Protein AF-A2E5H9-F1 (afdb_monomer)

Nearest PDB structures (foldseek):
  7nfw-assembly1_A  TM=2.662E-01  e=4.097E+00  Homo sapiens
  6t80-assembly2_C  TM=2.561E-01  e=4.453E+00  Homo sapiens
  6fn9-assembly1_A  TM=2.434E-01  e=5.045E+00  Homo sapiens
  6bqt-assembly3_H  TM=2.107E-01  e=8.667E+00  Homo sapiens

pLDDT: mean 77.29, std 22.1, range [27.55, 97.5]

Radius of gyration: 29.41 Å; Cα contacts (8 Å, |Δi|>4): 397; chains: 1; bounding box: 54×80×118 Å

Solvent-accessible surface area (backbone atoms only — not comparable to full-atom values): 24101 Å² total; per-residue (Å²): 135,80,88,81,87,88,80,87,80,91,86,78,89,83,88,83,81,83,80,86,77,77,98,71,85,79,89,75,83,49,72,67,61,57,50,53,54,56,54,53,52,59,60,58,74,71,71,81,83,79,90,87,86,88,84,93,72,96,66,82,85,68,80,77,72,78,87,72,74,67,76,80,63,87,62,90,57,72,91,62,94,49,75,67,61,67,61,57,64,61,73,63,57,69,87,81,74,84,70,76,80,86,65,66,77,72,48,71,69,56,50,53,38,58,74,76,41,49,94,76,57,78,74,45,64,67,63,54,52,21,49,51,52,48,28,56,72,67,69,42,69,70,49,39,56,46,47,55,59,55,56,70,67,48,56,70,46,59,38,61,53,68,64,49,50,53,51,35,52,50,20,43,74,74,38,48,86,58,20,50,46,56,53,42,62,60,44,86,52,33,45,41,82,54,92,87,50,68,72,67,57,57,55,33,48,50,52,44,55,50,48,44,44,50,46,13,56,61,46,66,78,34,88,50,33,67,51,34,53,51,33,49,40,52,34,52,70,74,54,87,73,52,69,71,40,42,53,49,39,32,54,50,48,52,56,54,50,72,80,41,65,75,52,35,51,59,38,43,73,72,66,54,61,88,46,81,69,34,25,59,46,52,19,49,40,21,32,39,51,28,37,43,73,71,72,44,92,70,78,74,44,66,61,54,44,22,73,49,47,42,58,45,53,61,28,56,45,43,97,41,73,67,39,39,52,47,33,50,47,31,51,57,23,44,54,45,19,49,52,22,23,55,75,67,67,72,60,54,73,65,41,54,49,44,32,48,59,34,66,69,75,81,78,77,62,92,87,66,68,65,68,62,56,49,45,50,53,51,49,52,51,50,56,42,52,52,51,55,50,45,52,54,63,68,59,60,65,74,80,120

Organism: Trichomonas vaginalis (strain ATCC PRA-98 / G3) (NCBI:txid412133)

Structure (mmCIF, N/CA/C/O backbone):
data_AF-A2E5H9-F1
#
_entry.id   AF-A2E5H9-F1
#
loop_
_atom_site.group_PDB
_atom_site.id
_atom_site.type_symbol
_atom_site.label_atom_id
_atom_site.label_alt_id
_atom_site.label_comp_id
_atom_site.label_asym_id
_atom_site.label_entity_id
_atom_site.label_seq_id
_atom_site.pdbx_PDB_ins_code
_atom_site.Cartn_x
_atom_site.Cartn_y
_atom_site.Cartn_z
_atom_site.occupancy
_atom_site.B_iso_or_equiv
_atom_site.auth_seq_id
_atom_site.auth_comp_id
_atom_site.auth_asym_id
_atom_site.auth_atom_id
_atom_site.pdbx_PDB_model_num
ATOM 1 N N . MET A 1 1 ? 16.183 -48.383 90.275 1.00 36.34 1 MET A N 1
ATOM 2 C CA . MET A 1 1 ? 17.405 -47.545 90.252 1.00 36.34 1 MET A CA 1
ATOM 3 C C . MET A 1 1 ? 17.365 -46.727 88.974 1.00 36.34 1 MET A C 1
ATOM 5 O O . MET A 1 1 ? 17.223 -47.314 87.920 1.00 36.34 1 MET A O 1
ATOM 9 N N . GLY A 1 2 ? 17.131 -45.419 89.059 1.00 33.50 2 GLY A N 1
ATOM 10 C CA . GLY A 1 2 ? 18.189 -44.411 88.898 1.00 33.50 2 GLY A CA 1
ATOM 11 C C . GLY A 1 2 ? 18.119 -43.864 87.463 1.00 33.50 2 GLY A C 1
ATOM 12 O O . GLY A 1 2 ? 18.271 -44.627 86.527 1.00 33.50 2 GLY A O 1
ATOM 13 N N . LYS A 1 3 ? 17.657 -42.624 87.231 1.00 29.14 3 LYS A N 1
ATOM 14 C CA . LYS A 1 3 ? 18.490 -41.400 87.230 1.00 29.14 3 LYS A CA 1
ATOM 15 C C . LYS A 1 3 ? 19.667 -41.559 86.231 1.00 29.14 3 LYS A C 1
ATOM 17 O O . LYS A 1 3 ? 20.405 -42.514 86.347 1.00 29.14 3 LYS A O 1
ATOM 22 N N . VAL A 1 4 ? 20.004 -40.657 85.305 1.00 33.62 4 VAL A N 1
ATOM 23 C CA . VAL A 1 4 ? 19.862 -39.196 85.286 1.00 33.62 4 VAL A CA 1
ATOM 24 C C . VAL A 1 4 ? 20.556 -38.668 84.014 1.00 33.62 4 VAL A C 1
ATOM 26 O O . VAL A 1 4 ? 21.691 -39.024 83.744 1.00 33.62 4 VAL A O 1
ATOM 29 N N . ARG A 1 5 ? 19.859 -37.772 83.301 1.00 33.41 5 ARG A N 1
ATOM 30 C CA . ARG A 1 5 ? 20.286 -36.429 82.840 1.00 33.41 5 ARG A CA 1
ATOM 31 C C . ARG A 1 5 ? 21.558 -36.180 81.988 1.00 33.41 5 ARG A C 1
ATOM 33 O O . ARG A 1 5 ? 22.669 -36.389 82.453 1.00 33.41 5 ARG A O 1
ATOM 40 N N . LYS A 1 6 ? 21.299 -35.246 81.044 1.00 34.88 6 LYS A N 1
ATOM 41 C CA . LYS A 1 6 ? 22.034 -33.994 80.680 1.00 34.88 6 LYS A CA 1
ATOM 42 C C . LYS A 1 6 ? 23.321 -34.189 79.858 1.00 34.88 6 LYS A C 1
ATOM 44 O O . LYS A 1 6 ? 24.083 -35.093 80.125 1.00 34.88 6 LYS A O 1
ATOM 49 N N . ARG A 1 7 ? 23.656 -33.333 78.882 1.00 31.23 7 ARG A N 1
ATOM 50 C CA . ARG A 1 7 ? 23.519 -31.859 78.720 1.00 31.23 7 ARG A CA 1
ATOM 51 C C . ARG A 1 7 ? 23.221 -31.527 77.233 1.00 31.23 7 ARG A C 1
ATOM 53 O O . ARG A 1 7 ? 23.643 -32.291 76.384 1.00 31.23 7 ARG A O 1
ATOM 60 N N . ARG A 1 8 ? 22.388 -30.535 76.851 1.00 30.64 8 ARG A N 1
ATOM 61 C CA . ARG A 1 8 ? 22.562 -29.047 76.865 1.00 30.64 8 ARG A CA 1
ATOM 62 C C . ARG A 1 8 ? 23.863 -28.607 76.150 1.00 30.64 8 ARG A C 1
ATOM 64 O O . ARG A 1 8 ? 24.909 -29.106 76.528 1.00 30.64 8 ARG A O 1
ATOM 71 N N . LYS A 1 9 ? 23.880 -27.627 75.227 1.00 32.53 9 LYS A N 1
ATOM 72 C CA . LYS A 1 9 ? 23.254 -26.286 75.318 1.00 32.53 9 LYS A CA 1
ATOM 73 C C . LYS A 1 9 ? 23.407 -25.459 74.006 1.00 32.53 9 LYS A C 1
ATOM 75 O O . LYS A 1 9 ? 24.466 -25.571 73.410 1.00 32.53 9 LYS A O 1
ATOM 80 N N . SER A 1 10 ? 22.413 -24.580 73.740 1.00 30.11 10 SER A N 1
ATOM 81 C CA . SER A 1 10 ? 22.466 -23.166 73.234 1.00 30.11 10 SER A CA 1
ATOM 82 C C . SER A 1 10 ? 23.147 -22.862 71.888 1.00 30.11 10 SER A C 1
ATOM 84 O O . SER A 1 10 ? 24.157 -23.470 71.593 1.00 30.11 10 SER A O 1
ATOM 86 N N . SER A 1 11 ? 22.754 -21.904 71.041 1.00 29.22 11 SER A N 1
ATOM 87 C CA . SER A 1 11 ? 21.969 -20.636 71.056 1.00 29.22 11 SER A CA 1
ATOM 88 C C . SER A 1 11 ? 21.857 -20.205 69.566 1.00 29.22 11 SER A C 1
ATOM 90 O O . SER A 1 11 ? 22.613 -20.734 68.764 1.00 29.22 11 SER A O 1
ATOM 92 N N . SER A 1 12 ? 21.047 -19.287 69.041 1.00 31.25 12 SER A N 1
ATOM 93 C CA . SER A 1 12 ? 20.096 -18.277 69.512 1.00 31.25 12 SER A CA 1
ATOM 94 C C . SER A 1 12 ? 19.389 -17.719 68.266 1.00 31.25 12 SER A C 1
ATOM 96 O O . SER A 1 12 ? 20.035 -17.472 67.255 1.00 31.25 12 SER A O 1
ATOM 98 N N . LYS A 1 13 ? 18.079 -17.513 68.396 1.00 33.12 13 LYS A N 1
ATOM 99 C CA . LYS A 1 13 ? 17.235 -16.470 67.794 1.00 33.12 13 LYS A CA 1
ATOM 100 C C . LYS A 1 13 ? 17.933 -15.323 67.032 1.00 33.12 13 LYS A C 1
ATOM 102 O O . LYS A 1 13 ? 18.707 -14.591 67.641 1.00 33.12 13 LYS A O 1
ATOM 107 N N . GLN A 1 14 ? 17.454 -15.057 65.815 1.00 30.78 14 GLN A N 1
ATOM 108 C CA . GLN A 1 14 ? 17.063 -13.707 65.394 1.00 30.78 14 GLN A CA 1
ATOM 109 C C . GLN A 1 14 ? 15.765 -13.811 64.576 1.00 30.78 14 GLN A C 1
ATOM 111 O O . GLN A 1 14 ? 15.720 -14.435 63.521 1.00 30.78 14 GLN A O 1
ATOM 116 N N . GLU A 1 15 ? 14.691 -13.302 65.176 1.00 31.80 15 GLU A N 1
ATOM 117 C CA . GLU A 1 15 ? 13.448 -12.917 64.513 1.00 31.80 15 GLU A CA 1
ATOM 118 C C . GLU A 1 15 ? 13.746 -11.660 63.688 1.00 31.80 15 GLU A C 1
ATOM 120 O O . GLU A 1 15 ? 14.386 -10.766 64.228 1.00 31.80 15 GLU A O 1
ATOM 125 N N . ASP A 1 16 ? 13.263 -11.581 62.446 1.00 30.92 16 ASP A N 1
ATOM 126 C CA . ASP A 1 16 ? 12.786 -10.319 61.870 1.00 30.92 16 ASP A CA 1
ATOM 127 C C . ASP A 1 16 ? 11.778 -10.580 60.735 1.00 30.92 16 ASP A C 1
ATOM 129 O O . ASP A 1 16 ? 12.107 -10.961 59.618 1.00 30.92 16 ASP A O 1
ATOM 133 N N . GLN A 1 17 ? 10.511 -10.458 61.133 1.00 27.83 17 GLN A N 1
ATOM 134 C CA . GLN A 1 17 ? 9.471 -9.630 60.517 1.00 27.83 17 GLN A CA 1
ATOM 135 C C . GLN A 1 17 ? 9.176 -9.795 59.016 1.00 27.83 17 GLN A C 1
ATOM 137 O O . GLN A 1 17 ? 9.756 -9.166 58.139 1.00 27.83 17 GLN A O 1
ATOM 142 N N . ILE A 1 18 ? 8.106 -10.556 58.780 1.00 32.56 18 ILE A N 1
ATOM 143 C CA . ILE A 1 18 ? 7.170 -10.405 57.663 1.00 32.56 18 ILE A CA 1
ATOM 144 C C . ILE A 1 18 ? 6.514 -9.016 57.775 1.00 32.56 18 ILE A C 1
ATOM 146 O O . ILE A 1 18 ? 5.932 -8.735 58.830 1.00 32.56 18 ILE A O 1
ATOM 150 N N . PRO A 1 19 ? 6.507 -8.164 56.736 1.00 29.20 19 PRO A N 1
ATOM 151 C CA . PRO A 1 19 ? 5.583 -7.049 56.708 1.00 29.20 19 PRO A CA 1
ATOM 152 C C . PRO A 1 19 ? 4.202 -7.563 56.290 1.00 29.20 19 PRO A C 1
ATOM 154 O O . PRO A 1 19 ? 3.978 -7.965 55.151 1.00 29.20 19 PRO A O 1
ATOM 157 N N . ASN A 1 20 ? 3.268 -7.517 57.241 1.00 28.80 20 ASN A N 1
ATOM 158 C CA . ASN A 1 20 ? 1.862 -7.270 56.945 1.00 28.80 20 ASN A CA 1
ATOM 159 C C . ASN A 1 20 ? 1.779 -5.965 56.141 1.00 28.80 20 ASN A C 1
ATOM 161 O O . ASN A 1 20 ? 2.118 -4.909 56.677 1.00 28.80 20 ASN A O 1
ATOM 165 N N . VAL A 1 21 ? 1.285 -6.021 54.906 1.00 30.73 21 VAL A N 1
ATOM 166 C CA . VAL A 1 21 ? 0.690 -4.848 54.263 1.00 30.73 21 VAL A CA 1
ATOM 167 C C . VAL A 1 21 ? -0.792 -5.129 54.121 1.00 30.73 21 VAL A C 1
ATOM 169 O O . VAL A 1 21 ? -1.219 -6.112 53.520 1.00 30.73 21 VAL A O 1
ATOM 172 N N . ALA A 1 22 ? -1.532 -4.282 54.820 1.00 27.55 22 ALA A N 1
ATOM 173 C CA . ALA A 1 22 ? -2.967 -4.230 54.863 1.00 27.55 22 ALA A CA 1
ATOM 174 C C . ALA A 1 22 ? -3.560 -3.870 53.498 1.00 27.55 22 ALA A C 1
ATOM 176 O O . ALA A 1 22 ? -2.934 -3.226 52.661 1.00 27.55 22 ALA A O 1
ATOM 177 N N . ASP A 1 23 ? -4.813 -4.269 53.362 1.00 38.72 23 ASP A N 1
ATOM 178 C CA . ASP A 1 23 ? -5.818 -3.740 52.458 1.00 38.72 23 ASP A CA 1
ATOM 179 C C . ASP A 1 23 ? -5.774 -2.196 52.413 1.00 38.72 23 ASP A C 1
ATOM 181 O O . ASP A 1 23 ? -6.138 -1.511 53.373 1.00 38.72 23 ASP A O 1
ATOM 185 N N . SER A 1 24 ? -5.288 -1.647 51.301 1.00 29.03 24 SER A N 1
ATOM 186 C CA . SER A 1 24 ? -5.521 -0.266 50.884 1.00 29.03 24 SER A CA 1
ATOM 187 C C . SER A 1 24 ? -5.510 -0.224 49.361 1.00 29.03 24 SER A C 1
ATOM 189 O O . SER A 1 24 ? -4.519 -0.601 48.734 1.00 29.03 24 SER A O 1
ATOM 191 N N . GLY A 1 25 ? -6.637 0.193 48.784 1.00 33.94 25 GLY A N 1
ATOM 192 C CA . GLY A 1 25 ? -6.806 0.407 47.354 1.00 33.94 25 GLY A CA 1
ATOM 193 C C . GLY A 1 25 ? -5.834 1.434 46.768 1.00 33.94 25 GLY A C 1
ATOM 194 O O . GLY A 1 25 ? -5.119 2.122 47.487 1.00 33.94 25 GLY A O 1
ATOM 195 N N . GLU A 1 26 ? -5.875 1.521 45.437 1.00 34.34 26 GLU A N 1
ATOM 196 C CA . GLU A 1 26 ? -5.067 2.402 44.581 1.00 34.34 26 GLU A CA 1
ATOM 197 C C . GLU A 1 26 ? -3.596 1.979 44.440 1.00 34.34 26 GLU A C 1
ATOM 199 O O . GLU A 1 26 ? -2.677 2.530 45.041 1.00 34.34 26 GLU A O 1
ATOM 204 N N . GLY A 1 27 ? -3.360 1.012 43.548 1.00 33.78 27 GLY A N 1
ATOM 205 C CA . GLY A 1 27 ? -2.037 0.781 42.973 1.00 33.78 27 GLY A CA 1
ATOM 206 C C . GLY A 1 27 ? -1.650 1.948 42.066 1.00 33.78 27 GLY A C 1
ATOM 207 O O . GLY A 1 27 ? -1.946 1.942 40.872 1.00 33.78 27 GLY A O 1
ATOM 208 N N . VAL A 1 28 ? -1.012 2.965 42.639 1.00 34.41 28 VAL A N 1
ATOM 209 C CA . VAL A 1 28 ? -0.346 4.032 41.889 1.00 34.41 28 VAL A CA 1
ATOM 210 C C . VAL A 1 28 ? 0.914 3.435 41.263 1.00 34.41 28 VAL A C 1
ATOM 212 O O . VAL A 1 28 ? 1.920 3.235 41.940 1.00 34.41 28 VAL A O 1
ATOM 215 N N . PHE A 1 29 ? 0.859 3.133 39.965 1.00 44.59 29 PHE A N 1
ATOM 216 C CA . PHE A 1 29 ? 2.052 2.859 39.165 1.00 44.59 29 PHE A CA 1
ATOM 217 C C . PHE A 1 29 ? 2.880 4.145 39.097 1.00 44.59 29 PHE A C 1
ATOM 219 O O . PHE A 1 29 ? 2.522 5.080 38.378 1.00 44.59 29 PHE A O 1
ATOM 226 N N . SER A 1 30 ? 3.953 4.234 39.886 1.00 60.12 30 SER A N 1
ATOM 227 C CA . SER A 1 30 ? 4.868 5.370 39.799 1.00 60.12 30 SER A CA 1
ATOM 228 C C . SER A 1 30 ? 5.787 5.208 38.585 1.00 60.12 30 SER A C 1
ATOM 230 O O . SER A 1 30 ? 6.109 4.096 38.157 1.00 60.12 30 SER A O 1
ATOM 232 N N . LEU A 1 31 ? 6.226 6.340 38.032 1.00 41.72 31 LEU A N 1
ATOM 233 C CA . LEU A 1 31 ? 7.203 6.397 36.942 1.00 41.72 31 LEU A CA 1
ATOM 234 C C . LEU A 1 31 ? 8.485 5.613 37.283 1.00 41.72 31 LEU A C 1
ATOM 236 O O . LEU A 1 31 ? 9.095 5.009 36.404 1.00 41.72 31 LEU A O 1
ATOM 240 N N . ASP A 1 32 ? 8.849 5.569 38.564 1.00 50.88 32 ASP A N 1
ATOM 241 C CA . ASP A 1 32 ? 10.037 4.869 39.049 1.00 50.88 32 ASP A CA 1
ATOM 242 C C . ASP A 1 32 ? 9.899 3.346 38.899 1.00 50.88 32 ASP A C 1
ATOM 244 O O . ASP A 1 32 ? 10.854 2.683 38.500 1.00 50.88 32 ASP A O 1
ATOM 248 N N . SER A 1 33 ? 8.693 2.795 39.097 1.00 53.75 33 SER A N 1
ATOM 249 C CA . SER A 1 33 ? 8.418 1.367 38.879 1.00 53.75 33 SER A CA 1
ATOM 250 C C . SER A 1 33 ? 8.549 0.968 37.404 1.00 53.75 33 SER A C 1
ATOM 252 O O . SER A 1 33 ? 9.033 -0.118 37.093 1.00 53.75 33 SER A O 1
ATOM 254 N N . LEU A 1 34 ? 8.171 1.857 36.478 1.00 44.09 34 LEU A N 1
ATOM 255 C CA . LEU A 1 34 ? 8.312 1.627 35.034 1.00 44.09 34 LEU A CA 1
ATOM 256 C C . LEU A 1 34 ? 9.771 1.738 34.567 1.00 44.09 34 LEU A C 1
ATOM 258 O O . LEU A 1 34 ? 10.200 0.991 33.684 1.00 44.09 34 LEU A O 1
ATOM 262 N N . LEU A 1 35 ? 10.553 2.642 35.165 1.00 53.66 35 LEU A N 1
AT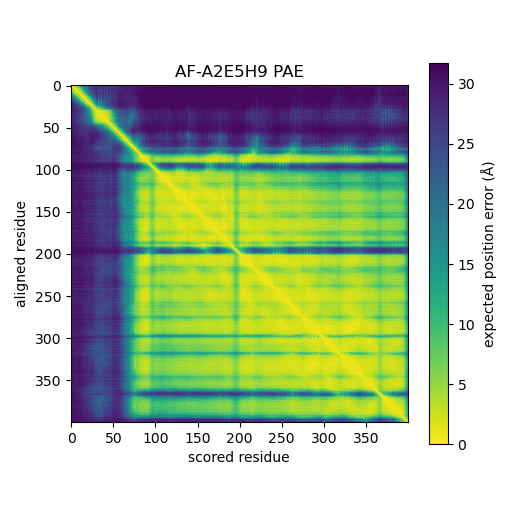OM 263 C CA . LEU A 1 35 ? 11.981 2.782 34.873 1.00 53.66 35 LEU A CA 1
ATOM 264 C C . LEU A 1 35 ? 12.783 1.565 35.354 1.00 53.66 35 LEU A C 1
ATOM 266 O O . LEU A 1 35 ? 13.660 1.089 34.632 1.00 53.66 35 LEU A O 1
ATOM 270 N N . GLU A 1 36 ? 12.434 1.011 36.515 1.00 64.25 36 GLU A N 1
ATOM 271 C CA . GLU A 1 36 ? 13.099 -0.163 37.087 1.00 64.25 36 GLU A CA 1
ATOM 272 C C . GLU A 1 36 ? 12.870 -1.438 36.250 1.00 64.25 36 GLU A C 1
ATOM 274 O O . GLU A 1 36 ? 13.798 -2.222 36.026 1.00 64.25 36 GLU A O 1
ATOM 279 N N . VAL A 1 37 ? 11.667 -1.617 35.690 1.00 66.50 37 VAL A N 1
ATOM 280 C CA . VAL A 1 37 ? 11.372 -2.713 34.746 1.00 66.50 37 VAL A CA 1
ATOM 281 C C . VAL A 1 37 ? 12.207 -2.573 33.467 1.00 66.50 37 VAL A C 1
ATOM 283 O O . VAL A 1 37 ? 12.815 -3.545 33.012 1.00 66.50 37 VAL A O 1
ATOM 286 N N . ARG A 1 38 ? 12.326 -1.351 32.932 1.00 48.41 38 ARG A N 1
ATOM 287 C CA . ARG A 1 38 ? 13.075 -1.067 31.696 1.00 48.41 38 ARG A CA 1
ATOM 288 C C . ARG A 1 38 ? 14.586 -1.266 31.855 1.00 48.41 38 ARG A C 1
ATOM 290 O O . ARG A 1 38 ? 15.256 -1.702 30.918 1.00 48.41 38 ARG A O 1
ATOM 297 N N . GLU A 1 39 ? 15.140 -0.968 33.030 1.00 63.38 39 GLU A N 1
ATOM 298 C CA . GLU A 1 39 ? 16.546 -1.262 33.334 1.00 63.38 39 GLU A CA 1
ATOM 299 C C . GLU A 1 39 ? 16.812 -2.764 33.489 1.00 63.38 39 GLU A C 1
ATOM 301 O O . GLU A 1 39 ? 17.854 -3.254 33.042 1.00 63.38 39 GLU A O 1
ATOM 306 N N . ASN A 1 40 ? 15.868 -3.513 34.062 1.00 59.25 40 ASN A N 1
ATOM 307 C CA . ASN A 1 40 ? 15.993 -4.962 34.212 1.00 59.25 40 ASN A CA 1
ATOM 308 C C . ASN A 1 40 ? 15.913 -5.712 32.869 1.00 59.25 40 ASN A C 1
ATOM 310 O O . ASN A 1 40 ? 16.603 -6.720 32.696 1.00 59.25 40 ASN A O 1
ATOM 314 N N . GLU A 1 41 ? 15.163 -5.206 31.886 1.00 54.84 41 GLU A N 1
ATOM 315 C CA . GLU A 1 41 ? 15.145 -5.762 30.523 1.00 54.84 41 GLU A CA 1
ATOM 316 C C . GLU A 1 41 ? 16.464 -5.532 29.771 1.00 54.84 41 GLU A C 1
ATOM 318 O O . GLU A 1 41 ? 16.977 -6.447 29.122 1.00 54.84 41 GLU A O 1
ATOM 323 N N . LYS A 1 42 ? 17.084 -4.353 29.923 1.00 54.25 42 LYS A N 1
ATOM 324 C CA . LYS A 1 42 ? 18.403 -4.072 29.327 1.00 54.25 42 LYS A CA 1
ATOM 325 C C . LYS A 1 42 ? 19.493 -5.009 29.849 1.00 54.25 42 LYS A C 1
ATOM 327 O O . LYS A 1 42 ? 20.390 -5.374 29.095 1.00 54.25 42 LYS A O 1
ATOM 332 N N . ARG A 1 43 ? 19.405 -5.426 31.117 1.00 48.81 43 ARG A N 1
ATOM 333 C CA . ARG A 1 43 ? 20.362 -6.362 31.732 1.00 48.81 43 ARG A CA 1
ATOM 334 C C . ARG A 1 43 ? 20.162 -7.811 31.278 1.00 48.81 43 ARG A C 1
ATOM 336 O O . ARG A 1 43 ? 21.141 -8.547 31.211 1.00 48.81 43 ARG A O 1
ATOM 343 N N . LYS A 1 44 ? 18.934 -8.220 30.936 1.00 47.81 44 LYS A N 1
ATOM 344 C CA . LYS A 1 44 ? 18.652 -9.573 30.418 1.00 47.81 44 LYS A CA 1
ATOM 345 C C . LYS A 1 44 ? 19.154 -9.775 28.988 1.00 47.81 44 LYS A C 1
ATOM 347 O O . LYS A 1 44 ? 19.710 -10.825 28.697 1.00 47.81 44 LYS A O 1
ATOM 352 N N . ASN A 1 45 ? 19.075 -8.752 28.138 1.00 41.81 45 ASN A N 1
ATOM 353 C CA . ASN A 1 45 ? 19.531 -8.843 26.743 1.00 41.81 45 ASN A CA 1
ATOM 354 C C . ASN A 1 45 ? 21.063 -8.861 26.576 1.00 41.81 45 ASN A C 1
ATOM 356 O O . ASN A 1 45 ? 21.554 -9.011 25.461 1.00 41.81 45 ASN A O 1
ATOM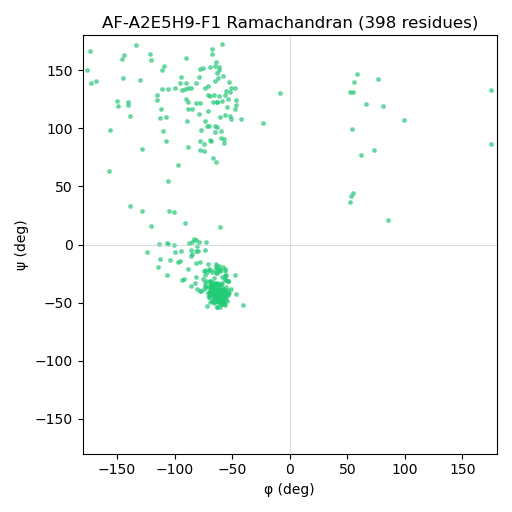 360 N N . GLN A 1 46 ? 21.830 -8.705 27.659 1.00 40.72 46 GLN A N 1
ATOM 361 C CA . GLN A 1 46 ? 23.295 -8.688 27.618 1.00 40.72 46 GLN A CA 1
ATOM 362 C C . GLN A 1 46 ? 23.942 -10.059 27.893 1.00 40.72 46 GLN A C 1
ATOM 364 O O . GLN A 1 46 ? 25.159 -10.174 27.774 1.00 40.72 46 GLN A O 1
ATOM 369 N N . TYR A 1 47 ? 23.158 -11.087 28.248 1.00 36.41 47 TYR A N 1
ATOM 370 C CA . TYR A 1 47 ? 23.672 -12.399 28.677 1.00 36.41 47 TYR A CA 1
ATOM 371 C C . TYR A 1 47 ? 23.538 -13.543 27.653 1.00 36.41 47 TYR A C 1
ATOM 373 O O . TYR A 1 47 ? 24.020 -14.634 27.938 1.00 36.41 47 TYR A O 1
ATOM 381 N N . ASP A 1 48 ? 22.983 -13.307 26.458 1.00 36.38 48 ASP A N 1
ATOM 382 C CA . ASP A 1 48 ? 22.681 -14.371 25.476 1.00 36.38 48 ASP A CA 1
ATOM 383 C C . ASP A 1 48 ? 23.649 -14.455 24.275 1.00 36.38 48 ASP A C 1
ATOM 385 O O . ASP A 1 48 ? 23.288 -14.931 23.202 1.00 36.38 48 ASP A O 1
ATOM 389 N N . PHE A 1 49 ? 24.916 -14.059 24.440 1.00 36.91 49 PHE A N 1
ATOM 390 C CA . PHE A 1 49 ? 25.956 -14.346 23.441 1.00 36.91 49 PHE A CA 1
ATOM 391 C C . PHE A 1 49 ? 27.188 -15.001 24.067 1.00 36.91 49 PHE A C 1
ATOM 393 O O . PHE A 1 49 ? 28.209 -14.358 24.309 1.00 36.91 49 PHE A O 1
ATOM 400 N N . SER A 1 50 ? 27.105 -16.318 24.265 1.00 32.03 50 SER A N 1
ATOM 401 C CA . SER A 1 50 ? 28.287 -17.184 24.284 1.00 32.03 50 SER A CA 1
ATOM 402 C C . SER A 1 50 ? 27.971 -18.609 23.807 1.00 32.03 50 SER A C 1
ATOM 404 O O . SER A 1 50 ? 27.162 -19.303 24.417 1.00 32.03 50 SER A O 1
ATOM 406 N N . ASP A 1 51 ? 28.716 -19.007 22.772 1.00 30.55 51 ASP A N 1
ATOM 407 C CA . ASP A 1 51 ? 29.147 -20.353 22.360 1.00 30.55 51 ASP A CA 1
ATOM 408 C C . ASP A 1 51 ? 28.226 -21.303 21.567 1.00 30.55 51 ASP A C 1
ATOM 410 O O . ASP A 1 51 ? 27.226 -21.829 22.046 1.00 30.55 51 ASP A O 1
ATOM 414 N N . GLY A 1 52 ? 28.709 -21.651 20.362 1.00 29.16 52 GLY A N 1
ATOM 415 C CA . GLY A 1 52 ? 28.267 -22.803 19.570 1.00 29.16 52 GLY A CA 1
ATOM 416 C C . GLY A 1 52 ? 28.904 -22.880 18.174 1.00 29.16 52 GLY A C 1
ATOM 417 O O . GLY A 1 52 ? 28.337 -22.389 17.208 1.00 29.16 52 GLY A O 1
ATOM 418 N N . ASN A 1 53 ? 30.084 -23.501 18.076 1.00 31.03 53 ASN A N 1
ATOM 419 C CA . ASN A 1 53 ? 30.898 -23.688 16.862 1.00 31.03 53 ASN A CA 1
ATOM 420 C C . ASN A 1 53 ? 30.412 -24.834 15.932 1.00 31.03 53 ASN A C 1
ATOM 422 O O . ASN A 1 53 ? 30.099 -25.919 16.414 1.00 31.03 53 ASN A O 1
ATOM 426 N N . ASN A 1 54 ? 30.560 -24.600 14.616 1.00 30.23 54 ASN A N 1
ATOM 427 C CA . ASN A 1 54 ? 30.803 -25.507 13.468 1.00 30.23 54 ASN A CA 1
ATOM 428 C C . ASN A 1 54 ? 29.764 -26.555 12.996 1.00 30.23 54 ASN A C 1
ATOM 430 O O . ASN A 1 54 ? 29.548 -27.578 13.639 1.00 30.23 54 ASN A O 1
ATOM 434 N N . SER A 1 55 ? 29.342 -26.444 11.725 1.00 29.98 55 SER A N 1
ATOM 435 C CA . SER A 1 55 ? 29.797 -27.354 10.646 1.00 29.98 55 SER A CA 1
ATOM 436 C C . SER A 1 55 ? 29.401 -26.856 9.243 1.00 29.98 55 SER A C 1
ATOM 438 O O . SER A 1 55 ? 28.319 -26.312 9.044 1.00 29.98 55 SER A O 1
ATOM 440 N N . ASP A 1 56 ? 30.329 -27.033 8.300 1.00 33.72 56 ASP A N 1
ATOM 441 C CA . ASP A 1 56 ? 30.283 -26.616 6.897 1.00 33.72 56 ASP A CA 1
ATOM 442 C C . ASP A 1 56 ? 29.287 -27.422 6.048 1.00 33.72 56 ASP A C 1
ATOM 444 O O . ASP A 1 56 ? 29.393 -28.646 5.951 1.00 33.72 56 ASP A O 1
ATOM 448 N N . VAL A 1 57 ? 28.412 -26.718 5.324 1.00 34.78 57 VAL A N 1
ATOM 449 C CA . VAL A 1 57 ? 27.788 -27.184 4.076 1.00 34.78 57 VAL A CA 1
ATOM 450 C C . VAL A 1 57 ? 27.739 -25.989 3.121 1.00 34.78 57 VAL A C 1
ATOM 452 O O . VAL A 1 57 ? 27.187 -24.947 3.463 1.00 34.78 57 VAL A O 1
ATOM 455 N N . MET A 1 58 ? 28.348 -26.121 1.937 1.00 35.56 58 MET A N 1
ATOM 456 C CA . MET A 1 58 ? 28.264 -25.120 0.866 1.00 35.56 58 MET A CA 1
ATOM 457 C C . MET A 1 58 ? 26.842 -25.097 0.291 1.00 35.56 58 MET A C 1
ATOM 459 O O . MET A 1 58 ? 26.529 -25.823 -0.652 1.00 35.56 58 MET A O 1
ATOM 463 N N . GLU A 1 59 ? 25.992 -24.262 0.873 1.00 31.58 59 GLU A N 1
ATOM 464 C CA . GLU A 1 59 ? 24.756 -23.777 0.268 1.00 31.58 59 GLU A CA 1
ATOM 465 C C . GLU A 1 59 ? 25.071 -22.488 -0.499 1.00 31.58 59 GLU A C 1
ATOM 467 O O . GLU A 1 59 ? 25.884 -21.677 -0.061 1.00 31.58 59 GLU A O 1
ATOM 472 N N . ALA A 1 60 ? 24.480 -22.324 -1.683 1.00 32.28 60 ALA A N 1
ATOM 473 C CA . ALA A 1 60 ? 24.621 -21.103 -2.465 1.00 32.28 60 ALA A CA 1
ATOM 474 C C . ALA A 1 60 ? 24.231 -19.896 -1.598 1.00 32.28 60 ALA A C 1
ATOM 476 O O . ALA A 1 60 ? 23.135 -19.892 -1.041 1.00 32.28 60 ALA A O 1
ATOM 477 N N . ASP A 1 61 ? 25.126 -18.909 -1.487 1.00 29.34 61 ASP A N 1
ATOM 478 C CA . ASP A 1 61 ? 24.935 -17.689 -0.699 1.00 29.34 61 ASP A CA 1
ATOM 479 C C . ASP A 1 61 ? 23.667 -16.945 -1.152 1.00 29.34 61 ASP A C 1
ATOM 481 O O . ASP A 1 61 ? 23.687 -16.092 -2.042 1.00 29.34 61 ASP A O 1
ATOM 485 N N . ILE A 1 62 ? 22.540 -17.268 -0.519 1.00 35.69 62 ILE A N 1
ATOM 486 C CA . ILE A 1 62 ? 21.404 -16.364 -0.403 1.00 35.69 62 ILE A CA 1
ATOM 487 C C . ILE A 1 62 ? 21.940 -15.190 0.421 1.00 35.69 62 ILE A C 1
ATOM 489 O O . ILE A 1 62 ? 22.440 -15.426 1.526 1.00 35.69 62 ILE A O 1
ATOM 493 N N . PRO A 1 63 ? 21.894 -13.940 -0.073 1.00 32.25 63 PRO A N 1
ATOM 494 C CA . PRO A 1 63 ? 22.384 -12.807 0.690 1.00 32.25 63 PRO A CA 1
ATOM 495 C C . PRO A 1 63 ? 21.657 -12.764 2.033 1.00 32.25 63 PRO A C 1
ATOM 497 O O . PRO A 1 63 ? 20.457 -12.492 2.087 1.00 32.25 63 PRO A O 1
ATOM 500 N N . LYS A 1 64 ? 22.377 -13.040 3.126 1.00 30.77 64 LYS A N 1
ATOM 501 C CA . LYS A 1 64 ? 21.907 -12.681 4.461 1.00 30.77 64 LYS A CA 1
ATOM 502 C C . LYS A 1 64 ? 21.770 -11.168 4.450 1.00 30.77 64 LYS A C 1
ATOM 504 O O . LYS A 1 64 ? 22.771 -10.457 4.337 1.00 30.77 64 LYS A O 1
ATOM 509 N N . MET A 1 65 ? 20.526 -10.694 4.475 1.00 36.25 65 MET A N 1
ATOM 510 C CA . MET A 1 65 ? 20.249 -9.274 4.628 1.00 36.25 65 MET A CA 1
ATOM 511 C C . MET A 1 65 ? 20.992 -8.778 5.873 1.00 36.25 65 MET A C 1
ATOM 513 O O . MET A 1 65 ? 21.068 -9.509 6.864 1.00 36.25 65 MET A O 1
ATOM 517 N N . PRO A 1 66 ? 21.595 -7.579 5.831 1.00 31.16 66 PRO A N 1
ATOM 518 C CA . PRO A 1 66 ? 22.151 -6.994 7.034 1.00 31.16 66 PRO A CA 1
ATOM 519 C C . PRO A 1 66 ? 21.033 -6.919 8.072 1.00 31.16 66 PRO A C 1
ATOM 521 O O . PRO A 1 66 ? 19.957 -6.405 7.771 1.00 31.16 66 PRO A O 1
ATOM 524 N N . ASP A 1 67 ? 21.312 -7.434 9.269 1.00 31.84 67 ASP A N 1
ATOM 525 C CA . ASP A 1 67 ? 20.494 -7.287 10.473 1.00 31.84 67 ASP A CA 1
ATOM 526 C C . ASP A 1 67 ? 20.472 -5.794 10.846 1.00 31.84 67 ASP A C 1
ATOM 528 O O . ASP A 1 67 ? 21.121 -5.319 11.776 1.00 31.84 67 ASP A O 1
ATOM 532 N N . GLN A 1 68 ? 19.781 -4.988 10.043 1.00 34.78 68 GLN A N 1
ATOM 533 C CA . GLN A 1 68 ? 19.326 -3.682 10.461 1.00 34.78 68 GLN A CA 1
ATOM 534 C C . GLN A 1 68 ? 18.107 -3.959 11.318 1.00 34.78 68 GLN A C 1
ATOM 536 O O . GLN A 1 68 ? 16.967 -3.892 10.862 1.00 34.78 68 GLN A O 1
ATOM 541 N N . THR A 1 69 ? 18.365 -4.302 12.578 1.00 33.44 69 THR A N 1
ATOM 542 C CA . THR A 1 69 ? 17.388 -4.135 13.640 1.00 33.44 69 THR A CA 1
ATOM 543 C C . THR A 1 69 ? 17.013 -2.656 13.649 1.00 33.44 69 THR A C 1
ATOM 545 O O . THR A 1 69 ? 17.651 -1.856 14.335 1.00 33.44 69 THR A O 1
ATOM 548 N N . LEU A 1 70 ? 16.017 -2.275 12.841 1.00 38.88 70 LEU A N 1
ATOM 549 C CA . LEU A 1 70 ? 15.219 -1.089 13.108 1.00 38.88 70 LEU A CA 1
ATOM 550 C C . LEU A 1 70 ? 14.862 -1.194 14.587 1.00 38.88 70 LEU A C 1
ATOM 552 O O . LEU A 1 70 ? 14.316 -2.215 15.019 1.00 38.88 70 LEU A O 1
ATOM 556 N N . GLU A 1 71 ? 15.282 -0.203 15.374 1.00 34.09 71 GLU A N 1
ATOM 557 C CA . GLU A 1 71 ? 14.937 -0.140 16.787 1.00 34.09 71 GLU A CA 1
ATOM 558 C C . GLU A 1 71 ? 13.440 -0.419 16.907 1.00 34.09 71 GLU A C 1
ATOM 560 O O . GLU A 1 71 ? 12.633 0.190 16.204 1.00 34.09 71 GLU A O 1
ATOM 565 N N . ARG A 1 72 ? 13.096 -1.426 17.722 1.00 41.50 72 ARG A N 1
ATOM 566 C CA . ARG A 1 72 ? 11.720 -1.860 17.950 1.00 41.50 72 ARG A CA 1
ATOM 567 C C . ARG A 1 72 ? 10.950 -0.682 18.526 1.00 41.50 72 ARG A C 1
ATOM 569 O O . ARG A 1 72 ? 10.931 -0.493 19.742 1.00 41.50 72 ARG A O 1
ATOM 576 N N . ASP A 1 73 ? 10.334 0.101 17.654 1.00 38.91 73 ASP A N 1
ATOM 577 C CA . ASP A 1 73 ? 9.343 1.071 18.067 1.00 38.91 73 ASP A CA 1
ATOM 578 C C . ASP A 1 73 ? 8.246 0.287 18.794 1.00 38.91 73 ASP A C 1
ATOM 580 O O . ASP A 1 73 ? 7.990 -0.872 18.455 1.00 38.91 73 ASP A O 1
ATOM 584 N N . GLY A 1 74 ? 7.638 0.857 19.830 1.00 47.72 74 GLY A N 1
ATOM 585 C CA . GLY A 1 74 ? 6.725 0.169 20.760 1.00 47.72 74 GLY A CA 1
ATOM 586 C C . GLY A 1 74 ? 5.454 -0.451 20.146 1.00 47.72 74 GLY A C 1
ATOM 587 O O . GLY A 1 74 ? 4.531 -0.783 20.884 1.00 47.72 74 GLY A O 1
ATOM 588 N N . SER A 1 75 ? 5.399 -0.613 18.822 1.00 53.84 75 SER A N 1
ATOM 589 C CA . SER A 1 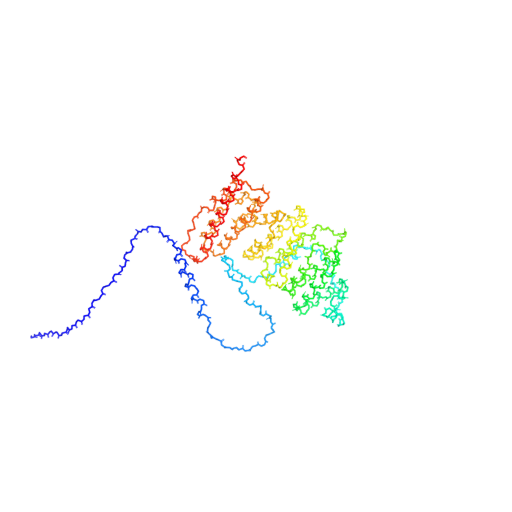75 ? 4.368 -1.268 18.025 1.00 53.84 75 SER A CA 1
ATOM 590 C C . SER A 1 75 ? 3.975 -2.634 18.581 1.00 53.84 75 SER A C 1
ATOM 592 O O . SER A 1 75 ? 4.809 -3.470 18.933 1.00 53.84 75 SER A O 1
ATOM 594 N N . ILE A 1 76 ? 2.667 -2.873 18.641 1.00 55.16 76 ILE A N 1
ATOM 595 C CA . ILE A 1 76 ? 2.063 -4.164 18.999 1.00 55.16 76 ILE A CA 1
ATOM 596 C C . ILE A 1 76 ? 2.297 -5.206 17.897 1.00 55.16 76 ILE A C 1
ATOM 598 O O . ILE A 1 76 ? 2.298 -6.404 18.174 1.00 55.16 76 ILE A O 1
ATOM 602 N N . PHE A 1 77 ? 2.555 -4.762 16.667 1.00 57.75 77 PHE A N 1
ATOM 603 C CA . PHE A 1 77 ? 2.783 -5.636 15.527 1.00 57.75 77 PHE A CA 1
ATOM 604 C C . PHE A 1 77 ? 4.226 -6.146 15.519 1.00 57.75 77 PHE A C 1
ATOM 606 O O . PHE A 1 77 ? 5.178 -5.365 15.475 1.00 57.75 77 PHE A O 1
ATOM 613 N N . SER A 1 78 ? 4.398 -7.468 15.547 1.00 53.16 78 SER A N 1
ATOM 614 C CA . SER A 1 78 ? 5.674 -8.087 15.201 1.00 53.16 78 SER A CA 1
ATOM 615 C C . SER A 1 78 ? 5.917 -7.916 13.702 1.00 53.16 78 SER A C 1
ATOM 617 O O . SER A 1 78 ? 5.059 -8.277 12.898 1.00 53.16 78 SER A O 1
ATOM 619 N N . PHE A 1 79 ? 7.084 -7.388 13.328 1.00 54.78 79 PHE A N 1
ATOM 620 C CA . PHE A 1 79 ? 7.545 -7.431 11.942 1.00 54.78 79 PHE A CA 1
ATOM 621 C C . PHE A 1 79 ? 7.723 -8.901 11.560 1.00 54.78 79 PHE A C 1
ATOM 623 O O . PHE A 1 79 ? 8.430 -9.643 12.242 1.00 54.78 79 PHE A O 1
ATOM 630 N N . CYS A 1 80 ? 7.038 -9.323 10.510 1.00 55.94 80 CYS A N 1
ATOM 631 C CA . CYS A 1 80 ? 7.057 -10.691 10.023 1.00 55.94 80 CYS A CA 1
ATO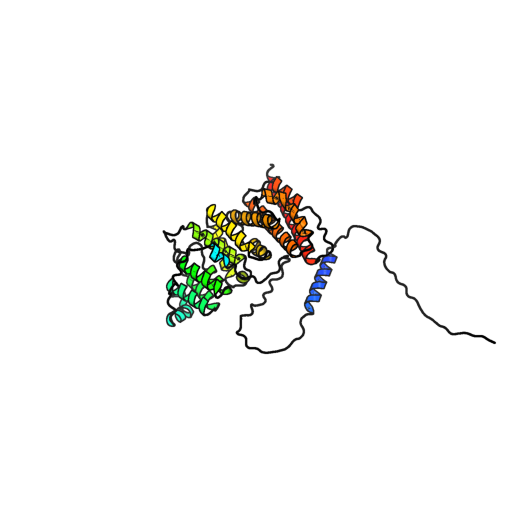M 632 C C . CYS A 1 80 ? 7.320 -10.657 8.520 1.00 55.94 80 CYS A C 1
ATOM 634 O O . CYS A 1 80 ? 6.808 -9.783 7.826 1.00 55.94 80 CYS A O 1
ATOM 636 N N . ASP A 1 81 ? 8.103 -11.607 8.019 1.00 61.28 81 ASP A N 1
ATOM 637 C CA . ASP A 1 81 ? 8.444 -11.681 6.601 1.00 61.28 81 ASP A CA 1
ATOM 638 C C . ASP A 1 81 ? 7.275 -12.277 5.811 1.00 61.28 81 ASP A C 1
ATOM 640 O O . ASP A 1 81 ? 7.172 -13.490 5.635 1.00 61.28 81 ASP A O 1
ATOM 644 N N . PHE A 1 82 ? 6.367 -11.422 5.348 1.00 70.50 82 PHE A N 1
ATOM 645 C CA . PHE A 1 82 ? 5.280 -11.827 4.457 1.00 70.50 82 PHE A CA 1
ATOM 646 C C . PHE A 1 82 ? 5.668 -11.609 2.996 1.00 70.50 82 PHE A C 1
ATOM 648 O O . PHE A 1 82 ? 6.381 -10.655 2.673 1.00 70.50 82 PHE A O 1
ATOM 655 N N . SER A 1 83 ? 5.213 -12.513 2.131 1.00 76.56 83 SER A N 1
ATOM 656 C CA . SER A 1 83 ? 5.410 -12.431 0.684 1.00 76.56 83 SER A CA 1
ATOM 657 C C . SER A 1 83 ? 4.493 -11.387 0.055 1.00 76.56 83 SER A C 1
ATOM 659 O O . SER A 1 83 ? 3.367 -11.176 0.511 1.00 76.56 83 SER A O 1
ATOM 661 N N . TYR A 1 84 ? 4.948 -10.815 -1.052 1.00 80.19 84 TYR A N 1
ATOM 662 C CA . TYR A 1 84 ? 4.204 -9.912 -1.912 1.00 80.19 84 TYR A CA 1
ATOM 663 C C . TYR A 1 84 ? 2.839 -10.513 -2.282 1.00 80.19 84 TYR A C 1
ATOM 665 O O . TYR A 1 84 ? 2.759 -11.697 -2.635 1.00 80.19 84 TYR A O 1
ATOM 673 N N . PRO A 1 85 ? 1.741 -9.739 -2.209 1.00 85.69 85 PRO A N 1
ATOM 674 C CA . PRO A 1 85 ? 0.402 -10.265 -2.419 1.00 85.69 85 PRO A CA 1
ATOM 675 C C . PRO A 1 85 ? 0.163 -10.521 -3.913 1.00 85.69 85 PRO A C 1
ATOM 677 O O . PRO A 1 85 ? -0.381 -9.682 -4.625 1.00 85.69 85 PRO A O 1
ATOM 680 N N . MET A 1 86 ? 0.551 -11.705 -4.394 1.00 87.50 86 MET A N 1
ATOM 681 C CA . MET A 1 86 ? 0.493 -12.085 -5.815 1.00 87.50 86 MET A CA 1
ATOM 682 C C . MET A 1 86 ? -0.899 -11.947 -6.444 1.00 87.50 86 MET A C 1
ATOM 684 O O . MET A 1 86 ? -1.000 -11.668 -7.639 1.00 87.50 86 MET A O 1
ATOM 688 N N . ARG A 1 87 ? -1.961 -12.046 -5.634 1.00 88.25 87 ARG A N 1
ATOM 689 C CA . ARG A 1 87 ? -3.350 -11.805 -6.047 1.00 88.25 87 ARG A CA 1
ATOM 690 C C . ARG A 1 87 ? -3.564 -10.420 -6.660 1.00 88.25 87 ARG A C 1
ATOM 692 O O . ARG A 1 87 ? -4.495 -10.244 -7.435 1.00 88.25 87 ARG A O 1
ATOM 699 N N . VAL A 1 88 ? -2.687 -9.446 -6.402 1.00 91.12 88 VAL A N 1
ATOM 700 C CA . VAL A 1 88 ? -2.753 -8.129 -7.052 1.00 91.12 88 VAL A CA 1
ATOM 701 C C . VAL A 1 88 ? -2.751 -8.229 -8.578 1.00 91.12 88 VAL A C 1
ATOM 703 O O . VAL A 1 88 ? -3.473 -7.496 -9.251 1.00 91.12 88 VAL A O 1
ATOM 706 N N . PHE A 1 89 ? -1.997 -9.180 -9.133 1.00 90.31 89 PHE A N 1
ATOM 707 C CA . PHE A 1 89 ? -1.943 -9.399 -10.576 1.00 90.31 89 PHE A CA 1
ATOM 708 C C . PHE A 1 89 ? -3.204 -10.078 -11.119 1.00 90.31 89 PHE A C 1
ATOM 710 O O . PHE A 1 89 ? -3.489 -9.941 -12.308 1.00 90.31 89 PHE A O 1
ATOM 717 N N . ASP A 1 90 ? -3.941 -10.789 -10.265 1.00 87.88 90 ASP A N 1
ATOM 718 C CA . ASP A 1 90 ? -5.229 -11.394 -10.600 1.00 87.88 90 ASP A CA 1
ATOM 719 C C . ASP A 1 90 ? -6.363 -10.371 -10.493 1.00 87.88 90 ASP A C 1
ATOM 721 O O . ASP A 1 90 ? -7.292 -10.419 -11.285 1.00 87.88 90 ASP A O 1
ATOM 725 N N . ILE A 1 91 ? -6.281 -9.409 -9.568 1.00 88.38 91 ILE A N 1
ATOM 726 C CA . ILE A 1 91 ? -7.247 -8.302 -9.444 1.00 88.38 91 ILE A CA 1
ATOM 727 C C . ILE A 1 91 ? -7.151 -7.353 -10.643 1.00 88.38 91 ILE A C 1
ATOM 729 O O . ILE A 1 91 ? -8.166 -6.923 -11.185 1.00 88.38 91 ILE A O 1
ATOM 733 N N . ILE A 1 92 ? -5.930 -7.061 -11.098 1.00 87.12 92 ILE A N 1
ATOM 734 C CA . ILE A 1 92 ? -5.667 -6.210 -12.271 1.00 87.12 92 ILE A CA 1
ATOM 735 C C . ILE A 1 92 ? -6.025 -6.931 -13.597 1.00 87.12 92 ILE A C 1
ATOM 737 O O . ILE A 1 92 ? -5.840 -6.368 -14.670 1.00 87.12 92 ILE A O 1
ATOM 741 N N . ASN A 1 93 ? -6.551 -8.165 -13.531 1.00 70.44 93 ASN A N 1
ATOM 742 C CA . ASN A 1 93 ? -6.774 -9.111 -14.630 1.00 70.44 93 ASN A CA 1
ATOM 743 C C . ASN A 1 93 ? -6.883 -8.480 -16.028 1.00 70.44 93 ASN A C 1
ATOM 745 O O . ASN A 1 93 ? -7.915 -7.930 -16.416 1.00 70.44 93 ASN A O 1
ATOM 749 N N . ARG A 1 94 ? -5.819 -8.621 -16.818 1.00 65.69 94 ARG A N 1
ATOM 750 C CA . ARG A 1 94 ? -5.862 -8.359 -18.255 1.00 65.69 94 ARG A CA 1
ATOM 751 C C . ARG A 1 94 ? -6.224 -9.662 -18.944 1.00 65.69 94 ARG A C 1
ATOM 753 O O . ARG A 1 94 ? -5.541 -10.663 -18.721 1.00 65.69 94 ARG A O 1
ATOM 760 N N . ASP A 1 95 ? -7.278 -9.642 -19.760 1.00 51.75 95 ASP A N 1
ATOM 761 C CA . ASP A 1 95 ? -7.645 -10.779 -20.605 1.00 51.75 95 ASP A CA 1
ATOM 762 C C . ASP A 1 95 ? -6.395 -11.284 -21.339 1.00 51.75 95 ASP A C 1
ATOM 764 O O . ASP A 1 95 ? -5.726 -10.564 -22.083 1.00 51.75 95 ASP A O 1
ATOM 768 N N . GLN A 1 96 ? -6.034 -12.524 -21.026 1.00 46.3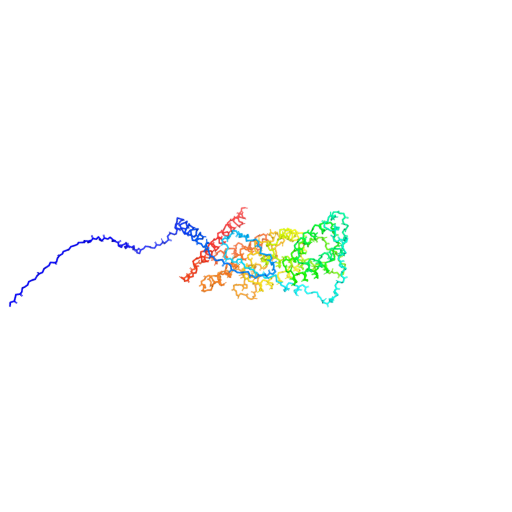8 96 GLN A N 1
ATOM 769 C CA . GLN A 1 96 ? -4.765 -13.132 -21.381 1.00 46.38 96 GLN A CA 1
ATOM 770 C C . GLN A 1 96 ? -4.736 -13.479 -22.871 1.00 46.38 96 GLN A C 1
ATOM 772 O O . GLN A 1 96 ? -5.275 -14.499 -23.297 1.00 46.38 96 GLN A O 1
ATOM 777 N N . SER A 1 97 ? -3.988 -12.708 -23.649 1.00 44.00 97 SER A N 1
ATOM 778 C CA . SER A 1 97 ? -3.142 -13.290 -24.687 1.00 44.00 97 SER A CA 1
ATOM 779 C C . SER A 1 97 ? -1.699 -13.109 -24.235 1.00 44.00 97 SER A C 1
ATOM 781 O O . SER A 1 97 ? -1.133 -12.027 -24.374 1.00 44.00 97 SER A O 1
ATOM 783 N N . TYR A 1 98 ? -1.133 -14.160 -23.632 1.00 49.88 98 TYR A N 1
ATOM 784 C CA . TYR A 1 98 ? 0.293 -14.257 -23.321 1.00 49.88 98 TYR A CA 1
ATOM 7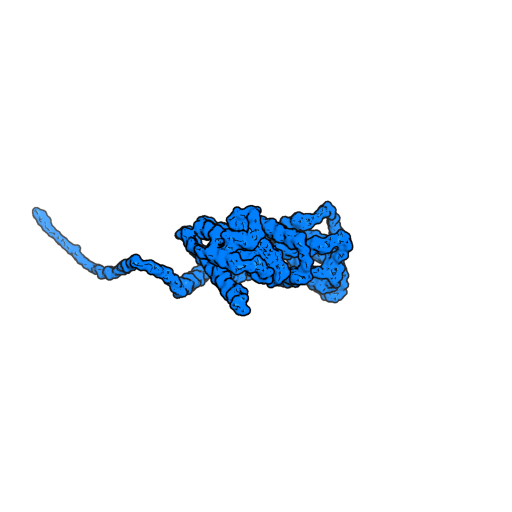85 C C . TYR A 1 98 ? 1.089 -14.340 -24.623 1.00 49.88 98 TYR A C 1
ATOM 787 O O . TYR A 1 98 ? 1.587 -15.403 -24.999 1.00 49.88 98 TYR A O 1
ATOM 795 N N . ASP A 1 99 ? 1.215 -13.221 -25.321 1.00 53.03 99 ASP A N 1
ATOM 796 C CA . ASP A 1 99 ? 2.328 -13.078 -26.234 1.00 53.03 99 ASP A CA 1
ATOM 797 C C . ASP A 1 99 ? 3.557 -12.941 -25.342 1.00 53.03 99 ASP A C 1
ATOM 799 O O . ASP A 1 99 ? 3.784 -11.911 -24.712 1.00 53.03 99 ASP A O 1
ATOM 803 N N . ILE A 1 100 ? 4.310 -14.036 -25.211 1.00 57.16 100 ILE A N 1
ATOM 804 C CA . ILE A 1 100 ? 5.645 -14.002 -24.620 1.00 57.16 100 ILE A CA 1
ATOM 805 C C . ILE A 1 100 ? 6.387 -12.905 -25.375 1.00 57.16 100 ILE A C 1
ATOM 807 O O . ILE A 1 100 ? 6.654 -13.055 -26.572 1.00 57.16 100 ILE A O 1
ATOM 811 N N . HIS A 1 101 ? 6.674 -11.790 -24.702 1.00 68.44 101 HIS A N 1
ATOM 812 C CA . HIS A 1 101 ? 7.413 -10.700 -25.319 1.00 68.44 101 HIS A CA 1
ATOM 813 C C . HIS A 1 101 ? 8.800 -11.237 -25.668 1.00 68.44 101 HIS A C 1
ATOM 815 O O . HIS A 1 101 ? 9.664 -11.399 -24.808 1.00 68.44 101 HIS A O 1
ATOM 821 N N . CYS A 1 102 ? 9.005 -11.568 -26.942 1.00 69.19 102 CYS A N 1
ATOM 822 C CA . CYS A 1 102 ? 10.287 -12.025 -27.461 1.00 69.19 102 CYS A CA 1
ATOM 823 C C . CYS A 1 102 ? 11.228 -10.827 -27.570 1.00 69.19 102 CYS A C 1
ATOM 825 O O . CYS A 1 102 ? 11.392 -10.231 -28.636 1.00 69.19 102 CYS A O 1
ATOM 827 N N . ILE A 1 103 ? 11.821 -10.453 -26.442 1.00 83.75 103 ILE A N 1
ATOM 828 C CA . ILE A 1 103 ? 12.773 -9.354 -26.360 1.00 83.75 103 ILE A CA 1
ATOM 829 C C . ILE A 1 103 ? 14.181 -9.913 -26.570 1.00 83.75 103 ILE A C 1
ATOM 831 O O . ILE A 1 103 ? 14.515 -10.967 -26.027 1.00 83.75 103 ILE A O 1
ATOM 835 N N . PRO A 1 104 ? 15.006 -9.273 -27.416 1.00 85.75 104 PRO A N 1
ATOM 836 C CA . PRO A 1 104 ? 16.355 -9.754 -27.672 1.00 85.75 104 PRO A CA 1
ATOM 837 C C . PRO A 1 104 ? 17.211 -9.667 -26.405 1.00 85.75 104 PRO A C 1
ATOM 839 O O . PRO A 1 104 ? 17.158 -8.672 -25.681 1.00 85.75 104 PRO A O 1
ATOM 842 N N . GLU A 1 105 ? 18.050 -10.676 -26.171 1.00 87.75 105 GLU A N 1
ATOM 843 C CA . GLU A 1 105 ? 19.060 -10.617 -25.112 1.00 87.75 105 GLU A CA 1
ATOM 844 C C . GLU A 1 105 ? 20.056 -9.473 -25.365 1.00 87.75 105 GLU A C 1
ATOM 846 O O . GLU A 1 105 ? 20.367 -9.130 -26.513 1.00 87.75 105 GLU A O 1
ATOM 851 N N . LEU A 1 106 ? 20.605 -8.904 -24.286 1.00 90.50 106 LEU A N 1
ATOM 852 C CA . LEU A 1 106 ? 21.659 -7.901 -24.408 1.00 90.50 106 LEU A CA 1
ATOM 853 C C . LEU A 1 106 ? 22.926 -8.537 -24.978 1.00 90.50 106 LEU A C 1
ATOM 855 O O . LEU A 1 106 ? 23.522 -9.444 -24.396 1.00 90.50 106 LEU A O 1
ATOM 859 N N . THR A 1 107 ? 23.393 -7.999 -26.100 1.00 92.06 107 THR A N 1
ATOM 860 C CA . THR A 1 107 ? 24.704 -8.352 -26.646 1.00 92.06 107 THR A CA 1
ATOM 861 C C . THR A 1 107 ? 25.818 -7.896 -25.700 1.00 92.06 107 THR A C 1
ATOM 863 O O . THR A 1 107 ? 25.678 -6.909 -24.974 1.00 92.06 107 THR A O 1
ATOM 866 N N . GLN A 1 108 ? 26.975 -8.563 -25.741 1.00 91.31 108 GLN A N 1
ATOM 867 C CA . GLN A 1 108 ? 28.122 -8.192 -24.901 1.00 91.31 108 GLN A CA 1
ATOM 868 C C . GLN A 1 108 ? 28.537 -6.710 -25.043 1.00 91.31 108 GLN A C 1
ATOM 870 O O . GLN A 1 108 ? 28.800 -6.078 -24.019 1.00 91.31 108 GLN A O 1
ATOM 875 N N . PRO A 1 109 ? 28.566 -6.105 -26.252 1.00 92.25 109 PRO A N 1
ATOM 876 C CA . PRO A 1 109 ? 28.836 -4.675 -26.390 1.00 92.25 109 PRO A CA 1
ATOM 877 C C . PRO A 1 109 ? 27.783 -3.795 -25.713 1.00 92.25 109 PRO A C 1
ATOM 879 O O . PRO A 1 109 ? 28.149 -2.839 -25.034 1.00 92.25 109 PRO A O 1
ATOM 882 N N . GLN A 1 110 ? 26.493 -4.130 -25.843 1.00 92.62 110 GLN A N 1
ATOM 883 C CA . GLN A 1 110 ? 25.419 -3.397 -25.165 1.00 92.62 110 GLN A CA 1
ATOM 884 C C . GLN A 1 110 ? 25.575 -3.498 -23.648 1.00 92.62 110 GLN A C 1
ATOM 886 O O . GLN A 1 110 ? 25.524 -2.481 -22.967 1.00 92.62 110 GLN A O 1
ATOM 891 N N . TRP A 1 111 ? 25.860 -4.689 -23.118 1.00 93.00 111 TRP A N 1
ATOM 892 C CA . TRP A 1 111 ? 26.107 -4.881 -21.690 1.00 93.00 111 TRP A CA 1
ATOM 893 C C . TRP A 1 111 ? 27.270 -4.024 -21.173 1.00 93.00 111 TRP A C 1
ATOM 895 O O . TRP A 1 111 ? 27.142 -3.322 -20.171 1.00 93.00 111 TRP A O 1
ATOM 905 N N . MET A 1 112 ? 28.397 -4.019 -21.892 1.00 91.81 112 MET A N 1
ATOM 906 C CA . MET A 1 112 ? 29.557 -3.195 -21.539 1.00 91.81 112 MET A CA 1
ATOM 907 C C . MET A 1 112 ? 29.253 -1.696 -21.610 1.00 91.81 112 MET A C 1
ATOM 909 O O . MET A 1 112 ? 29.765 -0.934 -20.787 1.00 91.81 112 MET A O 1
ATOM 913 N N . MET A 1 113 ? 28.412 -1.280 -22.557 1.00 92.25 113 MET A N 1
ATOM 914 C CA . MET A 1 113 ? 27.956 0.100 -22.685 1.00 92.25 113 MET A CA 1
ATOM 915 C C . MET A 1 113 ? 27.074 0.508 -21.496 1.00 92.25 113 MET A C 1
ATOM 917 O O . MET A 1 113 ? 27.315 1.560 -20.909 1.00 92.25 113 MET A O 1
ATOM 921 N N . MET A 1 114 ? 26.142 -0.354 -21.067 1.00 92.81 114 MET A N 1
ATOM 922 C CA . MET A 1 114 ? 25.296 -0.113 -19.888 1.00 92.81 114 MET A CA 1
ATOM 923 C C . MET A 1 114 ? 26.100 -0.006 -18.588 1.00 92.81 114 MET A C 1
ATOM 925 O O . MET A 1 114 ? 25.738 0.764 -17.702 1.00 92.81 114 MET A O 1
ATOM 929 N N . LEU A 1 115 ? 27.202 -0.753 -18.471 1.00 90.50 115 LEU A N 1
ATOM 930 C CA . LEU A 1 115 ? 28.054 -0.734 -17.280 1.00 90.50 115 LEU A CA 1
ATOM 931 C C . LEU A 1 115 ? 28.962 0.496 -17.191 1.00 90.50 115 LEU A C 1
ATOM 933 O O . LEU A 1 115 ? 29.171 1.016 -16.098 1.00 90.50 115 LEU A O 1
ATOM 937 N N . ASN A 1 116 ? 29.533 0.933 -18.316 1.00 91.00 116 ASN A N 1
ATOM 938 C CA . ASN A 1 116 ? 30.648 1.889 -18.307 1.00 91.00 116 ASN A CA 1
ATOM 939 C C . ASN A 1 116 ? 30.313 3.247 -18.932 1.00 91.00 116 ASN A C 1
ATOM 941 O O . ASN A 1 116 ? 31.037 4.215 -18.708 1.00 91.00 116 ASN A O 1
ATOM 945 N N . CYS A 1 117 ? 29.267 3.326 -19.753 1.00 90.81 117 CYS A N 1
ATOM 946 C CA . CYS A 1 117 ? 28.968 4.497 -20.580 1.00 90.81 117 CYS A CA 1
ATOM 947 C C . CYS A 1 117 ? 27.468 4.814 -20.599 1.00 90.81 117 CYS A C 1
ATOM 949 O O . CYS A 1 117 ? 26.959 5.289 -21.611 1.00 90.81 117 CYS A O 1
ATOM 951 N N . LEU A 1 118 ? 26.769 4.548 -19.491 1.00 90.31 118 LEU A N 1
ATOM 952 C CA . LEU A 1 118 ? 25.313 4.659 -19.394 1.00 90.31 118 LEU A CA 1
ATOM 953 C C . LEU A 1 118 ? 24.776 6.033 -19.823 1.00 90.31 118 LEU A C 1
ATOM 955 O O . LEU A 1 118 ? 23.765 6.104 -20.517 1.00 90.31 118 LEU A O 1
ATOM 959 N N . ASP A 1 119 ? 25.488 7.103 -19.468 1.00 88.19 119 ASP A N 1
ATOM 960 C CA . ASP A 1 119 ? 25.114 8.491 -19.774 1.00 88.19 119 ASP A CA 1
ATOM 961 C C . ASP A 1 119 ? 25.103 8.804 -21.284 1.00 88.19 119 ASP A C 1
ATOM 963 O O . ASP A 1 119 ? 24.520 9.797 -21.708 1.00 88.19 119 ASP A O 1
ATOM 967 N N . PHE A 1 120 ? 25.738 7.961 -22.105 1.00 88.31 120 PHE A N 1
ATOM 968 C CA . PHE A 1 120 ? 25.795 8.101 -23.564 1.00 88.31 120 PHE A CA 1
ATOM 969 C C . PHE A 1 120 ? 24.800 7.190 -24.293 1.00 88.31 120 PHE A C 1
ATOM 971 O O . PHE A 1 120 ? 24.763 7.186 -25.523 1.00 88.31 120 PHE A O 1
ATOM 978 N N . VAL A 1 121 ? 24.020 6.392 -23.559 1.00 91.31 121 VAL A N 1
ATOM 979 C CA . VAL A 1 121 ? 23.050 5.465 -24.145 1.00 91.31 121 VAL A CA 1
ATOM 980 C C . VAL A 1 121 ? 21.721 6.174 -24.339 1.00 91.31 121 VAL A C 1
ATOM 982 O O . VAL A 1 121 ? 21.066 6.562 -23.372 1.00 91.31 121 VAL A O 1
ATOM 985 N N . GLU A 1 122 ? 21.294 6.299 -25.594 1.00 91.44 122 GLU A N 1
ATOM 986 C CA . GLU A 1 122 ? 19.975 6.847 -25.904 1.00 91.44 122 GLU A CA 1
ATOM 987 C C . GLU A 1 122 ? 18.854 5.965 -25.314 1.00 91.44 122 GLU A C 1
ATOM 989 O O . GLU A 1 122 ? 18.976 4.731 -25.300 1.00 91.44 122 GLU A O 1
ATOM 994 N N . PRO A 1 123 ? 17.752 6.559 -24.820 1.00 92.56 123 PRO A N 1
ATOM 995 C CA . PRO A 1 123 ? 16.612 5.811 -24.300 1.00 92.56 123 PRO A CA 1
ATOM 996 C C . PRO A 1 123 ? 15.999 4.885 -25.356 1.00 92.56 123 PRO A C 1
ATOM 998 O O . PRO A 1 123 ? 15.570 5.321 -26.422 1.00 92.56 123 PRO A O 1
ATOM 1001 N N . SER A 1 124 ? 15.919 3.594 -25.045 1.00 94.06 124 SER A N 1
ATOM 1002 C CA . SER A 1 124 ? 15.333 2.573 -25.910 1.00 94.06 124 SER A CA 1
ATOM 1003 C C . SER A 1 124 ? 14.539 1.578 -25.077 1.00 94.06 124 SER A C 1
ATOM 1005 O O . SER A 1 124 ? 15.103 0.890 -24.225 1.00 94.06 124 SER A O 1
ATOM 1007 N N . GLN A 1 125 ? 13.233 1.463 -25.345 1.00 92.44 125 GLN A N 1
ATOM 1008 C CA . GLN A 1 125 ? 12.380 0.481 -24.665 1.00 92.44 125 GLN A CA 1
ATOM 1009 C C . GLN A 1 125 ? 12.927 -0.939 -24.807 1.00 92.44 125 GLN A C 1
ATOM 1011 O O . GLN A 1 125 ? 12.933 -1.687 -23.838 1.00 92.44 125 GLN A O 1
ATOM 1016 N N . THR A 1 126 ? 13.429 -1.298 -25.991 1.00 92.75 126 THR A N 1
ATOM 1017 C CA . THR A 1 126 ? 14.008 -2.622 -26.228 1.00 92.75 126 THR A CA 1
ATOM 1018 C C . THR A 1 126 ? 15.181 -2.873 -25.289 1.00 92.75 126 THR A C 1
ATOM 1020 O O . THR A 1 126 ? 15.175 -3.883 -24.602 1.00 92.75 126 THR A O 1
ATOM 1023 N N . LEU A 1 127 ? 16.136 -1.939 -25.184 1.00 94.06 127 LEU A N 1
ATOM 1024 C CA . LEU A 1 127 ? 17.268 -2.085 -24.259 1.00 94.06 127 LEU A CA 1
ATOM 1025 C C . LEU A 1 127 ? 16.817 -2.143 -22.795 1.00 94.06 127 LEU A C 1
ATOM 1027 O O . LEU A 1 127 ? 17.348 -2.945 -22.029 1.00 94.06 127 LEU A O 1
ATOM 1031 N N . LEU A 1 128 ? 15.838 -1.320 -22.407 1.00 95.31 128 LEU A N 1
ATOM 1032 C CA . LEU A 1 128 ? 15.291 -1.317 -21.050 1.00 95.31 128 LEU A CA 1
ATOM 1033 C C . LEU A 1 128 ? 14.643 -2.661 -20.703 1.00 95.31 128 LEU A C 1
ATOM 1035 O O . LEU A 1 128 ? 14.912 -3.221 -19.645 1.00 95.31 128 LEU A O 1
ATOM 1039 N N . PHE A 1 129 ? 13.823 -3.210 -21.591 1.00 95.00 129 PHE A N 1
ATOM 1040 C CA . PHE A 1 129 ? 13.174 -4.486 -21.336 1.00 95.00 129 PHE A CA 1
ATOM 1041 C C . PHE A 1 129 ? 14.150 -5.669 -21.433 1.00 95.00 129 PHE A C 1
ATOM 1043 O O . PHE A 1 129 ? 14.031 -6.616 -20.658 1.00 95.00 129 PHE A O 1
ATOM 1050 N N . SER A 1 130 ? 15.188 -5.594 -22.276 1.00 94.81 130 SER A N 1
ATOM 1051 C CA . SER A 1 130 ? 16.288 -6.567 -22.243 1.00 94.81 130 SER A CA 1
ATOM 1052 C C . SER A 1 130 ? 17.021 -6.537 -20.893 1.00 94.81 130 SER A C 1
ATOM 1054 O O . SER A 1 130 ? 17.420 -7.583 -20.386 1.00 94.81 130 SER A O 1
ATOM 1056 N N . LEU A 1 131 ? 17.172 -5.362 -20.261 1.00 95.44 131 LEU A N 1
ATOM 1057 C CA . LEU A 1 131 ? 17.696 -5.272 -18.893 1.00 95.44 131 LEU A CA 1
ATOM 1058 C C . LEU A 1 131 ? 16.757 -5.913 -17.865 1.00 95.44 131 LEU A C 1
ATOM 1060 O O . LEU A 1 131 ? 17.250 -6.538 -16.929 1.00 95.44 131 LEU A O 1
ATOM 1064 N N . PHE A 1 132 ? 15.434 -5.778 -18.014 1.00 95.19 132 PHE A N 1
ATOM 1065 C CA . PHE A 1 132 ? 14.476 -6.445 -17.119 1.00 95.19 132 PHE A CA 1
ATOM 1066 C C . PHE A 1 132 ? 14.625 -7.963 -17.209 1.00 95.19 132 PHE A C 1
ATOM 1068 O O . PHE A 1 132 ? 14.734 -8.634 -16.185 1.00 95.19 132 PHE A O 1
ATOM 1075 N N . GLN A 1 133 ? 14.734 -8.495 -18.426 1.00 93.38 133 GLN A N 1
ATOM 1076 C CA . GLN A 1 133 ? 14.986 -9.915 -18.649 1.00 93.38 133 GLN A CA 1
ATOM 1077 C C . GLN A 1 133 ? 16.320 -10.363 -18.026 1.00 93.38 133 GLN A C 1
ATOM 1079 O O . GLN A 1 133 ? 16.387 -11.409 -17.379 1.00 93.38 133 GLN A O 1
ATOM 1084 N N . GLU A 1 134 ? 17.384 -9.560 -18.149 1.00 93.69 134 GLU A N 1
ATOM 1085 C CA . GLU A 1 134 ? 18.661 -9.832 -17.478 1.00 93.69 134 GLU A CA 1
ATOM 1086 C C . GLU A 1 134 ? 18.547 -9.806 -15.949 1.00 93.69 134 GLU A C 1
ATOM 1088 O O . GLU A 1 134 ? 19.141 -10.662 -15.290 1.00 93.69 134 GLU A O 1
ATOM 1093 N N . LEU A 1 135 ? 17.776 -8.873 -15.378 1.00 94.44 135 LEU A N 1
ATOM 1094 C CA . LEU A 1 135 ? 17.512 -8.814 -13.939 1.00 94.44 135 LEU A CA 1
ATOM 1095 C C . LEU A 1 135 ? 16.827 -10.097 -13.462 1.00 94.44 135 LEU A C 1
ATOM 1097 O O . LEU A 1 135 ? 17.296 -10.705 -12.502 1.00 94.44 135 LEU A O 1
ATOM 1101 N N . ILE A 1 136 ? 15.767 -10.527 -14.148 1.00 92.56 136 ILE A N 1
ATOM 1102 C CA . ILE A 1 136 ? 14.994 -11.729 -13.803 1.00 92.56 136 ILE A CA 1
ATOM 1103 C C . ILE A 1 136 ? 15.861 -12.988 -13.924 1.00 92.56 136 ILE A C 1
ATOM 1105 O O . ILE A 1 136 ? 15.867 -13.841 -13.031 1.00 92.56 136 ILE A O 1
ATOM 1109 N N . ARG A 1 137 ? 16.651 -13.088 -15.000 1.00 91.12 137 ARG A N 1
ATOM 1110 C CA . ARG A 1 137 ? 17.511 -14.244 -15.277 1.00 91.12 137 ARG A CA 1
ATOM 1111 C C . ARG A 1 137 ? 18.685 -14.353 -14.308 1.00 91.12 137 ARG A C 1
ATOM 1113 O O . ARG A 1 137 ? 18.955 -15.433 -13.791 1.00 91.12 137 ARG A O 1
ATOM 1120 N N . LYS A 1 138 ? 19.419 -13.256 -14.097 1.00 91.44 138 LYS A N 1
ATOM 1121 C CA . LYS A 1 138 ? 20.653 -13.253 -13.292 1.00 91.44 138 LYS A CA 1
ATOM 1122 C C . LYS A 1 138 ? 20.402 -13.009 -11.809 1.00 91.44 138 LYS A C 1
ATOM 1124 O O . LYS A 1 138 ? 21.260 -13.358 -11.007 1.00 91.44 138 LYS A O 1
ATOM 1129 N N . ARG A 1 139 ? 19.260 -12.415 -11.447 1.00 92.56 139 ARG A N 1
ATOM 1130 C CA . ARG A 1 139 ? 18.842 -12.115 -10.068 1.00 92.56 139 ARG A CA 1
ATOM 1131 C C . ARG A 1 139 ? 19.871 -11.296 -9.284 1.00 92.56 139 ARG A C 1
ATOM 1133 O O . ARG A 1 139 ? 20.179 -11.585 -8.132 1.00 92.56 139 ARG A O 1
ATOM 1140 N N . GLN A 1 140 ? 20.427 -10.267 -9.922 1.00 91.69 140 GLN A N 1
ATOM 1141 C CA . GLN A 1 140 ? 21.505 -9.448 -9.362 1.00 91.69 140 GLN A CA 1
ATOM 1142 C C . GLN A 1 140 ? 21.056 -8.001 -9.122 1.00 91.69 140 GLN A C 1
ATOM 1144 O O . GLN A 1 140 ? 20.654 -7.308 -10.053 1.00 91.69 140 GLN A O 1
ATOM 1149 N N . GLN A 1 141 ? 21.201 -7.514 -7.884 1.00 90.88 141 GLN A N 1
ATOM 1150 C CA . GLN A 1 141 ? 20.770 -6.167 -7.469 1.00 90.88 141 GLN A CA 1
ATOM 1151 C C . GLN A 1 141 ? 21.421 -5.031 -8.270 1.00 90.88 141 GLN A C 1
ATOM 1153 O O . GLN A 1 141 ? 20.759 -4.045 -8.589 1.00 90.88 141 GLN A O 1
ATOM 1158 N N . TYR A 1 142 ? 22.698 -5.165 -8.652 1.00 93.44 142 TYR A N 1
ATOM 1159 C CA . TYR A 1 142 ? 23.380 -4.120 -9.425 1.00 93.44 142 TYR A CA 1
ATOM 1160 C C . TYR A 1 142 ? 22.743 -3.907 -10.810 1.00 93.44 142 TYR A C 1
ATOM 1162 O O . TYR A 1 142 ? 22.854 -2.819 -11.367 1.00 93.44 142 TYR A O 1
ATOM 1170 N N . ILE A 1 143 ? 22.054 -4.916 -11.363 1.00 94.56 143 ILE A N 1
ATOM 1171 C CA . ILE A 1 143 ? 21.291 -4.772 -12.611 1.00 94.56 143 ILE A CA 1
ATOM 1172 C C . ILE A 1 143 ? 20.097 -3.847 -12.372 1.00 94.56 143 ILE A C 1
ATOM 1174 O O . ILE A 1 143 ? 19.835 -2.964 -13.183 1.00 94.56 143 ILE A O 1
ATOM 1178 N N . GLY A 1 144 ? 19.435 -3.986 -11.221 1.00 94.31 144 GLY A N 1
ATOM 1179 C CA . GLY A 1 144 ? 18.382 -3.079 -10.774 1.00 94.31 144 GLY A CA 1
ATOM 1180 C C . GLY A 1 144 ? 18.881 -1.638 -10.655 1.00 94.31 144 GLY A C 1
ATOM 1181 O O . GLY A 1 144 ? 18.242 -0.717 -11.153 1.00 94.31 144 GLY A O 1
ATOM 1182 N N . ASP A 1 145 ? 20.074 -1.433 -10.093 1.00 94.19 145 ASP A N 1
ATOM 1183 C CA . ASP A 1 145 ? 20.687 -0.099 -10.021 1.00 94.19 145 ASP A CA 1
ATOM 1184 C C . ASP A 1 145 ? 20.964 0.504 -11.412 1.00 94.19 145 ASP A C 1
ATOM 1186 O O . ASP A 1 145 ? 20.785 1.707 -11.613 1.00 94.19 145 ASP A O 1
ATOM 1190 N N . ILE A 1 146 ? 21.398 -0.314 -12.378 1.00 95.38 146 ILE A N 1
ATOM 1191 C CA . ILE A 1 146 ? 21.585 0.113 -13.775 1.00 95.38 146 ILE A CA 1
ATOM 1192 C C . ILE A 1 146 ? 20.238 0.481 -14.399 1.00 95.38 146 ILE A C 1
ATOM 1194 O O . ILE A 1 146 ? 20.147 1.510 -15.063 1.00 95.38 146 ILE A O 1
ATOM 1198 N N . ILE A 1 147 ? 19.196 -0.320 -14.157 1.00 95.44 147 ILE A N 1
ATOM 1199 C CA . ILE A 1 147 ? 17.834 -0.074 -14.641 1.00 95.44 147 ILE A CA 1
ATOM 1200 C C . ILE A 1 147 ? 17.321 1.287 -14.164 1.00 95.44 147 ILE A C 1
ATOM 1202 O O . ILE A 1 147 ? 16.885 2.081 -14.994 1.00 95.44 147 ILE A O 1
ATOM 1206 N N . LEU A 1 148 ? 17.410 1.589 -12.864 1.00 93.50 148 LEU A N 1
ATOM 1207 C CA . LEU A 1 148 ? 16.919 2.861 -12.315 1.00 93.50 148 LEU A CA 1
ATOM 1208 C C . LEU A 1 148 ? 17.656 4.060 -12.915 1.00 93.50 148 LEU A C 1
ATOM 1210 O O . LEU A 1 148 ? 17.032 5.040 -13.327 1.00 93.50 148 LEU A O 1
ATOM 1214 N N . LYS A 1 149 ? 18.987 3.966 -13.021 1.00 93.31 149 LYS A N 1
ATOM 1215 C CA . LYS A 1 149 ? 19.797 5.014 -13.650 1.00 93.31 149 LYS A CA 1
ATOM 1216 C C . LYS A 1 149 ? 19.438 5.186 -15.122 1.00 93.31 149 LYS A C 1
ATOM 1218 O O . LYS A 1 149 ? 19.242 6.312 -15.563 1.00 93.31 149 LYS A O 1
ATOM 1223 N N . TYR A 1 150 ? 19.303 4.093 -15.872 1.00 94.00 150 TYR A N 1
ATOM 1224 C CA . TYR A 1 150 ? 18.980 4.159 -17.294 1.00 94.00 150 TYR A CA 1
ATOM 1225 C C . TYR A 1 150 ? 17.595 4.755 -17.538 1.00 94.00 150 TYR A C 1
ATOM 1227 O O . TYR A 1 150 ? 17.421 5.622 -18.392 1.00 94.00 150 TYR A O 1
ATOM 1235 N N . ALA A 1 151 ? 16.611 4.322 -16.752 1.00 91.75 151 ALA A N 1
ATOM 1236 C CA . ALA A 1 151 ? 15.239 4.782 -16.867 1.00 91.75 151 ALA A CA 1
ATOM 1237 C C . ALA A 1 151 ? 15.082 6.276 -16.548 1.00 91.75 151 ALA A C 1
ATOM 1239 O O . ALA A 1 151 ? 14.137 6.900 -17.024 1.00 91.75 151 ALA A O 1
ATOM 1240 N N . SER A 1 152 ? 16.012 6.880 -15.798 1.00 90.00 152 SER A N 1
ATOM 1241 C CA . SER A 1 152 ? 16.004 8.328 -15.551 1.00 90.00 152 SER A CA 1
ATOM 1242 C C . SER A 1 152 ? 16.194 9.173 -16.822 1.00 90.00 152 SER A C 1
ATOM 1244 O O . SER A 1 152 ? 15.774 10.327 -16.840 1.00 90.00 152 SER A O 1
ATOM 1246 N N . ASN A 1 153 ? 16.739 8.588 -17.897 1.00 90.56 153 ASN A N 1
ATOM 1247 C CA . ASN A 1 153 ? 16.934 9.258 -19.185 1.00 90.56 153 ASN A CA 1
ATOM 1248 C C . ASN A 1 153 ? 15.692 9.201 -20.092 1.00 90.56 153 ASN A C 1
ATOM 1250 O O . ASN A 1 153 ? 15.667 9.856 -21.135 1.00 90.56 153 ASN A O 1
ATOM 1254 N N . PHE A 1 154 ? 14.673 8.408 -19.744 1.00 92.38 154 PHE A N 1
ATOM 1255 C CA . PHE A 1 154 ? 13.493 8.246 -20.589 1.00 92.38 154 PHE A CA 1
ATOM 1256 C C . PHE A 1 154 ? 12.604 9.497 -20.546 1.00 92.38 154 PHE A C 1
ATOM 1258 O O . PHE A 1 154 ? 12.314 10.010 -19.462 1.00 92.38 154 PHE A O 1
ATOM 1265 N N . PRO A 1 155 ? 12.124 9.983 -21.706 1.00 90.44 155 PRO A N 1
ATOM 1266 C CA . PRO A 1 155 ? 11.162 11.074 -21.737 1.00 90.44 155 PRO A CA 1
ATOM 1267 C C . PRO A 1 155 ? 9.809 10.636 -21.161 1.00 90.44 155 PRO A C 1
ATOM 1269 O O . PRO A 1 155 ? 9.538 9.450 -20.968 1.00 90.44 155 PRO A O 1
ATOM 1272 N N . GLN A 1 156 ? 8.926 11.597 -20.903 1.00 89.62 156 GLN A N 1
ATOM 1273 C CA . GLN A 1 156 ? 7.543 11.287 -20.539 1.00 89.62 156 GLN A CA 1
ATOM 1274 C C . GLN A 1 156 ? 6.833 10.527 -21.671 1.00 89.62 156 GLN A C 1
ATOM 1276 O O . GLN A 1 156 ? 7.181 10.678 -22.843 1.00 89.62 156 GLN A O 1
ATOM 1281 N N . ASN A 1 157 ? 5.835 9.719 -21.315 1.00 87.81 157 ASN A N 1
ATOM 1282 C CA . ASN A 1 157 ? 4.985 8.946 -22.217 1.00 87.81 157 ASN A CA 1
ATOM 1283 C C . ASN A 1 157 ? 5.780 8.067 -23.192 1.00 87.81 157 ASN A C 1
ATOM 1285 O O . ASN A 1 157 ? 5.462 7.992 -24.377 1.00 87.81 157 ASN A O 1
ATOM 1289 N N . SER A 1 158 ? 6.835 7.415 -22.702 1.00 90.69 158 SER A N 1
ATOM 1290 C CA . SER A 1 158 ? 7.818 6.738 -23.550 1.00 90.69 158 SER A CA 1
ATOM 1291 C C . SER A 1 158 ? 8.014 5.262 -23.248 1.00 90.69 158 SER A C 1
ATOM 1293 O O . SER A 1 158 ? 8.721 4.609 -24.008 1.00 90.69 158 SER A O 1
ATOM 1295 N N . ILE A 1 159 ? 7.402 4.719 -22.193 1.00 91.25 159 ILE A N 1
ATOM 1296 C CA . ILE A 1 159 ? 7.463 3.293 -21.848 1.00 91.25 159 ILE A CA 1
ATOM 1297 C C . ILE A 1 159 ? 6.097 2.648 -22.075 1.00 91.25 159 ILE A C 1
ATOM 1299 O O . ILE A 1 159 ? 5.073 3.172 -21.642 1.00 91.25 159 ILE A O 1
ATOM 1303 N N . ASN A 1 160 ? 6.063 1.487 -22.727 1.00 89.44 160 ASN A N 1
ATOM 1304 C CA . ASN A 1 160 ? 4.833 0.718 -22.865 1.00 89.44 160 ASN A CA 1
ATOM 1305 C C . ASN A 1 160 ? 4.431 0.109 -21.508 1.00 89.44 160 ASN A C 1
ATOM 1307 O O . ASN A 1 160 ? 5.143 -0.745 -20.977 1.00 89.44 160 ASN A O 1
ATOM 1311 N N . TYR A 1 161 ? 3.289 0.546 -20.965 1.00 88.44 161 TYR A N 1
ATOM 1312 C CA . TYR A 1 161 ? 2.775 0.068 -19.678 1.00 88.44 161 TYR A CA 1
ATOM 1313 C C . TYR A 1 161 ? 2.531 -1.442 -19.666 1.00 88.44 161 TYR A C 1
ATOM 1315 O O . TYR A 1 161 ? 2.897 -2.101 -18.703 1.00 88.44 161 TYR A O 1
ATOM 1323 N N . THR A 1 162 ? 1.935 -1.993 -20.727 1.00 86.94 162 THR A N 1
ATOM 1324 C CA . THR A 1 162 ? 1.580 -3.416 -20.802 1.00 86.94 162 THR A CA 1
ATOM 1325 C C . THR A 1 162 ? 2.820 -4.292 -20.712 1.00 86.94 162 THR A C 1
ATOM 1327 O O . THR A 1 162 ? 2.880 -5.174 -19.865 1.00 86.94 162 THR A O 1
ATOM 1330 N N . ILE A 1 163 ? 3.844 -3.985 -21.513 1.00 89.19 163 ILE A N 1
ATOM 1331 C CA . ILE A 1 163 ? 5.096 -4.749 -21.501 1.00 89.19 163 ILE A CA 1
ATOM 1332 C C . ILE A 1 163 ? 5.785 -4.620 -20.135 1.00 89.19 163 ILE A C 1
ATOM 1334 O O . ILE A 1 163 ? 6.236 -5.614 -19.573 1.00 89.19 163 ILE A O 1
ATOM 1338 N N . TRP A 1 164 ? 5.835 -3.410 -19.563 1.00 92.75 164 TRP A N 1
ATOM 1339 C CA . TRP A 1 164 ? 6.388 -3.202 -18.220 1.00 92.75 164 TRP A CA 1
ATOM 1340 C C . TRP A 1 164 ? 5.638 -4.004 -17.147 1.00 92.75 164 TRP A C 1
ATOM 1342 O O . TRP A 1 164 ? 6.281 -4.619 -16.298 1.00 92.75 164 TRP A O 1
ATOM 1352 N N . PHE A 1 165 ? 4.305 -4.020 -17.193 1.00 90.69 165 PHE A N 1
ATOM 1353 C CA . PHE A 1 165 ? 3.468 -4.743 -16.240 1.00 90.69 165 PHE A CA 1
ATOM 1354 C C . PHE A 1 165 ? 3.710 -6.254 -16.316 1.00 90.69 165 PHE A C 1
ATOM 1356 O O . PHE A 1 165 ? 3.849 -6.900 -15.278 1.00 90.69 165 PHE A O 1
ATOM 1363 N N . ASP A 1 166 ? 3.847 -6.804 -17.524 1.00 89.19 166 ASP A N 1
ATOM 1364 C CA . ASP A 1 166 ? 4.146 -8.225 -17.721 1.00 89.19 166 ASP A CA 1
ATOM 1365 C C . ASP A 1 166 ? 5.509 -8.599 -17.117 1.00 89.19 166 ASP A C 1
ATOM 1367 O O . ASP A 1 166 ? 5.613 -9.591 -16.393 1.00 89.19 166 ASP A O 1
ATOM 1371 N N . PHE A 1 167 ? 6.536 -7.760 -17.306 1.00 92.19 167 PHE A N 1
ATOM 1372 C CA . PHE A 1 167 ? 7.835 -7.955 -16.650 1.00 92.19 167 PHE A CA 1
ATOM 1373 C C . PHE A 1 167 ? 7.777 -7.778 -15.135 1.00 92.19 167 PHE A C 1
ATOM 1375 O O . PHE A 1 167 ? 8.463 -8.503 -14.419 1.00 92.19 167 PHE A O 1
ATOM 1382 N N . LEU A 1 168 ? 6.986 -6.830 -14.625 1.00 93.56 168 LEU A N 1
ATOM 1383 C CA . LEU A 1 168 ? 6.795 -6.662 -13.185 1.00 93.56 168 LEU A CA 1
ATOM 1384 C C . LEU A 1 168 ? 6.169 -7.923 -12.581 1.00 93.56 168 LEU A C 1
ATOM 1386 O O . LEU A 1 168 ? 6.659 -8.417 -11.566 1.00 93.56 168 LEU A O 1
ATOM 1390 N N . LYS A 1 169 ? 5.135 -8.469 -13.230 1.00 91.00 169 LYS A N 1
ATOM 1391 C CA . LYS A 1 169 ? 4.485 -9.722 -12.836 1.00 91.00 169 LYS A CA 1
ATOM 1392 C C . LYS A 1 169 ? 5.464 -10.894 -12.875 1.00 91.00 169 LYS A C 1
ATOM 1394 O O . LYS A 1 169 ? 5.567 -11.636 -11.900 1.00 91.00 169 LYS A O 1
ATOM 1399 N N . GLU A 1 170 ? 6.219 -11.049 -13.961 1.00 90.31 170 GLU A N 1
ATOM 1400 C CA . GLU A 1 170 ? 7.223 -12.110 -14.088 1.00 90.31 170 GLU A CA 1
ATOM 1401 C C . GLU A 1 170 ? 8.321 -11.990 -13.022 1.00 90.31 170 GLU A C 1
ATOM 1403 O O . GLU A 1 170 ? 8.698 -12.991 -12.406 1.00 90.31 170 GLU A O 1
ATOM 1408 N N . ALA A 1 171 ? 8.801 -10.772 -12.760 1.00 91.31 171 ALA A N 1
ATOM 1409 C CA . ALA A 1 171 ? 9.789 -10.507 -11.724 1.00 91.31 171 ALA A CA 1
ATOM 1410 C C . ALA A 1 171 ? 9.238 -10.790 -10.326 1.00 91.31 171 ALA A C 1
ATOM 1412 O O . ALA A 1 171 ? 9.955 -11.365 -9.514 1.00 91.31 171 ALA A O 1
ATOM 1413 N N . ALA A 1 172 ? 7.982 -10.442 -10.039 1.00 90.19 172 ALA A N 1
ATOM 1414 C CA . ALA A 1 172 ? 7.348 -10.749 -8.760 1.00 90.19 172 ALA A CA 1
ATOM 1415 C C . ALA A 1 172 ? 7.250 -12.268 -8.522 1.00 90.19 172 ALA A C 1
ATOM 1417 O O . ALA A 1 172 ? 7.543 -12.730 -7.425 1.00 90.19 172 ALA A O 1
ATOM 1418 N N . ILE A 1 173 ? 6.943 -13.052 -9.566 1.00 87.81 173 ILE A N 1
ATOM 1419 C CA . ILE A 1 173 ? 6.904 -14.526 -9.504 1.00 87.81 173 ILE A CA 1
ATOM 1420 C C . ILE A 1 173 ? 8.313 -15.126 -9.363 1.00 87.81 173 ILE A C 1
ATOM 1422 O O . ILE A 1 173 ? 8.535 -16.055 -8.589 1.00 87.81 173 ILE A O 1
ATOM 1426 N N . SER A 1 174 ? 9.269 -14.637 -10.153 1.00 87.88 174 SER A N 1
ATOM 1427 C CA . SER A 1 174 ? 10.566 -15.301 -10.345 1.00 87.88 174 SER A CA 1
ATOM 1428 C C . SER A 1 174 ? 11.651 -14.827 -9.378 1.00 87.88 174 SER A C 1
ATOM 1430 O O . SER A 1 174 ? 12.590 -15.570 -9.082 1.00 87.88 174 SER A O 1
ATOM 1432 N N . CYS A 1 175 ? 11.568 -13.575 -8.936 1.00 87.44 175 CYS A N 1
ATOM 1433 C CA . CYS A 1 175 ? 12.548 -12.899 -8.094 1.00 87.44 175 CYS A CA 1
ATOM 1434 C C . CYS A 1 175 ? 11.899 -11.726 -7.334 1.00 87.44 175 CYS A C 1
ATOM 1436 O O . CYS A 1 175 ? 12.270 -10.568 -7.533 1.00 87.44 175 CYS A O 1
ATOM 1438 N N . GLU A 1 176 ? 10.939 -12.036 -6.461 1.00 85.12 176 GLU A N 1
ATOM 1439 C CA . GLU A 1 176 ? 10.089 -11.085 -5.725 1.00 85.12 176 GLU A CA 1
ATOM 1440 C C . GLU A 1 176 ? 10.833 -9.840 -5.210 1.00 85.12 176 GLU A C 1
ATOM 1442 O O . GLU A 1 176 ? 10.473 -8.713 -5.548 1.00 85.12 176 GLU A O 1
ATOM 1447 N N . GLN A 1 177 ? 11.944 -10.030 -4.493 1.00 84.06 177 GLN A N 1
ATOM 1448 C CA . GLN A 1 177 ? 12.750 -8.948 -3.907 1.00 84.06 177 GLN A CA 1
ATOM 1449 C C . GLN A 1 177 ? 13.347 -7.975 -4.934 1.00 84.06 177 GLN A C 1
ATOM 1451 O O . GLN A 1 177 ? 13.733 -6.867 -4.580 1.00 84.06 177 GLN A O 1
ATOM 1456 N N . LEU A 1 178 ? 13.471 -8.376 -6.201 1.00 88.56 178 LEU A N 1
ATOM 1457 C CA . LEU A 1 178 ? 14.000 -7.534 -7.274 1.00 88.56 178 LEU A CA 1
ATOM 1458 C C . LEU A 1 178 ? 12.894 -6.863 -8.094 1.00 88.56 178 LEU A C 1
ATOM 1460 O O . LEU A 1 178 ? 13.175 -5.885 -8.786 1.00 88.56 178 LEU A O 1
ATOM 1464 N N . SER A 1 179 ? 11.642 -7.320 -7.980 1.00 91.00 179 SER A N 1
ATOM 1465 C CA . SER A 1 179 ? 10.486 -6.690 -8.638 1.00 91.00 179 SER A CA 1
ATOM 1466 C C . SER A 1 179 ? 10.295 -5.226 -8.213 1.00 91.00 179 SER A C 1
ATOM 1468 O O . SER A 1 179 ? 9.877 -4.385 -9.008 1.00 91.00 179 SER A O 1
ATOM 1470 N N . VAL A 1 180 ? 10.727 -4.884 -6.997 1.00 91.94 180 VAL A N 1
ATOM 1471 C CA . VAL A 1 180 ? 10.745 -3.522 -6.442 1.00 91.94 180 VAL A CA 1
ATOM 1472 C C . VAL A 1 180 ? 11.529 -2.529 -7.306 1.00 91.94 180 VAL A C 1
ATOM 1474 O O . VAL A 1 180 ? 11.169 -1.358 -7.367 1.00 91.94 180 VAL A O 1
ATOM 1477 N N . TYR A 1 181 ? 12.567 -2.976 -8.025 1.00 94.19 181 TYR A N 1
ATOM 1478 C CA . TYR A 1 181 ? 13.303 -2.117 -8.957 1.00 94.19 181 TYR A CA 1
ATOM 1479 C C . TYR A 1 181 ? 12.450 -1.735 -10.165 1.00 94.19 181 TYR A C 1
ATOM 1481 O O . TYR A 1 181 ? 12.550 -0.614 -10.651 1.00 94.19 181 TYR A O 1
ATOM 1489 N N . LEU A 1 182 ? 11.599 -2.647 -10.637 1.00 94.62 182 LEU A N 1
ATOM 1490 C CA . LEU A 1 182 ? 10.688 -2.390 -11.752 1.00 94.62 182 LEU A CA 1
ATOM 1491 C C . LEU A 1 182 ? 9.533 -1.504 -11.290 1.00 94.62 182 LEU A C 1
ATOM 1493 O O . LEU A 1 182 ? 9.151 -0.590 -12.019 1.00 94.62 182 LEU A O 1
ATOM 1497 N N . LEU A 1 183 ? 9.026 -1.715 -10.072 1.00 94.06 183 LEU A N 1
ATOM 1498 C CA . LEU A 1 183 ? 7.993 -0.862 -9.486 1.00 94.06 183 LEU A CA 1
ATOM 1499 C C . LEU A 1 183 ? 8.486 0.571 -9.249 1.00 94.06 183 LEU A C 1
ATOM 1501 O O . LEU A 1 183 ? 7.756 1.519 -9.517 1.00 94.06 183 LEU A O 1
ATOM 1505 N N . ALA A 1 184 ? 9.737 0.750 -8.824 1.00 93.31 184 ALA A N 1
ATOM 1506 C CA . ALA A 1 184 ? 10.338 2.070 -8.638 1.00 93.31 184 ALA A CA 1
ATOM 1507 C C . ALA A 1 184 ? 10.409 2.904 -9.931 1.00 93.31 184 ALA A C 1
ATOM 1509 O O . ALA A 1 184 ? 10.500 4.128 -9.867 1.00 93.31 184 ALA A O 1
ATOM 1510 N N . LEU A 1 185 ? 10.304 2.276 -11.107 1.00 92.19 185 LEU A N 1
ATOM 1511 C CA . LEU A 1 185 ? 10.204 2.988 -12.383 1.00 92.19 185 LEU A CA 1
ATOM 1512 C C . LEU A 1 185 ? 8.847 3.640 -12.615 1.00 92.19 185 LEU A C 1
ATOM 1514 O O . LEU A 1 185 ? 8.764 4.552 -13.439 1.00 92.19 185 LEU A O 1
ATOM 1518 N N . ALA A 1 186 ? 7.794 3.175 -11.938 1.00 88.94 186 ALA A N 1
ATOM 1519 C CA . ALA A 1 186 ? 6.447 3.688 -12.114 1.00 88.94 186 ALA A CA 1
ATOM 1520 C C . ALA A 1 186 ? 6.388 5.150 -11.657 1.00 88.94 186 ALA A C 1
ATOM 1522 O O . ALA A 1 186 ? 6.266 5.466 -10.477 1.00 88.94 186 ALA A O 1
ATOM 1523 N N . LYS A 1 187 ? 6.504 6.064 -12.619 1.00 83.25 187 LYS A N 1
ATOM 1524 C CA . LYS A 1 187 ? 6.362 7.506 -12.421 1.00 83.25 187 LYS A CA 1
ATOM 1525 C C . LYS A 1 187 ? 5.085 7.970 -13.117 1.00 83.25 187 LYS A C 1
ATOM 1527 O O . LYS A 1 187 ? 4.737 7.401 -14.154 1.00 83.25 187 LYS A O 1
ATOM 1532 N N . PRO A 1 188 ? 4.422 9.029 -12.622 1.00 71.12 188 PRO A N 1
ATOM 1533 C CA . PRO A 1 188 ? 3.095 9.418 -13.106 1.00 71.12 188 PRO A CA 1
ATOM 1534 C C . PRO A 1 188 ? 2.978 9.615 -14.623 1.00 71.12 188 PRO A C 1
ATOM 1536 O O . PRO A 1 188 ? 1.935 9.342 -15.204 1.00 71.12 188 PRO A O 1
ATOM 1539 N N . HIS A 1 189 ? 4.056 10.055 -15.276 1.00 82.38 189 HIS A N 1
ATOM 1540 C CA . HIS A 1 189 ? 4.055 10.410 -16.697 1.00 82.38 189 HIS A CA 1
ATOM 1541 C C . HIS A 1 189 ? 5.039 9.587 -17.529 1.00 82.38 189 HIS A C 1
ATOM 1543 O O . HIS A 1 189 ? 5.404 10.015 -18.614 1.00 82.38 189 HIS A O 1
ATOM 1549 N N . ILE A 1 190 ? 5.555 8.455 -17.039 1.00 87.56 190 ILE A N 1
ATOM 1550 C CA . ILE A 1 190 ? 6.556 7.689 -17.808 1.00 87.56 190 ILE A CA 1
ATOM 1551 C C . ILE A 1 190 ? 5.915 6.798 -18.880 1.00 87.56 190 ILE A C 1
ATOM 1553 O O . ILE A 1 190 ? 6.524 6.517 -19.915 1.00 87.56 190 ILE A O 1
ATOM 1557 N N . PHE A 1 191 ? 4.674 6.371 -18.654 1.00 88.44 191 PHE A N 1
ATOM 1558 C CA . PHE A 1 191 ? 4.000 5.390 -19.493 1.00 88.44 191 PHE A CA 1
ATOM 1559 C C . PHE A 1 191 ? 3.253 6.024 -20.664 1.00 88.44 191 PHE A C 1
ATOM 1561 O O . PHE A 1 191 ? 2.502 6.978 -20.483 1.00 88.44 191 PHE A O 1
ATOM 1568 N N . MET A 1 192 ? 3.411 5.443 -21.854 1.00 81.94 192 MET A N 1
ATOM 1569 C CA . MET A 1 192 ? 2.686 5.821 -23.069 1.00 81.94 192 MET A CA 1
ATOM 1570 C C . MET A 1 192 ? 1.173 5.855 -22.825 1.00 81.94 192 MET A C 1
ATOM 1572 O O . MET A 1 192 ? 0.594 4.914 -22.274 1.00 81.94 192 MET A O 1
ATOM 1576 N N . GLU A 1 193 ? 0.536 6.947 -23.240 1.00 70.88 193 GLU A N 1
ATOM 1577 C CA . GLU A 1 193 ? -0.918 7.041 -23.345 1.00 70.88 193 GLU A CA 1
ATOM 1578 C C . GLU A 1 193 ? -1.346 6.304 -24.616 1.00 70.88 193 GLU A C 1
ATOM 1580 O O . GLU A 1 193 ? -1.226 6.818 -25.726 1.00 70.88 193 GLU A O 1
ATOM 1585 N N . ASN A 1 194 ? -1.792 5.061 -24.468 1.00 62.06 194 ASN A N 1
ATOM 1586 C CA . ASN A 1 194 ? -2.378 4.331 -25.585 1.00 62.06 194 ASN A CA 1
ATOM 1587 C C . ASN A 1 194 ? -3.813 4.843 -25.777 1.00 62.06 194 ASN A C 1
ATOM 1589 O O . ASN A 1 194 ? -4.615 4.740 -24.853 1.00 62.06 194 ASN A O 1
ATOM 1593 N N . SER A 1 195 ? -4.138 5.361 -26.967 1.00 53.16 195 SER A N 1
ATOM 1594 C CA . SER A 1 195 ? -5.474 5.886 -27.321 1.00 53.16 195 SER A CA 1
ATOM 1595 C C . SER A 1 195 ? -6.612 4.881 -27.128 1.00 53.16 195 SER A C 1
ATOM 1597 O O . SER A 1 195 ? -7.764 5.279 -26.979 1.00 53.16 195 SER A O 1
ATOM 1599 N N . ASP A 1 196 ? -6.274 3.592 -27.132 1.00 50.66 196 ASP A N 1
ATOM 1600 C CA . ASP A 1 196 ? -7.220 2.477 -27.071 1.00 50.66 196 ASP A CA 1
ATOM 1601 C C . ASP A 1 196 ? -7.350 1.897 -25.654 1.00 50.66 196 ASP A C 1
ATOM 1603 O O . ASP A 1 196 ? -8.198 1.043 -25.406 1.00 50.66 196 ASP A O 1
ATOM 1607 N N . TYR A 1 197 ? -6.521 2.358 -24.710 1.00 52.34 197 TYR A N 1
ATOM 1608 C CA . TYR A 1 197 ? -6.651 2.016 -23.299 1.00 52.34 197 TYR A CA 1
ATOM 1609 C C . TYR A 1 197 ? -7.484 3.087 -22.615 1.00 52.34 197 TYR A C 1
ATOM 1611 O O . TYR A 1 197 ? -7.214 4.280 -22.759 1.00 52.34 197 TYR A O 1
ATOM 1619 N N . HIS A 1 198 ? -8.462 2.674 -21.813 1.00 54.22 198 HIS A N 1
ATOM 1620 C CA . HIS A 1 198 ? -9.083 3.578 -20.859 1.00 54.22 198 HIS A CA 1
ATOM 1621 C C . HIS A 1 198 ? -7.983 4.072 -19.911 1.00 54.22 198 HIS A C 1
ATOM 1623 O O . HIS A 1 198 ? -7.613 3.375 -18.973 1.00 54.22 198 HIS A O 1
ATOM 1629 N N . SER A 1 199 ? -7.431 5.261 -20.170 1.00 53.72 199 SER A N 1
ATOM 1630 C CA . SER A 1 199 ? -6.359 5.901 -19.389 1.00 53.72 199 SER A CA 1
ATOM 1631 C C . SER A 1 199 ? -6.622 5.882 -17.881 1.00 53.72 199 SER A C 1
ATOM 1633 O O . SER A 1 199 ? -5.682 5.868 -17.089 1.00 53.72 199 SER A O 1
ATOM 1635 N N . ASN A 1 200 ? -7.902 5.832 -17.512 1.00 55.50 200 ASN A N 1
ATOM 1636 C CA . ASN A 1 200 ? -8.407 5.796 -16.149 1.00 55.50 200 ASN A CA 1
ATOM 1637 C C . ASN A 1 200 ? -8.185 4.420 -15.472 1.00 55.50 200 ASN A C 1
ATOM 1639 O O . ASN A 1 200 ? -7.859 4.369 -14.297 1.00 55.50 200 ASN A O 1
ATOM 1643 N N . SER A 1 201 ? -8.224 3.277 -16.176 1.00 77.25 201 SER A N 1
ATOM 1644 C CA . SER A 1 201 ? -7.950 1.982 -15.509 1.00 77.25 201 SER A CA 1
ATOM 1645 C C . SER A 1 201 ? -6.495 1.892 -15.032 1.00 77.25 201 SER A C 1
ATOM 1647 O O . SER A 1 201 ? -6.219 1.498 -13.901 1.00 77.25 201 SER A O 1
ATOM 1649 N N . ARG A 1 202 ? -5.556 2.374 -15.857 1.00 85.50 202 ARG A N 1
ATOM 1650 C CA . ARG A 1 202 ? -4.110 2.311 -15.597 1.00 85.50 202 ARG A CA 1
ATOM 1651 C C . ARG A 1 202 ? -3.711 3.002 -14.293 1.00 85.50 202 ARG A C 1
ATOM 1653 O O . ARG A 1 202 ? -2.825 2.522 -13.589 1.00 85.50 202 ARG A O 1
ATOM 1660 N N . ASN A 1 203 ? -4.313 4.148 -13.988 1.00 87.75 203 ASN A N 1
ATOM 1661 C CA . ASN A 1 203 ? -3.956 4.906 -12.793 1.00 87.75 203 ASN A CA 1
ATOM 1662 C C . ASN A 1 203 ? -4.380 4.166 -11.521 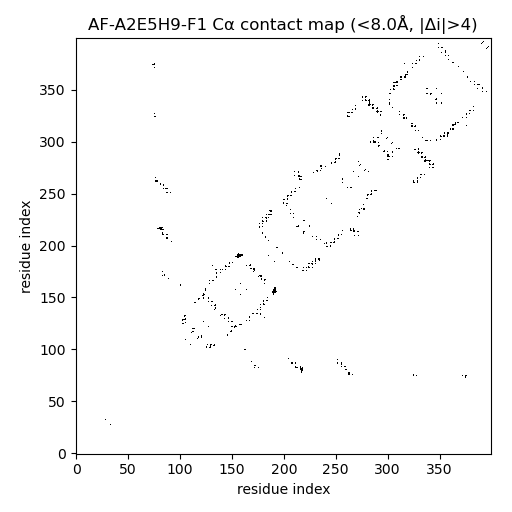1.00 87.75 203 ASN A C 1
ATOM 1664 O O . ASN A 1 203 ? -3.607 4.080 -10.566 1.00 87.75 203 ASN A O 1
ATOM 1668 N N . ALA A 1 204 ? -5.577 3.585 -11.528 1.00 89.94 204 ALA A N 1
ATOM 1669 C CA . ALA A 1 204 ? -6.056 2.778 -10.419 1.00 89.94 204 ALA A CA 1
ATOM 1670 C C . ALA A 1 204 ? -5.252 1.469 -10.269 1.00 89.94 204 ALA A C 1
ATOM 1672 O O . ALA A 1 204 ? -4.877 1.107 -9.154 1.00 89.94 204 ALA A O 1
ATOM 1673 N N . GLU A 1 205 ? -4.881 0.822 -11.382 1.00 90.81 205 GLU A N 1
ATOM 1674 C CA . GLU A 1 205 ? -3.965 -0.332 -11.408 1.00 90.81 205 GLU A CA 1
ATOM 1675 C C . GLU A 1 205 ? -2.610 0.012 -10.757 1.00 90.81 205 GLU A C 1
ATOM 1677 O O . GLU A 1 205 ? -2.126 -0.712 -9.885 1.00 90.81 205 GLU A O 1
ATOM 1682 N N . LEU A 1 206 ? -2.008 1.152 -11.122 1.00 92.12 206 LEU A N 1
ATOM 1683 C CA . LEU A 1 206 ? -0.760 1.635 -10.520 1.00 92.12 206 LEU A CA 1
ATOM 1684 C C . LEU A 1 206 ? -0.896 1.911 -9.022 1.00 92.12 206 LEU A C 1
ATOM 1686 O O . LEU A 1 206 ? -0.015 1.522 -8.254 1.00 92.12 206 LEU A O 1
ATOM 1690 N N . ALA A 1 207 ? -1.985 2.559 -8.599 1.00 93.12 207 ALA A N 1
ATOM 1691 C CA . ALA A 1 207 ? -2.243 2.821 -7.186 1.00 93.12 207 ALA A CA 1
ATOM 1692 C C . ALA A 1 207 ? -2.257 1.516 -6.379 1.00 93.12 207 ALA A C 1
ATOM 1694 O O . ALA A 1 207 ? -1.598 1.424 -5.345 1.00 93.12 207 ALA A O 1
ATOM 1695 N N . ILE A 1 208 ? -2.942 0.486 -6.879 1.00 93.88 208 ILE A N 1
ATOM 1696 C CA . ILE A 1 208 ? -3.022 -0.814 -6.211 1.00 93.88 208 ILE A CA 1
ATOM 1697 C C . ILE A 1 208 ? -1.656 -1.517 -6.186 1.00 93.88 208 ILE A C 1
ATOM 1699 O O . ILE A 1 208 ? -1.297 -2.080 -5.154 1.00 93.88 208 ILE A O 1
ATOM 1703 N N . LEU A 1 209 ? -0.854 -1.452 -7.256 1.00 94.44 209 LEU A N 1
ATOM 1704 C CA . LEU A 1 209 ? 0.506 -2.017 -7.263 1.00 94.44 209 LEU A CA 1
ATOM 1705 C C . LEU A 1 209 ? 1.411 -1.367 -6.207 1.00 94.44 209 LEU A C 1
ATOM 1707 O O . LEU A 1 209 ? 2.170 -2.060 -5.521 1.00 94.44 209 LEU A O 1
ATOM 1711 N N . PHE A 1 210 ? 1.309 -0.046 -6.037 1.00 94.50 210 PHE A N 1
ATOM 1712 C CA . PHE A 1 210 ? 2.004 0.653 -4.960 1.00 94.50 210 PHE A CA 1
ATOM 1713 C C . PHE A 1 210 ? 1.503 0.212 -3.587 1.00 94.50 210 PHE A C 1
ATOM 1715 O O . PHE A 1 210 ? 2.319 -0.102 -2.723 1.00 94.50 210 PHE A O 1
ATOM 1722 N N . ILE A 1 211 ? 0.188 0.126 -3.384 1.00 94.31 211 ILE A N 1
ATOM 1723 C CA . ILE A 1 211 ? -0.395 -0.321 -2.113 1.00 94.31 211 ILE A CA 1
ATOM 1724 C C . ILE A 1 211 ? 0.053 -1.746 -1.774 1.00 94.31 211 ILE A C 1
ATOM 1726 O O . ILE A 1 211 ? 0.502 -1.980 -0.655 1.00 94.31 211 ILE A O 1
ATOM 1730 N N . ALA A 1 212 ? 0.023 -2.668 -2.739 1.00 93.06 212 ALA A N 1
ATOM 1731 C CA . ALA A 1 212 ? 0.526 -4.032 -2.593 1.00 93.06 212 ALA A CA 1
ATOM 1732 C C . ALA A 1 212 ? 1.991 -4.055 -2.126 1.00 93.06 212 ALA A C 1
ATOM 1734 O O . ALA A 1 212 ? 2.358 -4.817 -1.232 1.00 93.06 212 ALA A O 1
ATOM 1735 N N . SER A 1 213 ? 2.823 -3.166 -2.674 1.00 91.00 213 SER A N 1
ATOM 1736 C CA . SER A 1 213 ? 4.216 -3.031 -2.244 1.00 91.00 213 SER A CA 1
ATOM 1737 C C . SER A 1 213 ? 4.361 -2.461 -0.832 1.00 91.00 213 SER A C 1
ATOM 1739 O O . SER A 1 213 ? 5.210 -2.929 -0.077 1.00 91.00 213 SER A O 1
ATOM 1741 N N . LEU A 1 214 ? 3.506 -1.506 -0.446 1.00 89.88 214 LEU A N 1
ATOM 1742 C CA . LEU A 1 214 ? 3.519 -0.904 0.886 1.00 89.88 214 LEU A CA 1
ATOM 1743 C C . LEU A 1 214 ? 3.124 -1.901 1.967 1.00 89.88 214 LEU A C 1
ATOM 1745 O O . LEU A 1 214 ? 3.716 -1.889 3.035 1.00 89.88 214 LEU A O 1
ATOM 1749 N N . ILE A 1 215 ? 2.148 -2.768 1.708 1.00 89.38 215 ILE A N 1
ATOM 1750 C CA . ILE A 1 215 ? 1.702 -3.766 2.691 1.00 89.38 215 ILE A CA 1
ATOM 1751 C C . ILE A 1 215 ? 2.639 -4.983 2.774 1.00 89.38 215 ILE A C 1
ATOM 1753 O O . ILE A 1 215 ? 2.368 -5.899 3.546 1.00 89.38 215 ILE A O 1
ATOM 1757 N N . THR A 1 216 ? 3.742 -4.981 2.012 1.00 86.62 216 THR A N 1
ATOM 1758 C CA . THR A 1 216 ? 4.740 -6.057 1.969 1.00 86.62 216 THR A CA 1
ATOM 1759 C C . THR A 1 216 ? 6.034 -5.627 2.675 1.00 86.62 216 THR A C 1
ATOM 1761 O O . THR A 1 216 ? 6.791 -4.821 2.123 1.00 86.62 216 THR A O 1
ATOM 1764 N N . PRO A 1 217 ? 6.363 -6.195 3.849 1.00 81.06 217 PRO A N 1
ATOM 1765 C CA . PRO A 1 217 ? 7.541 -5.813 4.638 1.00 81.06 217 PRO A CA 1
ATOM 1766 C C . PRO A 1 217 ? 8.856 -5.921 3.866 1.00 81.06 217 PRO A C 1
ATOM 1768 O O . PRO A 1 217 ? 9.705 -5.036 3.954 1.00 81.06 217 PRO A O 1
ATOM 1771 N N . GLN A 1 218 ? 9.008 -6.967 3.047 1.00 80.81 218 GLN A N 1
ATOM 1772 C CA . GLN A 1 218 ? 10.229 -7.211 2.272 1.00 80.81 218 GLN A CA 1
ATOM 1773 C C . GLN A 1 218 ? 10.566 -6.056 1.322 1.00 80.81 218 GLN A C 1
ATOM 1775 O O . GLN A 1 218 ? 11.740 -5.740 1.119 1.00 80.81 218 GLN A O 1
ATOM 1780 N N . THR A 1 219 ? 9.549 -5.376 0.785 1.00 82.50 219 THR A N 1
ATOM 1781 C CA . THR A 1 219 ? 9.753 -4.226 -0.101 1.00 82.50 219 THR A CA 1
ATOM 1782 C C . THR A 1 219 ? 10.421 -3.068 0.635 1.00 82.50 219 THR A C 1
ATOM 1784 O O . THR A 1 219 ? 11.229 -2.359 0.043 1.00 82.50 219 THR A O 1
ATOM 1787 N N . MET A 1 220 ? 10.149 -2.900 1.932 1.00 79.25 220 MET A N 1
ATOM 1788 C CA . MET A 1 220 ? 10.680 -1.791 2.734 1.00 79.25 220 MET A CA 1
ATOM 1789 C C . MET A 1 220 ? 12.179 -1.876 2.969 1.00 79.25 220 MET A C 1
ATOM 1791 O O . MET A 1 220 ? 12.860 -0.855 3.045 1.00 79.25 220 MET A O 1
ATOM 1795 N N . PHE A 1 221 ? 12.697 -3.097 3.063 1.00 81.19 221 PHE A N 1
ATOM 1796 C CA . PHE A 1 221 ? 14.122 -3.348 3.255 1.00 81.19 221 PHE A CA 1
ATOM 1797 C C . PHE A 1 221 ? 14.916 -3.268 1.946 1.00 81.19 221 PHE A C 1
ATOM 1799 O O . PHE A 1 221 ? 16.147 -3.329 1.950 1.00 81.19 221 PHE A O 1
ATOM 1806 N N . CYS A 1 222 ? 14.235 -3.103 0.810 1.00 83.94 222 CYS A N 1
ATOM 1807 C CA . CYS A 1 222 ? 14.887 -2.971 -0.479 1.00 83.94 222 CYS A CA 1
ATOM 1808 C C . CYS A 1 222 ? 15.374 -1.534 -0.714 1.00 83.94 222 CYS A C 1
ATOM 1810 O O . CYS A 1 222 ? 14.669 -0.555 -0.474 1.00 83.94 222 CYS A O 1
ATOM 1812 N N . LYS A 1 223 ? 16.574 -1.404 -1.291 1.00 87.25 223 LYS A N 1
ATOM 1813 C CA . LYS A 1 223 ? 17.218 -0.119 -1.613 1.00 87.25 223 LYS A CA 1
ATOM 1814 C C . LYS A 1 223 ? 16.308 0.914 -2.315 1.00 87.25 223 LYS A C 1
ATOM 1816 O O . LYS A 1 223 ? 16.386 2.082 -1.935 1.00 87.25 223 LYS A O 1
ATOM 1821 N N . PRO A 1 224 ? 15.459 0.558 -3.303 1.00 90.25 224 PRO A N 1
ATOM 1822 C CA . PRO A 1 224 ? 14.613 1.540 -3.979 1.00 90.25 224 PRO A CA 1
ATOM 1823 C C . PRO A 1 224 ? 13.328 1.914 -3.224 1.00 90.25 224 PRO A C 1
ATOM 1825 O O . PRO A 1 224 ? 12.546 2.700 -3.750 1.00 90.25 224 PRO A O 1
ATOM 1828 N N . PHE A 1 225 ? 13.083 1.412 -2.008 1.00 89.88 225 PHE A N 1
ATOM 1829 C CA . PHE A 1 225 ? 11.834 1.671 -1.281 1.00 89.88 225 PHE A CA 1
ATOM 1830 C C . PHE A 1 225 ? 11.503 3.161 -1.129 1.00 89.88 225 PHE A C 1
ATOM 1832 O O . PHE A 1 225 ? 10.370 3.575 -1.359 1.00 89.88 225 PHE A O 1
ATOM 1839 N N . LEU A 1 226 ? 12.496 3.993 -0.802 1.00 89.38 226 LEU A N 1
ATOM 1840 C CA . LEU A 1 226 ? 12.283 5.438 -0.677 1.00 89.38 226 LEU A CA 1
ATOM 1841 C C . LEU A 1 226 ? 11.891 6.088 -2.011 1.00 89.38 226 LEU A C 1
ATOM 1843 O O . LEU A 1 226 ? 11.098 7.029 -2.025 1.00 89.38 226 LEU A O 1
ATOM 1847 N N . GLU A 1 227 ? 12.413 5.582 -3.132 1.00 90.25 227 GLU A N 1
ATOM 1848 C CA . GLU A 1 227 ? 12.015 6.039 -4.465 1.00 90.25 227 GLU A CA 1
ATOM 1849 C C . GLU A 1 227 ? 10.576 5.608 -4.781 1.00 90.25 227 GLU A C 1
ATOM 1851 O O . GLU A 1 227 ? 9.792 6.432 -5.246 1.00 90.25 227 GLU A O 1
ATOM 1856 N N . ILE A 1 228 ? 10.192 4.372 -4.435 1.00 91.75 228 ILE A N 1
ATOM 1857 C CA . ILE A 1 228 ? 8.807 3.880 -4.548 1.00 91.75 228 ILE A CA 1
ATOM 1858 C C . ILE A 1 228 ? 7.858 4.774 -3.746 1.00 91.75 228 ILE A C 1
ATOM 1860 O O . ILE A 1 228 ? 6.860 5.245 -4.286 1.00 91.75 228 ILE A O 1
ATOM 1864 N N . LEU A 1 229 ? 8.179 5.061 -2.482 1.00 91.25 229 LEU A N 1
ATOM 1865 C CA . LEU A 1 229 ? 7.344 5.885 -1.607 1.00 91.25 229 LEU A CA 1
ATOM 1866 C C . LEU A 1 229 ? 7.214 7.326 -2.124 1.00 91.25 229 LEU A C 1
ATOM 1868 O O . LEU A 1 229 ? 6.122 7.898 -2.106 1.00 91.25 229 LEU A O 1
ATOM 1872 N N . SER A 1 230 ? 8.312 7.906 -2.613 1.00 90.94 230 SER A N 1
ATOM 1873 C CA . SER A 1 230 ? 8.324 9.241 -3.221 1.00 90.94 230 SER A CA 1
ATOM 1874 C C . SER A 1 230 ? 7.459 9.297 -4.485 1.00 90.94 230 SER A C 1
ATOM 1876 O O . SER A 1 230 ? 6.623 10.196 -4.640 1.00 90.94 230 SER A O 1
ATOM 1878 N N . ASN A 1 231 ? 7.602 8.299 -5.363 1.00 90.69 231 ASN A N 1
ATOM 1879 C CA . ASN A 1 231 ? 6.821 8.194 -6.591 1.00 90.69 231 ASN A CA 1
ATOM 1880 C C . ASN A 1 231 ? 5.340 7.974 -6.285 1.00 90.69 231 ASN A C 1
ATOM 1882 O O . ASN A 1 231 ? 4.507 8.667 -6.864 1.00 90.69 231 ASN A O 1
ATOM 1886 N N . PHE A 1 232 ? 5.010 7.098 -5.333 1.00 92.56 232 PHE A N 1
ATOM 1887 C CA . PHE A 1 232 ? 3.635 6.861 -4.902 1.00 92.56 232 PHE A CA 1
ATOM 1888 C C . PHE A 1 232 ? 2.998 8.122 -4.315 1.00 92.56 232 PHE A C 1
ATOM 1890 O O . PHE A 1 232 ? 1.893 8.497 -4.699 1.00 92.56 232 PHE A O 1
ATOM 1897 N N . THR A 1 233 ? 3.715 8.823 -3.434 1.00 91.19 233 THR A N 1
ATOM 1898 C CA . THR A 1 233 ? 3.243 10.076 -2.830 1.00 91.19 233 THR A CA 1
ATOM 1899 C C . THR A 1 233 ? 2.946 11.122 -3.894 1.00 91.19 233 THR A C 1
ATOM 1901 O O . THR A 1 233 ? 1.871 11.717 -3.890 1.00 91.19 233 THR A O 1
ATOM 1904 N N . THR A 1 234 ? 3.873 11.313 -4.833 1.00 90.62 234 THR A N 1
ATOM 1905 C CA . THR A 1 234 ? 3.706 12.268 -5.932 1.00 90.62 234 THR A CA 1
ATOM 1906 C C . THR A 1 234 ? 2.541 11.860 -6.833 1.00 90.62 234 THR A C 1
ATOM 1908 O O . THR A 1 234 ? 1.687 12.683 -7.145 1.00 90.62 234 THR A O 1
ATOM 1911 N N . PHE A 1 235 ? 2.465 10.580 -7.203 1.00 90.44 235 PHE A N 1
ATOM 1912 C CA . PHE A 1 235 ? 1.408 10.023 -8.042 1.00 90.44 235 PHE A CA 1
ATOM 1913 C C . PHE A 1 235 ? 0.020 10.241 -7.440 1.00 90.44 235 PHE A C 1
ATOM 1915 O O . PHE A 1 235 ? -0.852 10.797 -8.102 1.00 90.44 235 PHE A O 1
ATOM 1922 N N . MET A 1 236 ? -0.169 9.890 -6.170 1.00 90.38 236 MET A N 1
ATOM 1923 C CA . MET A 1 236 ? -1.457 10.031 -5.490 1.00 90.38 236 MET A CA 1
ATOM 1924 C C . MET A 1 236 ? -1.851 11.491 -5.221 1.00 90.38 236 MET A C 1
ATOM 1926 O O . MET A 1 236 ? -3.023 11.780 -4.996 1.00 90.38 236 MET A O 1
ATOM 1930 N N . GLN A 1 237 ? -0.887 12.416 -5.208 1.00 88.25 237 GLN A N 1
ATOM 1931 C CA . GLN A 1 237 ? -1.152 13.847 -5.054 1.00 88.25 237 GLN A CA 1
ATOM 1932 C C . GLN A 1 237 ? -1.648 14.497 -6.342 1.00 88.25 237 GLN A C 1
ATOM 1934 O O . GLN A 1 237 ? -2.522 15.357 -6.276 1.00 88.25 237 GLN A O 1
ATOM 1939 N N . ILE A 1 238 ? -1.073 14.120 -7.486 1.00 87.19 238 ILE A N 1
ATOM 1940 C CA . ILE A 1 238 ? -1.353 14.780 -8.769 1.00 87.19 238 ILE A CA 1
ATOM 1941 C C . ILE A 1 238 ? -2.432 14.080 -9.598 1.00 87.19 238 ILE A C 1
ATOM 1943 O O . ILE A 1 238 ? -2.895 14.650 -10.582 1.00 87.19 238 ILE A O 1
ATOM 1947 N N . THR A 1 239 ? -2.791 12.845 -9.245 1.00 87.31 239 THR A N 1
ATOM 1948 C CA . THR A 1 239 ? -3.793 12.062 -9.975 1.00 87.31 239 THR A CA 1
ATOM 1949 C C . THR A 1 239 ? -5.185 12.342 -9.424 1.00 87.31 239 THR A C 1
ATOM 1951 O O . THR A 1 239 ? -5.448 12.113 -8.242 1.00 87.31 239 THR A O 1
ATOM 1954 N N . ASP A 1 240 ? -6.080 12.793 -10.298 1.00 86.44 240 ASP A N 1
ATOM 1955 C CA . ASP A 1 240 ? -7.500 12.940 -9.994 1.00 86.44 240 ASP A CA 1
ATOM 1956 C C . ASP A 1 240 ? -8.229 11.636 -10.336 1.00 86.44 240 ASP A C 1
ATOM 1958 O O . ASP A 1 240 ? -8.429 11.312 -11.506 1.00 86.44 240 ASP A O 1
ATOM 1962 N N . PHE A 1 241 ? -8.613 10.880 -9.307 1.00 88.88 241 PHE A N 1
ATOM 1963 C CA . PHE A 1 241 ? -9.359 9.632 -9.465 1.00 88.88 241 PHE A CA 1
ATOM 1964 C C . PHE A 1 241 ? -10.867 9.900 -9.552 1.00 88.88 241 PHE A C 1
ATOM 1966 O O . PHE A 1 241 ? -11.433 10.641 -8.743 1.00 88.88 241 PHE A O 1
ATOM 1973 N N . SER A 1 242 ? -11.533 9.258 -10.507 1.00 90.69 242 SER A N 1
ATOM 1974 C CA . SER A 1 242 ? -12.991 9.143 -10.547 1.00 90.69 242 SER A CA 1
ATOM 1975 C C . SER A 1 242 ? -13.515 8.266 -9.403 1.00 90.69 242 SER A C 1
ATOM 1977 O O . SER A 1 242 ? -12.766 7.512 -8.782 1.00 90.69 242 SER A O 1
ATOM 1979 N N . GLN A 1 243 ? -14.819 8.344 -9.120 1.00 91.56 243 GLN A N 1
ATOM 1980 C CA . GLN A 1 243 ? -15.419 7.531 -8.058 1.00 91.56 243 GLN A CA 1
ATOM 1981 C C . GLN A 1 243 ? -15.284 6.027 -8.337 1.00 91.56 243 GLN A C 1
ATOM 1983 O O . GLN A 1 243 ? -14.958 5.284 -7.419 1.00 91.56 243 GLN A O 1
ATOM 1988 N N . ASP A 1 244 ? -15.438 5.597 -9.592 1.00 91.69 244 ASP A N 1
ATOM 1989 C CA . ASP A 1 244 ? -15.284 4.189 -9.976 1.00 91.69 244 ASP A CA 1
ATOM 1990 C C . ASP A 1 244 ? -13.845 3.689 -9.739 1.00 91.69 244 ASP A C 1
ATOM 1992 O O . ASP A 1 244 ? -13.638 2.575 -9.259 1.00 91.69 244 ASP A O 1
ATOM 1996 N N . GLU A 1 245 ? -12.835 4.523 -10.022 1.00 91.69 245 GLU A N 1
ATOM 1997 C CA . GLU A 1 245 ? -11.429 4.208 -9.725 1.00 91.69 245 GLU A CA 1
ATOM 1998 C C . GLU A 1 245 ? -11.174 4.137 -8.218 1.00 91.69 245 GLU A C 1
ATOM 2000 O O . GLU A 1 245 ? -10.480 3.234 -7.755 1.00 91.69 245 GLU A O 1
ATOM 2005 N N . ILE A 1 246 ? -11.742 5.065 -7.443 1.00 93.81 246 ILE A N 1
ATOM 2006 C CA . ILE A 1 246 ? -11.652 5.051 -5.978 1.00 93.81 246 ILE A CA 1
ATOM 2007 C C . ILE A 1 246 ? -12.261 3.760 -5.432 1.00 93.81 246 ILE A C 1
ATOM 2009 O O . ILE A 1 246 ? -11.606 3.070 -4.653 1.00 93.81 246 ILE A O 1
ATOM 2013 N N . ASP A 1 247 ? -13.468 3.404 -5.868 1.00 93.88 247 ASP A N 1
ATOM 2014 C CA . ASP A 1 247 ? -14.165 2.199 -5.421 1.00 93.88 247 ASP A CA 1
ATOM 2015 C C . ASP A 1 247 ? -13.366 0.939 -5.785 1.00 93.88 247 ASP A C 1
ATOM 2017 O O . ASP A 1 247 ? -13.222 0.033 -4.962 1.00 93.88 247 ASP A O 1
ATOM 2021 N N . PHE A 1 248 ? -12.766 0.898 -6.979 1.00 93.69 248 PHE A N 1
ATOM 2022 C CA . PHE A 1 248 ? -11.867 -0.183 -7.379 1.00 93.69 248 PHE A CA 1
ATOM 2023 C C . PHE A 1 248 ? -10.623 -0.268 -6.485 1.00 93.69 248 PHE A C 1
ATOM 2025 O O . PHE A 1 248 ? -10.316 -1.352 -5.987 1.00 93.69 248 PHE A O 1
ATOM 2032 N N . ILE A 1 249 ? -9.932 0.848 -6.220 1.00 95.38 249 ILE A N 1
ATOM 2033 C CA . ILE A 1 249 ? -8.747 0.882 -5.343 1.00 95.38 249 ILE A CA 1
ATOM 2034 C C . ILE A 1 249 ? -9.110 0.418 -3.931 1.00 95.38 249 ILE A C 1
ATOM 2036 O O . ILE A 1 249 ? -8.388 -0.390 -3.344 1.00 95.38 249 ILE A O 1
ATOM 2040 N N . VAL A 1 250 ? -10.222 0.909 -3.385 1.00 95.69 250 VAL A N 1
ATOM 2041 C CA . VAL A 1 250 ? -10.687 0.585 -2.033 1.00 95.69 250 VAL A CA 1
ATOM 2042 C C . VAL A 1 250 ? -11.013 -0.901 -1.920 1.00 95.69 250 VAL A C 1
ATOM 2044 O O . VAL A 1 250 ? -10.443 -1.574 -1.061 1.00 95.69 250 VAL A O 1
ATOM 2047 N N . ASN A 1 251 ? -11.867 -1.427 -2.802 1.00 94.50 251 ASN A N 1
ATOM 2048 C CA . ASN A 1 251 ? -12.281 -2.831 -2.767 1.00 94.50 251 ASN A CA 1
ATOM 2049 C C . ASN A 1 251 ? -11.089 -3.772 -2.969 1.00 94.50 251 ASN A C 1
ATOM 2051 O O . ASN A 1 251 ? -10.917 -4.719 -2.205 1.00 94.50 251 ASN A O 1
ATOM 2055 N N . SER A 1 252 ? -10.215 -3.453 -3.927 1.00 95.38 252 SER A N 1
ATOM 2056 C CA . SER A 1 252 ? -9.000 -4.228 -4.190 1.00 95.38 252 SER A CA 1
ATOM 2057 C C . SER A 1 252 ? -8.047 -4.214 -2.998 1.00 95.38 252 SER A C 1
ATOM 2059 O O . SER A 1 252 ? -7.473 -5.238 -2.650 1.00 95.38 252 SER A O 1
ATOM 2061 N N . THR A 1 253 ? -7.884 -3.068 -2.332 1.00 95.62 253 THR A N 1
ATOM 2062 C CA . THR A 1 253 ? -7.007 -2.967 -1.157 1.00 95.62 253 THR A CA 1
ATOM 2063 C C . THR A 1 253 ? -7.548 -3.772 0.021 1.00 95.62 253 THR A C 1
ATOM 2065 O O . THR A 1 253 ? -6.779 -4.448 0.701 1.00 95.62 253 THR A O 1
ATOM 2068 N N . VAL A 1 254 ? -8.862 -3.719 0.259 1.00 94.56 254 VAL A N 1
ATOM 2069 C CA . VAL A 1 254 ? -9.525 -4.520 1.298 1.00 94.56 254 VAL A CA 1
ATOM 2070 C C . VAL A 1 254 ? -9.348 -6.012 1.012 1.00 94.56 254 VAL A C 1
ATOM 2072 O O . VAL A 1 254 ? -8.948 -6.761 1.899 1.00 94.56 254 VAL A O 1
ATOM 2075 N N . GLU A 1 255 ? -9.562 -6.433 -0.236 1.00 93.19 255 GLU A N 1
ATOM 2076 C CA . GLU A 1 255 ? -9.345 -7.813 -0.678 1.00 93.19 255 GLU A CA 1
ATOM 2077 C C . GLU A 1 255 ? -7.894 -8.269 -0.469 1.00 93.19 255 GLU A C 1
ATOM 2079 O O . GLU A 1 255 ? -7.666 -9.328 0.113 1.00 93.19 255 GLU A O 1
ATOM 2084 N N . LEU A 1 256 ? -6.910 -7.452 -0.862 1.00 93.38 256 LEU A N 1
ATOM 2085 C CA . LEU A 1 256 ? -5.490 -7.757 -0.663 1.00 93.38 256 LEU A CA 1
ATOM 2086 C C . LEU A 1 256 ? -5.125 -7.881 0.818 1.00 93.38 256 LEU A C 1
ATOM 2088 O O . LEU A 1 256 ? -4.336 -8.747 1.182 1.00 93.38 256 LEU A O 1
ATOM 2092 N N . LEU A 1 257 ? -5.683 -7.027 1.678 1.00 92.19 257 LEU A N 1
ATOM 2093 C CA . LEU A 1 257 ? -5.400 -7.048 3.113 1.00 92.19 257 LEU A CA 1
ATOM 2094 C C . LEU A 1 257 ? -6.052 -8.225 3.838 1.00 92.19 257 LEU A C 1
ATOM 2096 O O . LEU A 1 257 ? -5.505 -8.663 4.843 1.00 92.19 257 LEU A O 1
ATOM 2100 N N . HIS A 1 258 ? -7.161 -8.771 3.332 1.00 89.25 258 HIS A N 1
ATOM 2101 C CA . HIS A 1 258 ? -7.732 -10.010 3.869 1.00 89.25 258 HIS A CA 1
ATOM 2102 C C . HIS A 1 258 ? -6.831 -11.230 3.654 1.00 89.25 258 HIS A C 1
ATOM 2104 O O . HIS A 1 258 ? -6.855 -12.151 4.468 1.00 89.25 258 HIS A O 1
ATOM 2110 N N . ASP A 1 259 ? -6.020 -11.221 2.596 1.00 86.44 259 ASP A N 1
ATOM 2111 C CA . ASP A 1 259 ? -5.050 -12.283 2.316 1.00 86.44 259 ASP A CA 1
ATOM 2112 C C . ASP A 1 259 ? -3.714 -12.078 3.042 1.00 86.44 259 ASP A C 1
ATOM 2114 O O . ASP A 1 259 ? -2.818 -12.921 2.957 1.00 86.44 259 ASP A O 1
ATOM 2118 N N . GLN A 1 260 ? -3.557 -10.952 3.738 1.00 87.94 260 GLN A N 1
ATOM 2119 C CA . GLN A 1 260 ? -2.350 -10.603 4.467 1.00 87.94 260 GLN A CA 1
ATOM 2120 C C . GLN A 1 260 ? -2.583 -10.679 5.978 1.00 87.94 260 GLN A C 1
ATOM 2122 O O . GLN A 1 260 ? -3.699 -10.500 6.467 1.00 87.94 260 GLN A O 1
ATOM 2127 N N . PRO A 1 261 ? -1.531 -10.918 6.769 1.00 88.62 261 PRO A N 1
ATOM 2128 C CA . PRO A 1 261 ? -1.662 -10.879 8.217 1.00 88.62 261 PRO A CA 1
ATOM 2129 C C . PRO A 1 261 ? -2.045 -9.483 8.706 1.00 88.62 261 PRO A C 1
ATOM 2131 O O . PRO A 1 261 ? -1.603 -8.475 8.159 1.00 88.62 261 PRO A O 1
ATOM 2134 N N . ILE A 1 262 ? -2.820 -9.417 9.794 1.00 88.56 262 ILE A N 1
ATOM 2135 C CA . ILE A 1 262 ? -3.344 -8.158 10.359 1.00 88.56 262 ILE A CA 1
ATOM 2136 C C . ILE A 1 262 ? -2.223 -7.135 10.619 1.00 88.56 262 ILE A C 1
ATOM 2138 O O . ILE A 1 262 ? -2.430 -5.931 10.471 1.00 88.56 262 ILE A O 1
ATOM 2142 N N . ALA A 1 263 ? -1.015 -7.606 10.940 1.00 85.38 263 ALA A N 1
ATOM 2143 C CA . ALA A 1 263 ? 0.165 -6.767 11.127 1.00 85.38 263 ALA A CA 1
ATOM 2144 C C . ALA A 1 263 ? 0.506 -5.881 9.919 1.00 85.38 263 ALA A C 1
ATOM 2146 O O . ALA A 1 263 ? 1.044 -4.786 10.109 1.00 85.38 263 ALA A O 1
ATOM 2147 N N . SER A 1 264 ? 0.133 -6.285 8.700 1.00 86.94 264 SER A N 1
ATOM 2148 C CA . SER A 1 264 ? 0.396 -5.522 7.480 1.00 86.94 264 SER A CA 1
ATOM 2149 C C . SER A 1 264 ? -0.318 -4.165 7.439 1.00 86.94 264 SER A C 1
ATOM 2151 O O . SER A 1 264 ? 0.104 -3.250 6.732 1.00 86.94 264 SER A O 1
ATOM 2153 N N . ILE A 1 265 ? -1.357 -3.979 8.259 1.00 90.69 265 ILE A N 1
ATOM 2154 C CA . ILE A 1 265 ? -2.061 -2.698 8.405 1.00 90.69 265 ILE A CA 1
ATOM 2155 C C . ILE A 1 265 ? -1.158 -1.603 8.958 1.00 90.69 265 ILE A C 1
ATOM 2157 O O . ILE A 1 265 ? -1.305 -0.441 8.578 1.00 90.69 265 ILE A O 1
ATOM 2161 N N . SER A 1 266 ? -0.204 -1.957 9.820 1.00 87.50 266 SER A N 1
ATOM 2162 C CA . SER A 1 266 ? 0.742 -0.986 10.373 1.00 87.50 266 SER A CA 1
ATOM 2163 C C . SER A 1 266 ? 1.508 -0.254 9.271 1.00 87.50 266 SER A C 1
ATOM 2165 O O . SER A 1 266 ? 1.689 0.961 9.343 1.00 87.50 266 SER A O 1
ATOM 2167 N N . TYR A 1 267 ? 1.868 -0.967 8.205 1.00 87.88 267 TYR A N 1
ATOM 2168 C CA . TYR A 1 267 ? 2.556 -0.419 7.047 1.00 87.88 267 TYR A CA 1
ATOM 2169 C C . TYR A 1 267 ? 1.667 0.492 6.214 1.00 87.88 267 TYR A C 1
ATOM 2171 O O . TYR A 1 267 ? 2.087 1.593 5.857 1.00 87.88 267 TYR A O 1
ATOM 2179 N N . LEU A 1 268 ? 0.421 0.078 5.963 1.00 91.50 268 LEU A N 1
ATOM 2180 C CA . LEU A 1 268 ? -0.551 0.924 5.276 1.00 91.50 268 LEU A CA 1
ATOM 2181 C C . LEU A 1 268 ? -0.719 2.251 6.027 1.00 91.50 268 LEU A C 1
ATOM 2183 O O . LEU A 1 268 ? -0.568 3.320 5.450 1.00 91.50 268 LEU A O 1
ATOM 2187 N N . ILE A 1 269 ? -0.978 2.194 7.332 1.00 90.19 269 ILE A N 1
ATOM 2188 C CA . ILE A 1 269 ? -1.246 3.387 8.143 1.00 90.19 269 ILE A CA 1
ATOM 2189 C C . ILE A 1 269 ? -0.015 4.297 8.247 1.00 90.19 269 ILE A C 1
ATOM 2191 O O . ILE A 1 269 ? -0.166 5.519 8.310 1.00 90.19 269 ILE A O 1
ATOM 2195 N N . SER A 1 270 ? 1.188 3.719 8.267 1.00 88.31 270 SER A N 1
ATOM 2196 C CA . SER A 1 270 ? 2.436 4.471 8.438 1.00 88.31 270 SER A CA 1
ATOM 2197 C C . SER A 1 270 ? 2.925 5.125 7.146 1.00 88.31 270 SER A C 1
ATOM 2199 O O . SER A 1 270 ? 3.434 6.244 7.193 1.00 88.31 270 SER A O 1
ATOM 2201 N N . TYR A 1 271 ? 2.781 4.449 6.002 1.00 90.00 271 TYR A N 1
ATOM 2202 C CA . TYR A 1 271 ? 3.410 4.869 4.744 1.00 90.00 271 TYR A CA 1
ATOM 2203 C C . TYR A 1 271 ? 2.430 5.338 3.670 1.00 90.00 271 TYR A C 1
ATOM 2205 O O . TYR A 1 271 ? 2.862 5.940 2.687 1.00 90.00 271 TYR A O 1
ATOM 2213 N N . PHE A 1 272 ? 1.122 5.109 3.820 1.00 92.56 272 PHE A N 1
ATOM 2214 C CA . PHE A 1 272 ? 0.165 5.628 2.848 1.00 92.56 272 PHE A CA 1
ATOM 2215 C C . PHE A 1 272 ? 0.146 7.169 2.893 1.00 92.56 272 PHE A C 1
ATOM 2217 O O . PHE A 1 272 ? -0.007 7.748 3.975 1.00 92.56 272 PHE A O 1
ATOM 2224 N N . PRO A 1 273 ? 0.282 7.863 1.745 1.00 90.19 273 PRO A N 1
ATOM 2225 C CA . PRO A 1 273 ? 0.337 9.318 1.702 1.00 90.19 273 PRO A CA 1
ATOM 2226 C C . PRO A 1 273 ? -0.885 9.945 2.370 1.00 90.19 273 PRO A C 1
ATOM 2228 O O . PRO A 1 273 ? -2.019 9.580 2.064 1.00 90.19 273 PRO A O 1
ATOM 2231 N N . PHE A 1 274 ? -0.673 10.924 3.249 1.00 89.38 274 PHE A N 1
ATOM 2232 C CA . PHE A 1 274 ? -1.752 11.609 3.961 1.00 89.38 274 PHE A CA 1
ATOM 2233 C C . PHE A 1 274 ? -1.946 13.031 3.417 1.00 89.38 274 PHE A C 1
ATOM 2235 O O . PHE A 1 274 ? -1.328 13.988 3.882 1.00 89.38 274 PHE A O 1
ATOM 2242 N N . THR A 1 275 ? -2.790 13.166 2.395 1.00 86.75 275 THR A N 1
ATOM 2243 C CA . THR A 1 275 ? -3.163 14.430 1.744 1.00 86.75 275 THR A CA 1
ATOM 2244 C C . THR A 1 275 ? -4.677 14.502 1.558 1.00 86.75 275 THR A C 1
ATOM 2246 O O . THR A 1 275 ? -5.389 13.527 1.792 1.00 86.75 275 THR A O 1
ATOM 2249 N N . GLN A 1 276 ? -5.202 15.656 1.139 1.00 83.56 276 GLN A N 1
ATOM 2250 C CA . GLN A 1 276 ? -6.647 15.836 0.967 1.00 83.56 276 GLN A CA 1
ATOM 2251 C C . GLN A 1 276 ? -7.258 14.832 -0.027 1.00 83.56 276 GLN A C 1
ATOM 2253 O O . GLN A 1 276 ? -8.308 14.259 0.264 1.00 83.56 276 GLN A O 1
ATOM 2258 N N . ASN A 1 277 ? -6.579 14.574 -1.150 1.00 83.75 277 ASN A N 1
ATOM 2259 C CA . ASN A 1 277 ? -7.042 13.637 -2.178 1.00 83.75 277 ASN A CA 1
ATOM 2260 C C . ASN A 1 277 ? -6.964 12.190 -1.678 1.00 83.75 277 ASN A C 1
ATOM 2262 O O . ASN A 1 277 ? -7.927 11.429 -1.777 1.00 83.75 277 ASN A O 1
ATOM 2266 N N . THR A 1 278 ? -5.848 11.820 -1.050 1.00 90.25 278 THR A N 1
ATOM 2267 C CA . THR A 1 278 ? -5.641 10.447 -0.580 1.00 90.25 278 THR A CA 1
ATOM 2268 C C . THR A 1 278 ? -6.503 10.085 0.627 1.00 90.25 278 THR A C 1
ATOM 2270 O O . THR A 1 278 ? -6.830 8.914 0.808 1.00 90.25 278 THR A O 1
ATOM 2273 N N . CYS A 1 279 ? -6.946 11.072 1.417 1.00 93.00 279 CYS A N 1
ATOM 2274 C CA . CYS A 1 279 ? -7.878 10.864 2.528 1.00 93.00 279 CYS A CA 1
ATOM 2275 C C . CYS A 1 279 ? -9.228 10.290 2.081 1.00 93.00 279 CYS A C 1
ATOM 2277 O O . CYS A 1 279 ? -9.925 9.690 2.898 1.00 93.00 279 CYS A O 1
ATOM 2279 N N . VAL A 1 280 ? -9.624 10.465 0.815 1.00 92.94 280 VAL A N 1
ATOM 2280 C CA . VAL A 1 280 ? -10.855 9.858 0.290 1.00 92.94 280 VAL A CA 1
ATOM 2281 C C . VAL A 1 280 ? -10.727 8.337 0.270 1.00 92.94 280 VAL A C 1
ATOM 2283 O O . VAL A 1 280 ? -11.577 7.658 0.838 1.00 92.94 280 VAL A O 1
ATOM 2286 N N . ILE A 1 281 ? -9.626 7.845 -0.295 1.00 95.06 281 ILE A N 1
ATOM 2287 C CA . ILE A 1 281 ? -9.319 6.4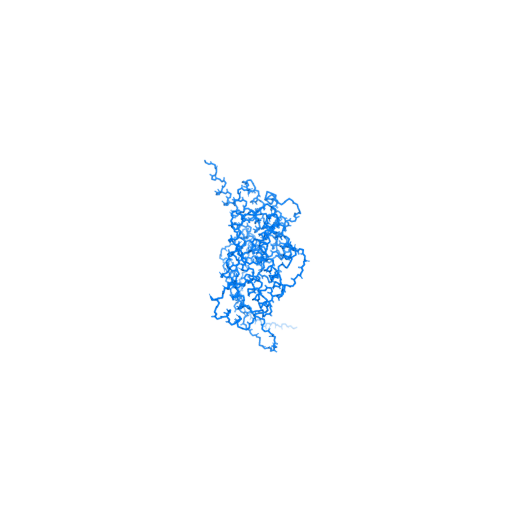20 -0.443 1.00 95.06 281 ILE A CA 1
ATOM 2288 C C . ILE A 1 281 ? -8.961 5.808 0.918 1.00 95.06 281 ILE A C 1
ATOM 2290 O O . ILE A 1 281 ? -9.586 4.843 1.358 1.00 95.06 281 ILE A O 1
ATOM 2294 N N . LEU A 1 282 ? -8.001 6.406 1.634 1.00 95.69 282 LEU A N 1
ATOM 2295 C CA . LEU A 1 282 ? -7.524 5.878 2.915 1.00 95.69 282 LEU A CA 1
ATOM 2296 C C . LEU A 1 282 ? -8.625 5.861 3.978 1.00 95.69 282 LEU A C 1
ATOM 2298 O O . LEU A 1 282 ? -8.706 4.912 4.755 1.00 95.69 282 LEU A O 1
ATOM 2302 N N . GLY A 1 283 ? -9.486 6.884 4.007 1.00 95.69 283 GLY A N 1
ATOM 2303 C CA . GLY A 1 283 ? -10.604 6.951 4.945 1.00 95.69 283 GLY A CA 1
ATOM 2304 C C . GLY A 1 283 ? -11.615 5.824 4.727 1.00 95.69 283 GLY A C 1
ATOM 2305 O O . GLY A 1 283 ? -12.056 5.213 5.701 1.00 95.69 283 GLY A O 1
ATOM 2306 N N . GLN A 1 284 ? -11.939 5.505 3.469 1.00 95.94 284 GLN A N 1
ATOM 2307 C CA . GLN A 1 284 ? -12.845 4.404 3.127 1.00 95.94 284 GLN A CA 1
ATOM 2308 C C . GLN A 1 284 ? -12.234 3.039 3.462 1.00 95.94 284 GLN A C 1
ATOM 2310 O O . GLN A 1 284 ? -12.869 2.267 4.178 1.00 95.94 284 GLN A O 1
ATOM 2315 N N . ILE A 1 285 ? -10.984 2.783 3.050 1.00 96.75 285 ILE A N 1
ATOM 2316 C CA . ILE A 1 285 ? -10.258 1.545 3.395 1.00 96.75 285 ILE A CA 1
ATOM 2317 C C . ILE A 1 285 ? -10.236 1.348 4.914 1.00 96.75 285 ILE A C 1
ATOM 2319 O O . ILE A 1 285 ? -10.586 0.281 5.415 1.00 96.75 285 ILE A O 1
ATOM 2323 N N . SER A 1 286 ? -9.875 2.401 5.653 1.00 97.38 286 SER A N 1
ATOM 2324 C CA . SER A 1 286 ? -9.760 2.336 7.111 1.00 97.38 286 SER A CA 1
ATOM 2325 C C . SER A 1 286 ? -11.104 2.060 7.786 1.00 97.38 286 SER A C 1
ATOM 2327 O O . SER A 1 286 ? -11.171 1.272 8.725 1.00 97.38 286 SER A O 1
ATOM 2329 N N . THR A 1 287 ? -12.184 2.666 7.285 1.00 97.31 287 THR A N 1
ATOM 2330 C CA . THR A 1 287 ? -13.539 2.469 7.819 1.00 97.31 287 THR A CA 1
ATOM 2331 C C . THR A 1 287 ? -14.032 1.041 7.590 1.00 97.31 287 THR A C 1
ATOM 2333 O O . THR A 1 287 ? -14.503 0.402 8.532 1.00 97.31 287 THR A O 1
ATOM 2336 N N . ILE A 1 288 ? -13.889 0.525 6.363 1.00 97.50 288 ILE A N 1
ATOM 2337 C CA . ILE A 1 288 ? -14.321 -0.830 5.993 1.00 97.50 288 ILE A CA 1
ATOM 2338 C C . ILE A 1 288 ? -13.582 -1.868 6.839 1.00 97.50 288 ILE A C 1
ATOM 2340 O O . ILE A 1 288 ? -14.225 -2.666 7.520 1.00 97.50 288 ILE A O 1
ATOM 2344 N N . LEU A 1 289 ? -12.246 -1.815 6.863 1.00 96.69 289 LEU A N 1
ATOM 2345 C CA . LEU A 1 289 ? -11.436 -2.793 7.592 1.00 96.69 289 LEU A CA 1
ATOM 2346 C C . LEU A 1 289 ? -11.698 -2.750 9.100 1.00 96.69 289 LEU A C 1
ATOM 2348 O O . LEU A 1 289 ? -11.828 -3.801 9.724 1.00 96.69 289 LEU A O 1
ATOM 2352 N N . ALA A 1 290 ? -11.828 -1.555 9.692 1.00 97.06 290 ALA A N 1
ATOM 2353 C CA . ALA A 1 290 ? -12.129 -1.430 11.117 1.00 97.06 290 ALA A CA 1
ATOM 2354 C C . ALA A 1 290 ? -13.469 -2.095 11.466 1.00 97.06 290 ALA A C 1
ATOM 2356 O O . ALA A 1 290 ? -13.560 -2.838 12.440 1.00 97.06 290 ALA A O 1
ATOM 2357 N N . LEU A 1 291 ? -14.505 -1.871 10.655 1.00 97.31 291 LEU A N 1
ATOM 2358 C CA . LEU A 1 291 ? -15.827 -2.460 10.864 1.00 97.31 291 LEU A CA 1
ATOM 2359 C C . LEU A 1 291 ? -15.848 -3.972 10.615 1.00 97.31 291 LEU A C 1
ATOM 2361 O O . LEU A 1 291 ? -16.436 -4.708 11.409 1.00 97.31 291 LEU A O 1
ATOM 2365 N N . GLN A 1 292 ? -15.168 -4.458 9.578 1.00 95.75 292 GLN A N 1
ATOM 2366 C CA . GLN A 1 292 ? -15.025 -5.895 9.328 1.00 95.75 292 GLN A CA 1
ATOM 2367 C C . GLN A 1 292 ? -14.312 -6.598 10.485 1.00 95.75 292 GLN A C 1
ATOM 2369 O O . GLN A 1 292 ? -14.767 -7.642 10.951 1.00 95.75 292 GLN A O 1
ATOM 2374 N N . TYR A 1 293 ? -13.256 -5.992 11.030 1.00 95.25 293 TYR A N 1
ATOM 2375 C CA . TYR A 1 293 ? -12.570 -6.501 12.218 1.00 95.25 293 TYR A CA 1
ATOM 2376 C C . TYR A 1 293 ? -13.380 -6.350 13.508 1.00 95.25 293 TYR A C 1
ATOM 2378 O O . TYR A 1 293 ? -13.116 -7.048 14.479 1.00 95.25 293 TYR A O 1
ATOM 2386 N N . LEU A 1 294 ? -14.410 -5.512 13.542 1.00 95.12 294 LEU A N 1
ATOM 2387 C CA . LEU A 1 294 ? -15.405 -5.521 14.619 1.00 95.12 294 LEU A CA 1
ATOM 2388 C C . LEU A 1 294 ? -16.531 -6.550 14.387 1.00 95.12 294 LEU A C 1
ATOM 2390 O O . LEU A 1 294 ? -17.459 -6.644 15.197 1.00 95.12 294 LEU A O 1
ATOM 2394 N N . GLY A 1 295 ? -16.456 -7.330 13.302 1.00 94.19 295 GLY A N 1
ATOM 2395 C CA . GLY A 1 295 ? -17.396 -8.397 12.961 1.00 94.19 295 GLY A CA 1
ATOM 2396 C C . GLY A 1 295 ? -18.634 -7.933 12.192 1.00 94.19 295 GLY A C 1
ATOM 2397 O O . GLY A 1 295 ? -19.657 -8.616 12.230 1.00 94.19 295 GLY A O 1
ATOM 2398 N N . PHE A 1 296 ? -18.588 -6.774 11.531 1.00 94.31 296 PHE A N 1
ATOM 2399 C CA . PHE A 1 296 ? -19.681 -6.290 10.685 1.00 94.31 296 PHE A CA 1
ATOM 2400 C C . PHE A 1 296 ? -19.462 -6.653 9.214 1.00 94.31 296 PHE A C 1
ATOM 2402 O O . PHE A 1 296 ? -18.358 -6.532 8.692 1.00 94.31 296 PHE A O 1
ATOM 2409 N N . SER A 1 297 ? -20.532 -7.070 8.536 1.00 88.94 297 SER A N 1
ATOM 2410 C CA . SER A 1 297 ? -20.509 -7.452 7.116 1.00 88.94 297 SER A CA 1
ATOM 2411 C C . SER A 1 297 ? -21.107 -6.400 6.179 1.00 88.94 297 SER A C 1
ATOM 2413 O O . SER A 1 297 ? -20.949 -6.513 4.969 1.00 88.94 297 SER A O 1
ATOM 2415 N N . GLU A 1 298 ? -21.811 -5.404 6.717 1.00 85.81 298 GLU A N 1
ATOM 2416 C CA . GLU A 1 298 ? -22.558 -4.399 5.956 1.00 85.81 298 GLU A CA 1
ATOM 2417 C C . GLU A 1 298 ? -22.485 -3.030 6.653 1.00 85.81 298 GLU A C 1
ATOM 2419 O O . GLU A 1 298 ? -22.186 -2.957 7.847 1.00 85.81 298 GLU A O 1
ATOM 2424 N N . ASN A 1 299 ? -22.820 -1.966 5.910 1.00 82.06 299 ASN A N 1
ATOM 2425 C CA . ASN A 1 299 ? -22.825 -0.559 6.340 1.00 82.06 299 ASN A CA 1
ATOM 2426 C C . ASN A 1 299 ? -21.448 -0.031 6.758 1.00 82.06 299 ASN A C 1
ATOM 2428 O O . ASN A 1 299 ? -21.146 0.146 7.936 1.00 82.06 299 ASN A O 1
ATOM 2432 N N . PHE A 1 300 ? -20.613 0.256 5.761 1.00 90.06 300 PHE A N 1
ATOM 2433 C CA . PHE A 1 300 ? -19.253 0.745 5.969 1.00 90.06 300 PHE A CA 1
ATOM 2434 C C . PHE A 1 300 ? -19.154 2.267 5.869 1.00 90.06 300 PHE A C 1
ATOM 2436 O O . PHE A 1 300 ? -18.557 2.806 4.938 1.00 90.06 300 PHE A O 1
ATOM 2443 N N . ASP A 1 301 ? -19.739 2.966 6.837 1.00 94.38 301 ASP A N 1
ATOM 2444 C CA . ASP A 1 301 ? -19.607 4.417 6.953 1.00 94.38 301 ASP A CA 1
ATOM 2445 C C . ASP A 1 301 ? -18.986 4.843 8.293 1.00 94.38 301 ASP A C 1
ATOM 2447 O O . ASP A 1 301 ? -18.944 4.094 9.274 1.00 94.38 301 ASP A O 1
ATOM 2451 N N . LEU A 1 302 ? -18.440 6.061 8.308 1.00 94.50 302 LEU A N 1
ATOM 2452 C CA . LEU A 1 302 ? -17.698 6.591 9.451 1.00 94.50 302 LEU A CA 1
ATOM 2453 C C . LEU A 1 302 ? -18.594 6.783 10.684 1.00 94.50 302 LEU A C 1
ATOM 2455 O O . LEU A 1 302 ? -18.147 6.545 11.803 1.00 94.50 302 LEU A O 1
ATOM 2459 N N . HIS A 1 303 ? -19.855 7.171 10.491 1.00 95.44 303 HIS A N 1
ATOM 2460 C CA . HIS A 1 303 ? -20.809 7.353 11.584 1.00 95.44 303 HIS A CA 1
ATOM 2461 C C . HIS A 1 303 ? -21.130 6.012 12.261 1.00 95.44 303 HIS A C 1
ATOM 2463 O O . HIS A 1 303 ? -21.157 5.905 13.493 1.00 95.44 303 HIS A O 1
ATOM 2469 N N . PHE A 1 304 ? -21.309 4.961 11.461 1.00 96.38 304 PHE A N 1
ATOM 2470 C CA . PHE A 1 304 ? -21.518 3.603 11.932 1.00 96.38 304 PHE A CA 1
ATOM 2471 C C . PHE A 1 304 ? -20.294 3.080 12.688 1.00 96.38 304 PHE A C 1
ATOM 2473 O O . PHE A 1 304 ? -20.455 2.480 13.753 1.00 96.38 304 PHE A O 1
ATOM 2480 N N . LEU A 1 305 ? -19.077 3.369 12.212 1.00 96.88 305 LEU A N 1
ATOM 2481 C CA . LEU A 1 305 ? -17.844 3.074 12.947 1.00 96.88 305 LEU A CA 1
ATOM 2482 C C . LEU A 1 305 ? -17.811 3.775 14.312 1.00 96.88 305 LEU A C 1
ATOM 2484 O O . LEU A 1 305 ? -17.610 3.105 15.325 1.00 96.88 305 LEU A O 1
ATOM 2488 N N . CYS A 1 306 ? -18.058 5.087 14.362 1.00 96.00 306 CYS A N 1
ATOM 2489 C CA . CYS A 1 306 ? -18.097 5.845 15.616 1.00 96.00 306 CYS A CA 1
ATOM 2490 C C . CYS A 1 306 ? -19.110 5.256 16.607 1.00 96.00 306 CYS A C 1
ATOM 2492 O O . CYS A 1 306 ? -18.780 5.044 17.771 1.00 96.00 306 CYS A O 1
ATOM 2494 N N . SER A 1 307 ? -20.306 4.908 16.128 1.00 96.19 307 SER A N 1
ATOM 2495 C CA . SER A 1 307 ? -21.386 4.343 16.947 1.00 96.19 307 SER A CA 1
ATOM 2496 C C . SER A 1 307 ? -21.095 2.941 17.485 1.00 96.19 307 SER A C 1
ATOM 2498 O O . SER A 1 307 ? -21.666 2.536 18.496 1.00 96.19 307 SER A O 1
ATOM 2500 N N . ASN A 1 308 ? -20.214 2.185 16.824 1.00 96.12 308 ASN A N 1
ATOM 2501 C CA . ASN A 1 308 ? -19.953 0.785 17.155 1.00 96.12 308 ASN A CA 1
ATOM 2502 C C . ASN A 1 308 ? -18.542 0.514 17.690 1.00 96.12 308 ASN A C 1
ATOM 2504 O O . ASN A 1 308 ? -18.251 -0.633 18.039 1.00 96.12 308 ASN A O 1
ATOM 2508 N N . ILE A 1 309 ? -17.684 1.534 17.818 1.00 95.94 309 ILE A N 1
ATOM 2509 C CA . ILE A 1 309 ? -16.297 1.358 18.273 1.00 95.94 309 ILE A CA 1
ATOM 2510 C C . ILE A 1 309 ? -16.208 0.673 19.641 1.00 95.94 309 ILE A C 1
ATOM 2512 O O . ILE A 1 309 ? -15.282 -0.094 19.878 1.00 95.94 309 ILE A O 1
ATOM 2516 N N . GLY A 1 310 ? -17.208 0.852 20.513 1.00 93.88 310 GLY A N 1
ATOM 2517 C CA . GLY A 1 310 ? -17.254 0.215 21.833 1.00 93.88 310 GLY A CA 1
ATOM 2518 C C . GLY A 1 310 ? -17.208 -1.318 21.805 1.00 93.88 310 GLY A C 1
ATOM 2519 O O . GLY A 1 310 ? -16.812 -1.932 22.798 1.00 93.88 310 GLY A O 1
ATOM 2520 N N . LYS A 1 311 ? -17.523 -1.959 20.666 1.00 94.56 311 LYS A N 1
ATOM 2521 C CA . LYS A 1 311 ? -17.322 -3.406 20.480 1.00 94.56 311 LYS A CA 1
ATOM 2522 C C . LYS A 1 311 ? -15.862 -3.830 20.608 1.00 94.56 311 LYS A C 1
ATOM 2524 O O . LYS A 1 311 ? -15.609 -4.978 20.948 1.00 94.56 311 LYS A O 1
ATOM 2529 N N . ILE A 1 312 ? -14.904 -2.923 20.419 1.00 94.00 312 ILE A N 1
ATOM 2530 C CA . ILE A 1 312 ? -13.485 -3.232 20.596 1.00 94.00 312 ILE A CA 1
ATOM 2531 C C . ILE A 1 312 ? -13.171 -3.784 21.993 1.00 94.00 312 ILE A C 1
ATOM 2533 O O . ILE A 1 312 ? -12.262 -4.597 22.146 1.00 94.00 312 ILE A O 1
ATOM 2537 N N . LYS A 1 313 ? -13.971 -3.427 23.007 1.00 92.81 313 LYS A N 1
ATOM 2538 C CA . LYS A 1 313 ? -13.841 -3.971 24.357 1.00 92.81 313 LYS A CA 1
ATOM 2539 C C . LYS A 1 313 ? -13.837 -5.501 24.369 1.00 92.81 313 LYS A C 1
ATOM 2541 O O . LYS A 1 313 ? -13.031 -6.080 25.089 1.00 92.81 313 LYS A O 1
ATOM 2546 N N . SER A 1 314 ? -14.687 -6.161 23.574 1.00 91.62 314 SER A N 1
ATOM 2547 C CA . SER A 1 314 ? -14.729 -7.630 23.557 1.00 91.62 314 SER A CA 1
ATOM 2548 C C . SER A 1 314 ? -13.448 -8.242 22.997 1.00 91.62 314 SER A C 1
ATOM 2550 O O . SER A 1 314 ? -13.041 -9.296 23.467 1.00 91.62 314 SER A O 1
ATOM 2552 N N . LEU A 1 315 ? -12.801 -7.567 22.042 1.00 90.94 315 LEU A N 1
ATOM 2553 C CA . LEU A 1 315 ? -11.503 -7.978 21.503 1.00 90.94 315 LEU A CA 1
ATOM 2554 C C . LEU A 1 315 ? -10.388 -7.776 22.542 1.00 90.94 315 LEU A C 1
ATOM 2556 O O . LEU A 1 315 ? -9.530 -8.635 22.713 1.00 90.94 315 LEU A O 1
ATOM 2560 N N . CYS A 1 316 ? -10.422 -6.667 23.290 1.00 87.44 316 CYS A N 1
ATOM 2561 C CA . CYS A 1 316 ? -9.455 -6.390 24.357 1.00 87.44 316 CYS A CA 1
ATOM 2562 C C . CYS A 1 316 ? -9.600 -7.315 25.578 1.00 87.44 316 CYS A C 1
ATOM 2564 O O . CYS A 1 316 ? -8.606 -7.631 26.228 1.00 87.44 316 CYS A O 1
ATOM 2566 N N . ASP A 1 317 ? -10.826 -7.723 25.911 1.00 86.69 317 ASP A N 1
ATOM 2567 C CA . ASP A 1 317 ? -11.118 -8.652 27.010 1.00 86.69 317 ASP A CA 1
ATOM 2568 C C . ASP A 1 317 ? -10.893 -10.128 26.608 1.00 86.69 317 ASP A C 1
ATOM 2570 O O . ASP A 1 317 ? -11.058 -11.029 27.433 1.00 86.69 317 ASP A O 1
ATOM 2574 N N . SER A 1 318 ? -10.503 -10.388 25.355 1.00 83.12 318 SER A N 1
ATOM 2575 C CA . SER A 1 318 ? -10.278 -11.730 24.824 1.00 83.12 318 SER A CA 1
ATOM 2576 C C . SER A 1 318 ? -9.063 -12.436 25.417 1.00 83.12 318 SER A C 1
ATOM 2578 O O . SER A 1 318 ? -8.063 -11.818 25.777 1.00 83.12 318 SER A O 1
ATOM 2580 N N . PHE A 1 319 ? -9.119 -13.769 25.426 1.00 77.12 319 PHE A N 1
ATOM 2581 C CA . PHE A 1 319 ? -7.992 -14.645 25.739 1.00 77.12 319 PHE A CA 1
ATOM 2582 C C . PHE A 1 319 ? -7.179 -15.047 24.494 1.00 77.12 319 PHE A C 1
ATOM 2584 O O . PHE A 1 319 ? -6.474 -16.051 24.528 1.00 77.12 319 PHE A O 1
ATOM 2591 N N . SER A 1 320 ? -7.293 -14.334 23.375 1.00 83.81 320 SER A N 1
ATOM 2592 C CA . SER A 1 320 ? -6.499 -14.591 22.170 1.00 83.81 320 SER A CA 1
ATOM 2593 C C . SER A 1 320 ? -5.580 -13.411 21.866 1.00 83.81 320 SER A C 1
ATOM 2595 O O . SER A 1 320 ? -6.039 -12.275 21.758 1.00 83.81 320 SER A O 1
ATOM 2597 N N . ASN A 1 321 ? -4.281 -13.677 21.674 1.00 82.56 321 ASN A N 1
ATOM 2598 C CA . ASN A 1 321 ? -3.336 -12.652 21.212 1.00 82.56 321 ASN A CA 1
ATOM 2599 C C . ASN A 1 321 ? -3.752 -12.080 19.848 1.00 82.56 321 ASN A C 1
ATOM 2601 O O . ASN A 1 321 ? -3.567 -10.889 19.616 1.00 82.56 321 ASN A O 1
ATOM 2605 N N . ASP A 1 322 ? -4.348 -12.900 18.979 1.00 86.19 322 ASP A N 1
ATOM 2606 C CA . ASP A 1 322 ? -4.794 -12.469 17.651 1.00 86.19 322 ASP A CA 1
ATOM 2607 C C . ASP A 1 322 ? -5.935 -11.453 17.752 1.00 86.19 322 ASP A C 1
ATOM 2609 O O . ASP A 1 322 ? -5.934 -10.454 17.037 1.00 86.19 322 ASP A O 1
ATOM 2613 N N . GLU A 1 323 ? -6.857 -11.636 18.703 1.00 88.69 323 GLU A N 1
ATOM 2614 C CA . GLU A 1 323 ? -7.944 -10.680 18.947 1.00 88.69 323 GLU A CA 1
ATOM 2615 C C . GLU A 1 323 ? -7.423 -9.365 19.552 1.00 88.69 323 GLU A C 1
ATOM 2617 O O . GLU A 1 323 ? -7.938 -8.292 19.240 1.00 88.69 323 GLU A O 1
ATOM 2622 N N . ILE A 1 324 ? -6.346 -9.402 20.344 1.00 87.00 324 ILE A N 1
ATOM 2623 C CA . ILE A 1 324 ? -5.678 -8.187 20.845 1.00 87.00 324 ILE A CA 1
ATOM 2624 C C . ILE A 1 324 ? -4.957 -7.447 19.707 1.00 87.00 324 ILE A C 1
ATOM 2626 O O . ILE A 1 324 ? -5.037 -6.219 19.617 1.00 87.00 324 ILE A O 1
ATOM 2630 N N . ILE A 1 325 ? -4.277 -8.171 18.812 1.00 88.12 325 ILE A N 1
ATOM 2631 C CA . ILE A 1 325 ? -3.658 -7.595 17.606 1.00 88.12 325 ILE A CA 1
ATOM 2632 C C . ILE A 1 325 ? -4.739 -6.985 16.704 1.00 88.12 325 ILE A C 1
ATOM 2634 O O . ILE A 1 325 ? -4.577 -5.874 16.199 1.00 88.12 325 ILE A O 1
ATOM 2638 N N . GLN A 1 326 ? -5.875 -7.666 16.560 1.00 92.44 326 GLN A N 1
ATOM 2639 C CA . GLN A 1 326 ? -7.047 -7.168 15.849 1.00 92.44 326 GLN A CA 1
ATOM 2640 C C . GLN A 1 326 ? -7.615 -5.903 16.502 1.00 92.44 326 GLN A C 1
ATOM 2642 O O . GLN A 1 326 ? -7.901 -4.943 15.791 1.00 92.44 326 GLN A O 1
ATOM 2647 N N . ALA A 1 327 ? -7.701 -5.836 17.835 1.00 92.31 327 ALA A N 1
ATOM 2648 C CA . ALA A 1 327 ? -8.083 -4.614 18.544 1.00 92.31 327 ALA A CA 1
ATOM 2649 C C . ALA A 1 327 ? -7.116 -3.456 18.240 1.00 92.31 327 ALA A C 1
ATOM 2651 O O . ALA A 1 327 ? -7.549 -2.351 17.920 1.00 92.31 327 ALA A O 1
ATOM 2652 N N . SER A 1 328 ? -5.803 -3.708 18.270 1.00 90.94 328 SER A N 1
ATOM 2653 C CA . SER A 1 328 ? -4.795 -2.699 17.917 1.00 90.94 328 SER A CA 1
ATOM 2654 C C . SER A 1 328 ? -4.967 -2.184 16.485 1.00 90.94 328 SER A C 1
ATOM 2656 O O . SER A 1 328 ? -4.913 -0.973 16.249 1.00 90.94 328 SER A O 1
ATOM 2658 N N . ALA A 1 329 ? -5.236 -3.087 15.538 1.00 93.06 329 ALA A N 1
ATOM 2659 C CA . ALA A 1 329 ? -5.518 -2.729 14.154 1.00 93.06 329 ALA A CA 1
ATOM 2660 C C . ALA A 1 329 ? -6.801 -1.899 14.029 1.00 93.06 329 ALA A C 1
ATOM 2662 O O . ALA A 1 329 ? -6.781 -0.868 13.360 1.00 93.06 329 ALA A O 1
ATOM 2663 N N . VAL A 1 330 ? -7.885 -2.280 14.717 1.00 95.81 330 VAL A N 1
ATOM 2664 C CA . VAL A 1 330 ? -9.138 -1.507 14.751 1.00 95.81 330 VAL A CA 1
ATOM 2665 C C . VAL A 1 330 ? -8.894 -0.089 15.263 1.00 95.81 330 VAL A C 1
ATOM 2667 O O . VAL A 1 330 ? -9.390 0.852 14.650 1.00 95.81 330 VAL A O 1
ATOM 2670 N N . LEU A 1 331 ? -8.112 0.096 16.334 1.00 94.31 331 LEU A N 1
ATOM 2671 C CA . LEU A 1 331 ? -7.796 1.437 16.847 1.00 94.31 331 LEU A CA 1
ATOM 2672 C C . LEU A 1 331 ? -7.026 2.269 15.837 1.00 94.31 331 LEU A C 1
ATOM 2674 O O . LEU A 1 331 ? -7.410 3.404 15.567 1.00 94.31 331 LEU A O 1
ATOM 2678 N N . ALA A 1 332 ? -5.964 1.703 15.264 1.00 93.44 332 ALA A N 1
ATOM 2679 C CA . ALA A 1 332 ? -5.131 2.413 14.306 1.00 93.44 332 ALA A CA 1
ATOM 2680 C C . ALA A 1 332 ? -5.936 2.807 13.051 1.00 93.44 332 ALA A C 1
ATOM 2682 O O . ALA A 1 332 ? -5.830 3.935 12.564 1.00 93.44 332 ALA A O 1
ATOM 2683 N N . LEU A 1 333 ? -6.781 1.900 12.550 1.00 96.38 333 LEU A N 1
ATOM 2684 C CA . LEU A 1 333 ? -7.672 2.157 11.419 1.00 96.38 333 LEU A CA 1
ATOM 2685 C C . LEU A 1 333 ? -8.737 3.202 11.771 1.00 96.38 333 LEU A C 1
ATOM 2687 O O . LEU A 1 333 ? -8.964 4.123 10.992 1.00 96.38 333 LEU A O 1
ATOM 2691 N N . ALA A 1 334 ? -9.365 3.117 12.944 1.00 96.12 334 ALA A N 1
ATOM 2692 C CA . ALA A 1 334 ? -10.386 4.075 13.354 1.00 96.12 334 ALA A CA 1
ATOM 2693 C C . ALA A 1 334 ? -9.813 5.486 13.552 1.00 96.12 334 ALA A C 1
ATOM 2695 O O . ALA A 1 334 ? -10.398 6.461 13.079 1.00 96.12 334 ALA A O 1
ATOM 2696 N N . GLU A 1 335 ? -8.632 5.602 14.164 1.00 93.31 335 GLU A N 1
ATOM 2697 C CA . GLU A 1 335 ? -7.893 6.864 14.270 1.00 93.31 335 GLU A CA 1
ATOM 2698 C C . GLU A 1 335 ? -7.616 7.456 12.884 1.00 93.31 335 GLU A C 1
ATOM 2700 O O . GLU A 1 335 ? -7.824 8.654 12.646 1.00 93.31 335 GLU A O 1
ATOM 2705 N N . ARG A 1 336 ? -7.206 6.609 11.933 1.00 94.00 336 ARG A N 1
ATOM 2706 C CA . ARG A 1 336 ? -6.953 7.040 10.560 1.00 94.00 336 ARG A CA 1
ATOM 2707 C C . ARG A 1 336 ? -8.231 7.476 9.846 1.00 94.00 336 ARG A C 1
ATOM 2709 O O . ARG A 1 336 ? -8.224 8.525 9.204 1.00 94.00 336 ARG A O 1
ATOM 2716 N N . ALA A 1 337 ? -9.323 6.729 9.996 1.00 95.81 337 ALA A N 1
ATOM 2717 C CA . ALA A 1 337 ? -10.626 7.049 9.420 1.00 95.81 337 ALA A CA 1
ATOM 2718 C C . ALA A 1 337 ? -11.154 8.400 9.928 1.00 95.81 337 ALA A C 1
ATOM 2720 O O . ALA A 1 337 ? -11.562 9.244 9.128 1.00 95.81 337 ALA A O 1
ATOM 2721 N N . ILE A 1 338 ? -11.059 8.649 11.239 1.00 94.38 338 ILE A N 1
ATOM 2722 C CA . ILE A 1 338 ? -11.424 9.930 11.860 1.00 94.38 338 ILE A CA 1
ATOM 2723 C C . ILE A 1 338 ? -10.537 11.057 11.338 1.00 94.38 338 ILE A C 1
ATOM 2725 O O . ILE A 1 338 ? -11.050 12.098 10.930 1.00 94.38 338 ILE A O 1
ATOM 2729 N N . SER A 1 339 ? -9.221 10.846 11.284 1.00 92.50 339 SER A N 1
ATOM 2730 C CA . SER A 1 339 ? -8.270 11.837 10.765 1.00 92.50 339 SER A CA 1
ATOM 2731 C C . SER A 1 339 ? -8.598 12.235 9.322 1.00 92.50 339 SER A C 1
ATOM 2733 O O . SER A 1 339 ? -8.662 13.423 9.002 1.00 92.50 339 SER A O 1
ATOM 2735 N N . CYS A 1 340 ? -8.886 11.257 8.458 1.00 93.75 340 CYS A N 1
ATOM 2736 C CA . CYS A 1 340 ? -9.356 11.504 7.096 1.00 93.75 340 CYS A CA 1
ATOM 2737 C C . CYS A 1 340 ? -10.707 12.236 7.079 1.00 93.75 340 CYS A C 1
ATOM 2739 O O . CYS A 1 340 ? -10.885 13.170 6.296 1.00 93.75 340 CYS A O 1
ATOM 2741 N N . GLY A 1 341 ? -11.642 11.858 7.956 1.00 92.81 341 GLY A N 1
ATOM 2742 C CA . GLY A 1 341 ? -12.944 12.508 8.098 1.00 92.81 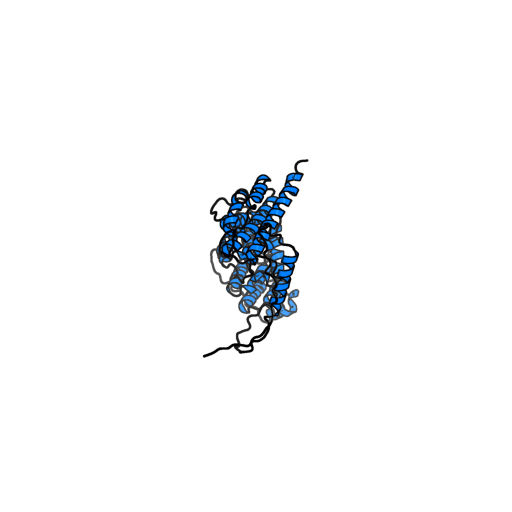341 GLY A CA 1
ATOM 2743 C C . GLY A 1 341 ? -12.843 13.985 8.489 1.00 92.81 341 GLY A C 1
ATOM 2744 O O . GLY A 1 341 ? -13.563 14.816 7.940 1.00 92.81 341 GLY A O 1
ATOM 2745 N N . ILE A 1 342 ? -11.901 14.345 9.364 1.00 90.81 342 ILE A N 1
ATOM 2746 C CA . ILE A 1 342 ? -11.629 15.739 9.752 1.00 90.81 342 ILE A CA 1
ATOM 2747 C C . ILE A 1 342 ? -11.085 16.531 8.564 1.00 90.81 342 ILE A C 1
ATOM 2749 O O . ILE A 1 342 ? -11.606 17.602 8.252 1.00 90.81 342 ILE A O 1
ATOM 2753 N N . VAL A 1 343 ? -10.071 15.998 7.870 1.00 90.81 343 VAL A N 1
ATOM 2754 C CA . VAL A 1 343 ? -9.478 16.643 6.682 1.00 90.81 343 VAL A CA 1
ATOM 2755 C C . VAL A 1 343 ? -10.537 16.867 5.600 1.00 90.81 343 VAL A C 1
ATOM 2757 O O . VAL A 1 343 ? -10.586 17.933 4.987 1.00 90.81 343 VAL A O 1
ATOM 2760 N N . LYS A 1 344 ? -11.433 15.892 5.409 1.00 89.94 344 LYS A N 1
ATOM 2761 C CA . LYS A 1 344 ? -12.553 15.965 4.463 1.00 89.94 344 LYS A CA 1
ATOM 2762 C C . LYS A 1 344 ? -13.760 16.759 4.974 1.00 89.94 344 LYS A C 1
ATOM 2764 O O . LYS A 1 344 ? -14.696 16.962 4.205 1.00 89.94 344 LYS A O 1
ATOM 2769 N N . LYS A 1 345 ? -13.755 17.205 6.236 1.00 89.06 345 LYS A N 1
ATOM 2770 C CA . LYS A 1 345 ? -14.897 17.841 6.918 1.00 89.06 345 LYS A CA 1
ATOM 2771 C C . LYS A 1 345 ? -16.186 17.007 6.841 1.00 89.06 345 LYS A C 1
ATOM 2773 O O . LYS A 1 345 ? -17.271 17.557 6.688 1.00 89.06 345 LYS A O 1
ATOM 2778 N N . SER A 1 346 ? -16.057 15.685 6.914 1.00 88.88 346 SER A N 1
ATOM 2779 C CA . SER A 1 346 ? -17.168 14.732 6.815 1.00 88.88 346 SER A CA 1
ATOM 2780 C C . SER A 1 346 ? -17.546 14.086 8.148 1.00 88.88 346 SER A C 1
ATOM 2782 O O . SER A 1 346 ? -18.417 13.225 8.158 1.00 88.88 346 SER A O 1
ATOM 2784 N N . ILE A 1 347 ? -16.874 14.447 9.243 1.00 90.38 347 ILE A N 1
ATOM 2785 C CA . ILE A 1 347 ? -17.196 13.980 10.595 1.00 90.38 347 ILE A CA 1
ATOM 2786 C C . ILE A 1 347 ? -17.869 15.099 11.387 1.00 90.38 347 ILE A C 1
ATOM 2788 O O . ILE A 1 347 ? -17.401 16.244 11.369 1.00 90.38 347 ILE A O 1
ATOM 2792 N N . PHE A 1 348 ? -18.960 14.770 12.075 1.00 89.94 348 PHE A N 1
ATOM 2793 C CA . PHE A 1 348 ? -19.667 15.710 12.935 1.00 89.94 348 PHE A CA 1
ATOM 2794 C C . PHE A 1 348 ? -19.132 15.666 14.369 1.00 89.94 348 PHE A C 1
ATOM 2796 O O . PHE A 1 348 ? -18.470 14.715 14.791 1.00 89.94 348 PHE A O 1
ATOM 2803 N N . GLN A 1 349 ? -19.410 16.726 15.130 1.00 91.00 349 GLN A N 1
ATOM 2804 C CA . GLN A 1 349 ? -18.980 16.820 16.524 1.00 91.00 349 GLN A CA 1
ATOM 2805 C C . GLN A 1 349 ? -19.578 15.676 17.357 1.00 91.00 349 GLN A C 1
ATOM 2807 O O . GLN A 1 349 ? -18.901 15.109 18.214 1.00 91.00 349 GLN A O 1
ATOM 2812 N N . GLU A 1 350 ? -20.837 15.338 17.083 1.00 92.62 350 GLU A N 1
ATOM 2813 C CA . GLU A 1 350 ? -21.587 14.275 17.739 1.00 92.62 350 GLU A CA 1
ATOM 2814 C C . GLU A 1 350 ? -20.943 12.905 17.498 1.00 92.62 350 GLU A C 1
ATOM 2816 O O . GLU A 1 350 ? -20.757 12.149 18.448 1.00 92.62 350 GLU A O 1
ATOM 2821 N N . ASP A 1 351 ? -20.517 12.613 16.264 1.00 93.25 351 ASP A N 1
ATOM 2822 C CA . ASP A 1 351 ? -19.854 11.348 15.916 1.00 93.25 351 ASP A CA 1
ATOM 2823 C C . ASP A 1 351 ? -18.550 11.171 16.691 1.00 93.25 351 ASP A C 1
ATOM 2825 O O . ASP A 1 351 ? -18.275 10.107 17.251 1.00 93.25 351 ASP A O 1
ATOM 2829 N N . LEU A 1 352 ? -17.749 12.238 16.760 1.00 92.44 352 LEU A N 1
ATOM 2830 C CA . LEU A 1 352 ? -16.486 12.224 17.488 1.00 92.44 352 LEU A CA 1
ATOM 2831 C C . LEU A 1 352 ? -16.712 12.055 18.996 1.00 92.44 352 LEU A C 1
ATOM 2833 O O . LEU A 1 352 ? -15.944 11.359 19.657 1.00 92.44 352 LEU A O 1
ATOM 2837 N N . GLN A 1 353 ? -17.773 12.654 19.540 1.00 93.56 353 GLN A N 1
ATOM 2838 C CA . GLN A 1 353 ? -18.137 12.470 20.940 1.00 93.56 353 GLN A CA 1
ATOM 2839 C C . GLN A 1 353 ? -18.566 11.024 21.231 1.00 93.56 353 GLN A C 1
ATOM 2841 O O . GLN A 1 353 ? -18.061 10.430 22.183 1.00 93.56 353 GLN A O 1
ATOM 2846 N N . ILE A 1 354 ? -19.415 10.435 20.382 1.00 94.56 354 ILE A N 1
ATOM 2847 C CA . ILE A 1 354 ? -19.829 9.027 20.493 1.00 94.56 354 ILE A CA 1
ATOM 2848 C C . ILE A 1 354 ? -18.607 8.102 20.424 1.00 94.56 354 ILE A C 1
ATOM 2850 O O . ILE A 1 354 ? -18.484 7.171 21.220 1.00 94.56 354 ILE A O 1
ATOM 2854 N N . PHE A 1 355 ? -17.662 8.385 19.523 1.00 94.75 355 PHE A N 1
ATOM 2855 C CA . PHE A 1 355 ? -16.416 7.629 19.421 1.00 94.75 355 PHE A CA 1
ATOM 2856 C C . PHE A 1 355 ? -15.589 7.684 20.715 1.00 94.75 355 PHE A C 1
ATOM 2858 O O . PHE A 1 355 ? -15.147 6.646 21.208 1.00 94.75 355 PHE A O 1
ATOM 2865 N N . ILE A 1 356 ? -15.403 8.877 21.292 1.00 93.38 356 ILE A N 1
ATOM 2866 C CA . ILE A 1 356 ? -14.664 9.061 22.552 1.00 93.38 356 ILE A CA 1
ATOM 2867 C C . ILE A 1 356 ? -15.331 8.281 23.688 1.00 93.38 356 ILE A C 1
ATOM 2869 O O . ILE A 1 356 ? -14.641 7.585 24.433 1.00 93.38 356 ILE A O 1
ATOM 2873 N N . GLU A 1 357 ? -16.657 8.373 23.811 1.00 93.75 357 GLU A N 1
ATOM 2874 C CA . GLU A 1 357 ? -17.437 7.645 24.818 1.00 93.75 357 GLU A CA 1
ATOM 2875 C C . GLU A 1 357 ? -17.310 6.123 24.634 1.00 93.75 357 GLU A C 1
ATOM 2877 O O . GLU A 1 357 ? -17.114 5.395 25.607 1.00 93.75 357 GLU A O 1
ATOM 2882 N N . GLY A 1 358 ? -17.306 5.635 23.390 1.00 91.81 358 GLY A N 1
ATOM 2883 C CA . GLY A 1 358 ? -17.108 4.221 23.068 1.00 91.81 358 GLY A CA 1
ATOM 2884 C C . GLY A 1 358 ? -15.738 3.659 23.476 1.00 91.81 358 GLY A C 1
ATOM 2885 O O . GLY A 1 358 ? -15.623 2.461 23.730 1.00 91.81 358 GLY A O 1
ATOM 2886 N N . LEU A 1 359 ? -14.709 4.505 23.603 1.00 92.56 359 LEU A N 1
ATOM 2887 C CA . LEU A 1 359 ? -13.374 4.116 24.079 1.00 92.56 359 LEU A CA 1
ATOM 2888 C C . LEU A 1 359 ? -13.218 4.180 25.611 1.00 92.56 359 LEU A C 1
ATOM 2890 O O . LEU A 1 359 ? -12.139 3.900 26.141 1.00 92.56 359 LEU A O 1
ATOM 2894 N N . GLN A 1 360 ? -14.267 4.540 26.357 1.00 90.19 360 GLN A N 1
ATOM 2895 C CA . GLN A 1 360 ? -14.238 4.586 27.820 1.00 90.19 360 GLN A CA 1
ATOM 2896 C C . GLN A 1 360 ? -14.619 3.231 28.422 1.00 90.19 360 GLN A C 1
ATOM 2898 O O . GLN A 1 360 ? -15.754 2.988 28.829 1.00 90.19 360 GLN A O 1
ATOM 2903 N N . PHE A 1 361 ? -13.644 2.331 28.520 1.00 87.69 361 PHE A N 1
ATOM 2904 C CA . PHE A 1 361 ? -13.821 1.055 29.206 1.00 87.69 361 PHE A CA 1
ATOM 2905 C C . PHE A 1 361 ? -12.544 0.599 29.913 1.00 87.69 361 PHE A C 1
ATOM 2907 O O . PHE A 1 361 ? -11.436 1.018 29.589 1.00 87.69 361 PHE A O 1
ATOM 2914 N N . ASN A 1 362 ? -12.716 -0.297 30.886 1.00 83.06 362 ASN A N 1
ATOM 2915 C CA . ASN A 1 362 ? -11.615 -0.971 31.564 1.00 83.06 362 ASN A CA 1
ATOM 2916 C C . ASN A 1 362 ? -11.424 -2.362 30.968 1.00 83.06 362 ASN A C 1
ATOM 2918 O O . ASN A 1 362 ? -12.402 -3.096 30.808 1.00 83.06 362 ASN A O 1
ATOM 2922 N N . ILE A 1 363 ? -10.169 -2.726 30.700 1.00 82.12 363 ILE A N 1
ATOM 2923 C CA . ILE A 1 363 ? -9.825 -4.067 30.227 1.00 82.12 363 ILE A CA 1
ATOM 2924 C C . ILE A 1 363 ? -9.672 -4.997 31.424 1.00 82.12 363 ILE A C 1
ATOM 2926 O O . ILE A 1 363 ? -8.779 -4.803 32.258 1.00 82.12 363 ILE A O 1
ATOM 2930 N N . SER A 1 364 ? -10.538 -6.001 31.486 1.00 72.62 364 SER A N 1
ATOM 2931 C CA . SER A 1 364 ? -10.699 -6.910 32.619 1.00 72.62 364 SER A CA 1
ATOM 2932 C C . SER A 1 364 ? -10.104 -8.281 32.298 1.00 72.62 364 SER A C 1
ATOM 2934 O O . SER A 1 364 ? -10.790 -9.292 32.403 1.00 72.62 364 SER A O 1
ATOM 2936 N N . ASN A 1 365 ? -8.832 -8.333 31.889 1.00 66.31 365 ASN A N 1
ATOM 2937 C CA . ASN A 1 365 ? -8.161 -9.596 31.576 1.00 66.31 365 ASN A CA 1
ATOM 2938 C C . ASN A 1 365 ? -7.043 -9.911 32.595 1.00 66.31 365 ASN A C 1
ATOM 2940 O O . ASN A 1 365 ? -6.019 -9.225 32.599 1.00 66.31 365 ASN A O 1
ATOM 2944 N N . PRO A 1 366 ? -7.227 -10.916 33.475 1.00 56.78 366 PRO A N 1
ATOM 2945 C CA . PRO A 1 366 ? -6.276 -11.237 34.538 1.00 56.78 366 PRO A CA 1
ATOM 2946 C C . PRO A 1 366 ? -5.114 -12.165 34.128 1.00 56.78 366 PRO A C 1
ATOM 2948 O O . PRO A 1 366 ? -4.217 -12.352 34.942 1.00 56.78 366 PRO A O 1
ATOM 2951 N N . ASN A 1 367 ? -5.101 -12.758 32.923 1.00 55.47 367 ASN A N 1
ATOM 2952 C CA . ASN A 1 367 ? -4.247 -13.927 32.618 1.00 55.47 367 ASN A CA 1
ATOM 2953 C C . ASN A 1 367 ? -3.366 -13.813 31.353 1.00 55.47 367 ASN A C 1
ATOM 2955 O O . ASN A 1 367 ? -3.052 -14.832 30.741 1.00 55.47 367 ASN A O 1
ATOM 2959 N N . PHE A 1 368 ? -2.947 -12.613 30.941 1.00 61.22 368 PHE A N 1
ATOM 2960 C CA . PHE A 1 368 ? -2.264 -12.415 29.650 1.00 61.22 368 PHE A CA 1
ATOM 2961 C C . PHE A 1 368 ? -0.859 -11.811 29.729 1.00 61.22 368 PHE A C 1
ATOM 2963 O O . PHE A 1 368 ? -0.462 -11.255 30.750 1.00 61.22 368 PHE A O 1
ATOM 2970 N N . HIS A 1 369 ? -0.109 -11.932 28.622 1.00 64.12 369 HIS A N 1
ATOM 2971 C CA . HIS A 1 369 ? 1.205 -11.311 28.435 1.00 64.12 369 HIS A CA 1
ATOM 2972 C C . HIS A 1 369 ? 1.138 -9.815 28.766 1.00 64.12 369 HIS A C 1
ATOM 2974 O O . HIS A 1 369 ? 0.581 -9.017 28.008 1.00 64.12 369 HIS A O 1
ATOM 2980 N N . GLU A 1 370 ? 1.744 -9.447 29.895 1.00 68.50 370 GLU A N 1
ATOM 2981 C CA . GLU A 1 370 ? 1.706 -8.102 30.475 1.00 68.50 370 GLU A CA 1
ATOM 2982 C C . GLU A 1 370 ? 2.089 -7.020 29.451 1.00 68.50 370 GLU A C 1
ATOM 2984 O O . GLU A 1 370 ? 1.438 -5.983 29.357 1.00 68.50 370 GLU A O 1
ATOM 2989 N N . THR A 1 371 ? 3.061 -7.310 28.583 1.00 73.69 371 THR A N 1
ATOM 2990 C CA . THR A 1 371 ? 3.567 -6.382 27.565 1.00 73.69 371 THR A CA 1
ATOM 2991 C C . THR A 1 371 ? 2.535 -5.990 26.499 1.00 73.69 371 THR A C 1
ATOM 2993 O O . THR A 1 371 ? 2.422 -4.808 26.183 1.00 73.69 371 THR A O 1
ATOM 2996 N N . LEU A 1 372 ? 1.772 -6.935 25.932 1.00 74.25 372 LEU A N 1
ATOM 2997 C CA . LEU A 1 372 ? 0.762 -6.622 24.902 1.00 74.25 372 LEU A CA 1
ATOM 2998 C C . LEU A 1 372 ? -0.405 -5.833 25.504 1.00 74.25 372 LEU A C 1
ATOM 3000 O O . LEU A 1 372 ? -0.907 -4.890 24.894 1.00 74.25 372 LEU A O 1
ATOM 3004 N N . MET A 1 373 ? -0.776 -6.179 26.738 1.00 76.25 373 MET A N 1
ATOM 3005 C CA . MET A 1 373 ? -1.825 -5.493 27.483 1.00 76.25 373 MET A CA 1
ATOM 3006 C C . MET A 1 373 ? -1.450 -4.060 27.861 1.00 76.25 373 MET A C 1
ATOM 3008 O O . MET A 1 373 ? -2.296 -3.169 27.796 1.00 76.25 373 MET A O 1
ATOM 3012 N N . ILE A 1 374 ? -0.193 -3.821 28.241 1.00 80.50 374 ILE A N 1
ATOM 3013 C CA . ILE A 1 374 ? 0.318 -2.465 28.463 1.00 80.50 374 ILE A CA 1
ATOM 3014 C C . ILE A 1 374 ? 0.201 -1.660 27.169 1.00 80.50 374 ILE A C 1
ATOM 3016 O O . ILE A 1 374 ? -0.425 -0.602 27.170 1.00 80.50 374 ILE A O 1
ATOM 3020 N N . ARG A 1 375 ? 0.701 -2.196 26.050 1.00 81.75 375 ARG A N 1
ATOM 3021 C CA . ARG A 1 375 ? 0.694 -1.482 24.767 1.00 81.75 375 ARG A CA 1
ATOM 3022 C C . ARG A 1 375 ? -0.715 -1.146 24.279 1.00 81.75 375 ARG A C 1
ATOM 3024 O O . ARG A 1 375 ? -0.940 -0.028 23.830 1.00 81.75 375 ARG A O 1
ATOM 3031 N N . ILE A 1 376 ? -1.682 -2.066 24.378 1.00 84.81 376 ILE A N 1
ATOM 3032 C CA . ILE A 1 376 ? -3.056 -1.777 23.927 1.00 84.81 376 ILE A CA 1
ATOM 3033 C C . ILE A 1 376 ? -3.741 -0.742 24.828 1.00 84.81 376 ILE A C 1
ATOM 3035 O O . ILE A 1 376 ? -4.479 0.107 24.334 1.00 84.81 376 ILE A O 1
ATOM 3039 N N . ARG A 1 377 ? -3.468 -0.755 26.142 1.00 85.25 377 ARG A N 1
ATOM 3040 C CA . ARG A 1 377 ? -3.961 0.277 27.071 1.00 85.25 377 ARG A CA 1
ATOM 3041 C C . ARG A 1 377 ? -3.365 1.643 26.753 1.00 85.25 377 ARG A C 1
ATOM 3043 O O . ARG A 1 377 ? -4.096 2.631 26.759 1.00 85.25 377 ARG A O 1
ATOM 3050 N N . GLU A 1 378 ? -2.069 1.694 26.460 1.00 85.88 378 GLU A N 1
ATOM 3051 C CA . GLU A 1 378 ? -1.390 2.915 26.021 1.00 85.88 378 GLU A CA 1
ATOM 3052 C C . GLU A 1 378 ? -1.983 3.429 24.708 1.00 85.88 378 GLU A C 1
ATOM 3054 O O . GLU A 1 378 ? -2.360 4.596 24.638 1.00 85.88 378 GLU A O 1
ATOM 3059 N N . GLN A 1 379 ? -2.158 2.562 23.705 1.00 86.94 379 GLN A N 1
ATOM 3060 C CA . GLN A 1 379 ? -2.762 2.933 22.425 1.00 86.94 379 GLN A CA 1
ATOM 3061 C C . GLN A 1 379 ? -4.188 3.471 22.611 1.00 86.94 379 GLN A C 1
ATOM 3063 O O . GLN A 1 379 ? -4.491 4.559 22.131 1.00 86.94 379 GLN A O 1
ATOM 3068 N N . LEU A 1 380 ? -5.043 2.777 23.374 1.00 87.69 380 LEU A N 1
ATOM 3069 C CA . LEU A 1 380 ? -6.396 3.244 23.710 1.00 87.69 380 LEU A CA 1
ATOM 3070 C C . LEU A 1 380 ? -6.378 4.630 24.356 1.00 87.69 380 LEU A C 1
ATOM 3072 O O . LEU A 1 380 ? -7.155 5.509 23.981 1.00 87.69 380 LEU A O 1
ATOM 3076 N N . HIS A 1 381 ? -5.493 4.828 25.334 1.00 86.00 381 HIS A N 1
ATOM 3077 C CA . HIS A 1 381 ? -5.381 6.095 26.041 1.00 86.00 381 HIS A CA 1
ATOM 3078 C C . HIS A 1 381 ? -4.917 7.229 25.119 1.00 86.00 381 HIS A C 1
ATOM 3080 O O . HIS A 1 381 ? -5.496 8.318 25.153 1.00 86.00 381 HIS A O 1
ATOM 3086 N N . ILE A 1 382 ? -3.909 6.974 24.281 1.00 87.50 382 ILE A N 1
ATOM 3087 C CA . ILE A 1 382 ? -3.373 7.938 23.315 1.00 87.50 382 ILE A CA 1
ATOM 3088 C C . ILE A 1 382 ? -4.449 8.315 22.298 1.00 87.50 382 ILE A C 1
ATOM 3090 O O . ILE A 1 382 ? -4.760 9.501 22.177 1.00 87.50 382 ILE A O 1
ATOM 3094 N N . THR A 1 383 ? -5.071 7.334 21.638 1.00 88.12 383 THR A N 1
ATOM 3095 C CA . THR A 1 383 ? -6.108 7.570 20.624 1.00 88.12 383 THR A CA 1
ATOM 3096 C C . THR A 1 383 ? -7.288 8.347 21.213 1.00 88.12 383 THR A C 1
ATOM 3098 O O . THR A 1 383 ? -7.758 9.317 20.612 1.00 88.12 383 THR A O 1
ATOM 3101 N N . ARG A 1 384 ? -7.737 8.008 22.432 1.00 88.50 384 ARG A N 1
ATOM 3102 C CA . ARG A 1 384 ? -8.801 8.762 23.117 1.00 88.50 384 ARG A CA 1
ATOM 3103 C C . ARG A 1 384 ? -8.389 10.209 23.388 1.00 88.50 384 ARG A C 1
ATOM 3105 O O . ARG A 1 384 ? -9.141 11.129 23.080 1.00 88.50 384 ARG A O 1
ATOM 3112 N N . THR A 1 385 ? -7.193 10.417 23.933 1.00 87.38 385 THR A N 1
ATOM 3113 C CA . THR A 1 385 ? -6.685 11.758 24.264 1.00 87.38 385 THR A CA 1
ATOM 3114 C C . THR A 1 385 ? -6.537 12.621 23.009 1.00 87.38 385 THR A C 1
ATOM 3116 O O . THR A 1 385 ? -6.905 13.795 23.010 1.00 87.38 385 THR A O 1
ATOM 3119 N N . GLN A 1 386 ? -6.053 12.048 21.905 1.00 87.12 386 GLN A N 1
ATOM 3120 C CA . GLN A 1 386 ? -5.979 12.731 20.614 1.00 87.12 386 GLN A CA 1
ATOM 3121 C C . GLN A 1 386 ? -7.371 13.130 20.107 1.00 87.12 386 GLN A C 1
ATOM 3123 O O . GLN A 1 386 ? -7.563 14.278 19.703 1.00 87.12 386 GLN A O 1
ATOM 3128 N N . ALA A 1 387 ? -8.359 12.233 20.185 1.00 86.69 387 ALA A N 1
ATOM 3129 C CA . ALA A 1 387 ? -9.737 12.531 19.801 1.00 86.69 387 ALA A CA 1
ATOM 3130 C C . ALA A 1 387 ? -10.357 13.652 20.661 1.00 86.69 387 ALA A C 1
ATOM 3132 O O . ALA A 1 387 ? -10.984 14.568 20.125 1.00 86.69 387 ALA A O 1
ATOM 3133 N N . GLU A 1 388 ? -10.132 13.648 21.978 1.00 87.94 388 GLU A N 1
ATOM 3134 C CA . GLU A 1 388 ? -10.583 14.707 22.899 1.00 87.94 388 GLU A CA 1
ATOM 3135 C C . GLU A 1 388 ? -9.954 16.077 22.579 1.00 87.94 388 GLU A C 1
ATOM 3137 O O . GLU A 1 388 ? -10.634 17.115 22.604 1.00 87.94 388 GLU A O 1
ATOM 3142 N N . LEU A 1 389 ? -8.657 16.092 22.249 1.00 87.31 389 LEU A N 1
ATOM 3143 C CA . LEU A 1 389 ? -7.943 17.297 21.822 1.00 87.31 389 LEU A CA 1
ATOM 3144 C C . LEU A 1 389 ? -8.499 17.832 20.502 1.00 87.31 389 LEU A C 1
ATOM 3146 O O . LEU A 1 389 ? -8.733 19.035 20.381 1.00 87.31 389 LEU A O 1
ATOM 3150 N N . ILE A 1 390 ? -8.757 16.951 19.535 1.00 85.94 390 ILE A N 1
ATOM 3151 C CA . ILE A 1 390 ? -9.385 17.312 18.262 1.00 85.94 390 ILE A CA 1
ATOM 3152 C C . ILE A 1 390 ? -10.766 17.919 18.511 1.00 85.94 390 ILE A C 1
ATOM 3154 O O . ILE A 1 390 ? -11.048 19.006 18.009 1.00 85.94 390 ILE A O 1
ATOM 3158 N N . LEU A 1 391 ? -11.608 17.267 19.318 1.00 85.88 391 LEU A N 1
ATOM 3159 C CA . LEU A 1 391 ? -12.947 17.752 19.652 1.00 85.88 391 LEU A CA 1
ATOM 3160 C C . LEU A 1 391 ? -12.890 19.170 20.238 1.00 85.88 391 LEU A C 1
ATOM 3162 O O . LEU A 1 391 ? -13.650 20.060 19.852 1.00 85.88 391 LEU A O 1
ATOM 3166 N N . THR A 1 392 ? -11.949 19.398 21.153 1.00 85.00 392 THR A N 1
ATOM 3167 C CA . THR A 1 392 ? -11.785 20.687 21.828 1.00 85.00 392 THR A CA 1
ATOM 3168 C C . THR A 1 392 ? -11.244 21.770 20.893 1.00 85.00 392 THR A C 1
ATOM 3170 O O . THR A 1 392 ? -11.745 22.891 20.923 1.00 85.00 392 THR A O 1
ATOM 3173 N N . ASN A 1 393 ? -10.267 21.453 20.044 1.00 81.88 393 ASN A N 1
ATOM 3174 C CA . ASN A 1 393 ? -9.581 22.445 19.215 1.00 81.88 393 ASN A CA 1
ATOM 3175 C C . ASN A 1 393 ? -10.293 22.735 17.887 1.00 81.88 393 ASN A C 1
ATOM 3177 O O . ASN A 1 393 ? -10.282 23.876 17.432 1.00 81.88 393 ASN A O 1
ATOM 3181 N N . HIS A 1 394 ? -10.916 21.732 17.264 1.00 75.38 394 HIS A N 1
ATOM 3182 C CA . HIS A 1 394 ? -11.525 21.875 15.938 1.00 75.38 394 HIS A CA 1
ATOM 3183 C C . HIS A 1 394 ? -13.009 22.240 15.974 1.00 75.38 394 HIS A C 1
ATOM 3185 O O . HIS A 1 394 ? -13.463 22.941 15.074 1.00 75.38 394 HIS A O 1
ATOM 3191 N N . PHE A 1 395 ? -13.761 21.816 16.996 1.00 75.00 395 PHE A N 1
ATOM 3192 C CA . PHE A 1 395 ? -15.219 22.003 17.017 1.00 75.00 395 PHE A CA 1
ATOM 3193 C C . PHE A 1 395 ? -15.698 23.080 17.999 1.00 75.00 395 PHE A C 1
ATOM 3195 O O . PHE A 1 395 ? -16.713 23.723 17.744 1.00 75.00 395 PHE A O 1
ATOM 3202 N N . LYS A 1 396 ? -14.959 23.369 19.081 1.00 60.91 396 LYS A N 1
ATOM 3203 C CA . LYS A 1 396 ? -15.345 24.447 20.019 1.00 60.91 396 LYS A CA 1
ATOM 3204 C C . LYS A 1 396 ? -14.942 25.854 19.557 1.00 60.91 396 LYS A C 1
ATOM 3206 O O . LYS A 1 396 ? -15.477 26.832 20.072 1.00 60.91 396 LYS A O 1
ATOM 3211 N N . VAL A 1 397 ? -14.037 25.987 18.582 1.00 52.03 397 VAL A N 1
ATOM 3212 C CA . VAL A 1 397 ? -13.596 27.299 18.058 1.00 52.03 397 VAL A CA 1
ATOM 3213 C C . VAL A 1 397 ? -14.627 27.921 17.098 1.00 52.03 397 VAL A C 1
ATOM 3215 O O . VAL A 1 397 ? -14.606 29.126 16.872 1.00 52.03 397 VAL A O 1
ATOM 3218 N N . THR A 1 398 ? -15.598 27.148 16.609 1.00 46.47 398 THR A N 1
ATOM 3219 C CA . THR A 1 398 ? -16.631 27.593 15.654 1.00 46.47 398 THR A CA 1
ATOM 3220 C C . THR A 1 398 ? -17.840 28.298 16.293 1.00 46.47 398 THR A C 1
ATOM 3222 O O . THR A 1 398 ? -18.782 28.637 15.584 1.00 46.47 398 THR A O 1
ATOM 3225 N N . GLN A 1 399 ? -17.837 28.541 17.611 1.00 36.88 399 GLN A N 1
ATOM 3226 C CA . GLN A 1 399 ? -18.918 29.239 18.335 1.00 36.88 399 GLN A CA 1
ATOM 3227 C C . GLN A 1 399 ? -18.625 30.724 18.649 1.00 36.88 399 GLN A C 1
ATOM 3229 O O . GLN A 1 399 ? -19.135 31.253 19.638 1.00 36.88 399 GLN A O 1
ATOM 3234 N N . LYS A 1 400 ? -17.815 31.420 17.842 1.00 34.81 400 LYS A N 1
ATOM 3235 C CA . LYS A 1 400 ? -17.624 32.876 17.975 1.00 34.81 400 LYS A CA 1
ATOM 3236 C C . LYS A 1 400 ? -18.029 33.648 16.736 1.00 34.81 400 LYS A C 1
ATOM 3238 O O . LYS A 1 400 ? -17.563 33.270 15.641 1.00 34.81 400 LYS A O 1
#

Secondary structure (DSSP, 8-state):
------------------------------HHHHHHHHHHHHHHTTS--------------------------S-SSPP--PPP-TTHHHHT----------PPPPPHHHHHHHHH-GGGPPP-HHHHHHHHHHHHHH--HHHHHHHHHHHTTPPTT-B-HHHHHHHHHHHHHHHHHHHHHHHTT--TTTB---TTS-HHHHHHHHHHHHHHHHT-HHHHTSTTHHHHHHHHHHHHHH----HHHHHHHHHHHHHHHHTS-GGGHHHHHHHS--STTHHHHHHHHHHHHHHHHTT--S---HHHHHHHGGGHHHHHT-S-HHHHHHHHHHHHHHHHHHHHHHHTT---HHHHHHHHHHT------SSS-HHHHHHHHHHHHHHHHHHHHHIIIIISGGG-

Mean predicted aligned error: 13.4 Å

Sequence (400 aa):
MGKVRKRRKSSSKQEDQIPNVADSGEGVFSLDSLLEVRENEKRKNQYDFSDGNNSDVMEADIPKMPDQTLERDGSIFSFCDFSYPMRVFDIINRDQSYDIHCIPELTQPQWMMMLNCLDFVEPSQTLLFSLFQELIRKRQQYIGDIILKYASNFPQNSINYTIWFDFLKEAAISCEQLSVYLLALAKPHIFMENSDYHSNSRNAELAILFIASLITPQTMFCKPFLEILSNFTTFMQITDFSQDEIDFIVNSTVELLHDQPIASISYLISYFPFTQNTCVILGQISTILALQYLGFSENFDLHFLCSNIGKIKSLCDSFSNDEIIQASAVLALAERAISCGIVKKSIFQEDLQIFIEGLQFNISNPNFHETLMIRIREQLHITRTQAELILTNHFKVTQK

Foldseek 3Di:
DDDDDDDDDDDDDDDDDDDDDDDDDDPDPDPVVVVVVVVVVVVVVVPPDDDDDDDDDDDPDPDPQPPPPPPPDLDLFDDDQDAQLLCLCVLLDDPDPPPPPPQDAQDPVNVVCLVPPLVPDADDQSSLLNLLVVCLVVVDVVSLVSSLVNLVNQDFQGYAPVSLVVSLSSCCVRPVLSSLSSLLSDAQGRHHDDPPDPPQSVLLSNLLSLLSLQLGSSSCSHPSNVSSLVRNLVSQVPDDHDPVSLVSSLVSSLVSVVVPQLSSLVSCLPRPHDDLRSLSNLLQNLQVLLCVLLVDDDDRDLLVLLQSVLSLLVLLLDPDSSSLSSSLSSLSSNLSNVVSCVSNVNDDLVSLVSNLVSLPDDRDHDDDDPSSNVSSVVSSVVSSVVSVVCSVPPPVVPPD